Protein AF-A0A9X6ABA7-F1 (afdb_monomer)

Foldseek 3Di:
DDDDDDDDDDDDPDDPDDDPDDCPDDDDDDDDDDDPPPPPPPPPPPPPFDFDPLAPCPQVDWAAWFQQLQQFDFLVQVVCCVVPVRHPPLRGLRVQLVVCLQPPLVVDDSVCVCVNTPRQTADDHPVQWPDWDQQVVDPQKIWTAGNRRRFTRIAGAALLSLLLSLLLVLLRRQVVVLVCQLCLLQLANCQQQHDPLLSLLSSLLNCQAFVDDLVLLVLLLVCLLVVPDPLSVVLVSSLVSSLNSNQSNQVVCLVVVRGGNSCQQQPQAPNPPRDHGDDGDDSSSLLSNLSSVLVLFQDAADPQLVLLLQLVVLCVVPNNPVSNVVSCVQQCQFAPLFDAQDDPADAQAALDAAPFAPQFQRFDHPFKDWDDFWADKDDLCPDPVSVVSSNVSNVVVVVVSVVFWWKKKKFALVQAQVSFIAIDTGGGRDDDPPDQWHWHAGHYDQFGWTDIDGRSNVSFHPFGDGSFKGKDKTFQNAHQKAKAWFFADPDPQWTQAQNDTGGWDKRKDKYWRDAGSSHRRHTMIIMTMWTADLQGTFTIWGDGVNTTTTIHMRGLCRSNSPQLSQLRSQRRGPVQPDDQVSNLVSLQSHAGFIWMWMGGGHKIKIWTYHQRFQWARNHNSSHHGYNYPNTDTACQDSVNSHHDGDDRVSTQMDMRDRMGIDGSAHHDRNRGGRDTDSYNQDLSCLLCVQSVVSSVVGNHDNSSSSSSVSVSVVDDSCVPRPVVVVVCVPVVDDPPPPVVVD

Sequence (742 aa):
MPRRTPRTALDRQRTPRRFPKFLGAASICALIAALLSPLTQAAAADSTTALAANDYCGGQCSDILPPGQNGNATLAQILLNQAFGIQPDHAEDQLGPYNNLASGAATLTDAKINDFFNDASFGVASDQVASSTAPGGRTDVTIVRDKKTGVPHITGTTRYGTEYGAGYAAAQDRLWLMDVFRHVGRGQLTSFAGGASSNQGLEQEFWRNAPYTEADLQTQIDNAIANNGARGQQALADANAYIDGINAYIDASDSGRYFPGEYVLTGHKDSITNAGTIDHFKITDLVALASVIGSLFGSGGGGEVNNAISLLAAQSKYGVTEGTKVWESFRERNDPEAVLTVHNGESFPYASKPDTAQGEALPDAGSVTQEPLVYDRTGSAATATATGASATAAATTLTSAKRGMSNALVVSGKYTASGHPIAVFGPQTGYFAPQLLMLQEIQGPGLSARGASFAGLSMYVELGRGQDYSWSATTSGQDIIDTYAVELCQDDYHYLYHGACTAMDKVERTNSWKPTTADGTAAGSYRMQVYRTKYGPVEYRATVGGKKVAYTTLRSSYMHEADSIIGFQMLNDPDYVKSPGTFQSAVQHINYTFNWFYADSSHTAYYNSGDNPVRAAGVDAEFPVWAQAAYEWRNWDPTTNTASYTPPSAHPNSIDQDYYISWNNKQAKDYTTAPWGDGSVHRGNLLEDRVKKLVAAGGVTRSSLTKAMADAALADLRAEDVLPKLLKVINSSTVTDTTAAA

Nearest PDB structures (foldseek):
  5c9i-assembly1_D  TM=6.808E-01  e=9.650E-17  Acidovorax sp. MR-S7
  5c9i-assembly2_A  TM=6.785E-01  e=1.242E-16  Acidovorax sp. MR-S7
  5c9i-assembly2_B  TM=6.484E-01  e=1.444E-16  Acidovorax sp. MR-S7
  4hsr-assembly1_B  TM=7.934E-01  e=4.591E-13  Pseudomonas
  4hst-assembly1_B  TM=8.023E-01  e=8.840E-13  Pseudomonas

Mean predicted aligned error: 7.52 Å

Solvent-accessible surface area (backbone atoms only — not comparable to full-atom values): 39010 Å² total; per-residue (Å²): 139,88,79,92,80,83,96,81,76,85,78,74,79,79,71,80,79,78,84,90,84,89,83,85,80,92,79,86,82,87,78,89,75,88,77,80,69,78,77,76,74,66,77,80,70,90,69,80,46,63,64,47,96,66,54,63,44,85,88,72,41,66,42,76,60,42,42,17,46,32,44,51,42,30,48,68,45,53,51,41,24,76,74,71,66,46,74,56,77,38,39,59,66,35,55,59,31,56,52,42,42,77,77,40,40,91,75,52,34,74,95,45,45,68,81,42,27,44,80,58,60,52,68,51,55,70,92,40,53,62,46,77,42,41,68,94,73,41,90,41,23,39,38,34,24,35,66,83,49,54,43,43,36,24,42,17,79,34,46,54,33,22,20,18,40,33,19,25,50,40,33,63,26,31,42,65,60,35,51,49,39,36,25,24,28,60,42,38,24,26,49,63,69,21,60,45,41,59,39,46,7,51,14,50,51,43,26,62,79,45,70,60,48,73,67,52,39,45,48,21,52,55,47,37,28,69,78,42,50,73,60,19,52,48,50,52,51,43,54,51,25,14,38,54,15,26,37,49,36,51,54,51,20,59,75,67,70,61,41,50,18,61,42,40,31,46,64,39,31,38,91,84,84,61,47,70,67,81,83,73,72,54,75,52,43,44,35,23,35,34,47,47,52,39,63,62,52,25,53,24,40,54,62,17,65,58,45,38,53,52,41,52,52,32,20,70,74,58,38,61,73,53,7,48,52,53,43,54,68,64,41,23,57,71,41,88,64,31,54,45,34,50,73,88,77,62,71,28,78,33,77,57,81,43,98,58,72,42,54,74,42,59,63,39,90,90,43,72,40,73,53,76,44,76,42,79,51,33,64,52,44,54,40,69,68,45,46,52,45,21,53,50,30,24,56,46,50,60,57,52,47,70,67,45,50,19,32,39,40,39,37,26,12,91,30,23,62,82,53,32,36,45,76,46,79,43,74,38,87,71,93,55,74,54,35,66,40,32,54,39,31,43,34,28,65,74,33,32,30,38,25,37,19,45,55,70,60,41,75,34,50,71,31,36,29,40,47,65,38,32,40,40,57,22,46,45,26,38,52,31,27,48,38,29,34,30,44,48,34,103,49,97,58,23,27,41,53,93,87,40,79,38,75,46,49,79,45,77,44,79,40,49,30,53,57,34,81,73,28,76,41,61,44,26,30,34,30,37,43,47,44,27,53,77,56,30,40,52,54,30,36,30,24,43,90,84,41,51,26,35,34,22,43,34,43,46,50,53,80,40,52,46,43,34,53,56,13,33,51,38,64,21,17,62,89,58,46,82,46,63,67,42,43,50,60,21,45,65,40,22,48,40,18,29,35,37,40,39,40,31,70,71,46,33,29,42,35,48,27,42,46,38,63,35,65,27,87,31,46,38,73,61,40,20,25,39,56,42,87,80,53,39,49,39,78,54,38,68,87,76,48,43,56,43,52,63,55,76,88,57,35,55,63,53,68,61,52,75,52,38,46,40,46,49,39,42,50,31,41,56,36,30,44,50,64,71,54,40,27,75,74,43,77,30,48,49,44,45,66,42,51,52,54,42,52,75,68,38,56,41,43,70,31,57,55,49,33,34,54,50,52,38,73,73,54,58,63,56,64,71,69,43,46,60,56,49,53,52,58,61,70,69,51,82,79,80,48,72,77,84,68,104

Structure (mmCIF, N/CA/C/O backbone):
data_AF-A0A9X6ABA7-F1
#
_entry.id   AF-A0A9X6ABA7-F1
#
loop_
_atom_site.group_PDB
_atom_site.id
_atom_site.type_symbol
_atom_site.label_atom_id
_atom_site.label_alt_id
_atom_site.label_comp_id
_atom_site.label_asym_id
_atom_site.label_entity_id
_atom_site.label_seq_id
_atom_site.pdbx_PDB_ins_code
_atom_site.Cartn_x
_atom_site.Cartn_y
_atom_site.Cartn_z
_atom_site.occupancy
_atom_site.B_iso_or_equiv
_atom_site.auth_seq_id
_atom_site.auth_comp_id
_atom_site.auth_asym_id
_atom_site.auth_atom_id
_atom_site.pdbx_PDB_model_num
ATOM 1 N N . MET A 1 1 ? -44.634 11.536 -40.391 1.00 35.34 1 MET A N 1
ATOM 2 C CA . MET A 1 1 ? -43.429 11.938 -41.163 1.00 35.34 1 MET A CA 1
ATOM 3 C C . MET A 1 1 ? -43.101 13.383 -40.821 1.00 35.34 1 MET A C 1
ATOM 5 O O . MET A 1 1 ? -44.066 14.104 -40.600 1.00 35.34 1 MET A O 1
ATOM 9 N N . PRO A 1 2 ? -41.843 13.858 -40.874 1.00 44.25 2 PRO A N 1
ATOM 10 C CA . PRO A 1 2 ? -40.547 13.178 -41.059 1.00 44.25 2 PRO A CA 1
ATOM 11 C C . PRO A 1 2 ? -39.573 13.564 -39.893 1.00 44.25 2 PRO A C 1
ATOM 13 O O . PRO A 1 2 ? -39.995 14.244 -38.974 1.00 44.25 2 PRO A O 1
ATOM 16 N N . ARG A 1 3 ? -38.292 13.199 -39.755 1.00 25.16 3 ARG A N 1
ATOM 17 C CA . ARG A 1 3 ? -37.237 12.715 -40.655 1.00 25.16 3 ARG A CA 1
ATOM 18 C C . ARG A 1 3 ? -36.102 12.164 -39.766 1.00 25.16 3 ARG A C 1
ATOM 20 O O . ARG A 1 3 ? -35.757 12.782 -38.764 1.00 25.16 3 ARG A O 1
ATOM 27 N N . ARG A 1 4 ? -35.518 11.026 -40.152 1.00 41.44 4 ARG A N 1
ATOM 28 C CA . ARG A 1 4 ? -34.194 10.578 -39.688 1.00 41.44 4 ARG A CA 1
ATOM 29 C C . ARG A 1 4 ? -33.123 11.573 -40.153 1.00 41.44 4 ARG A C 1
ATOM 31 O O . ARG A 1 4 ? -33.151 11.962 -41.319 1.00 41.44 4 ARG A O 1
ATOM 38 N N . THR A 1 5 ? -32.136 11.833 -39.297 1.00 28.95 5 THR A N 1
ATOM 39 C CA . THR A 1 5 ? -30.781 12.266 -39.686 1.00 28.95 5 THR A CA 1
ATOM 40 C C . THR A 1 5 ? -29.774 11.571 -38.749 1.00 28.95 5 THR A C 1
ATOM 42 O O . THR A 1 5 ? -30.098 11.379 -37.574 1.00 28.95 5 THR A O 1
ATOM 45 N N . PRO A 1 6 ? -28.609 11.109 -39.240 1.00 27.86 6 PRO A N 1
ATOM 46 C CA . PRO A 1 6 ? -27.753 10.149 -38.547 1.00 27.86 6 PRO A CA 1
ATOM 47 C C . PRO A 1 6 ? -26.769 10.815 -37.575 1.00 27.86 6 PRO A C 1
ATOM 49 O O . PRO A 1 6 ? -26.292 11.924 -37.812 1.00 27.86 6 PRO A O 1
ATOM 52 N N . ARG A 1 7 ? -26.436 10.107 -36.488 1.00 29.38 7 ARG A N 1
ATOM 53 C CA . ARG A 1 7 ? -25.336 10.456 -35.578 1.00 29.38 7 ARG A CA 1
ATOM 54 C C . ARG A 1 7 ? -24.003 10.052 -36.211 1.00 29.38 7 ARG A C 1
ATOM 56 O O . ARG A 1 7 ? -23.601 8.901 -36.112 1.00 29.38 7 ARG A O 1
ATOM 63 N N . THR A 1 8 ? -23.316 11.013 -36.812 1.00 41.81 8 THR A N 1
ATOM 64 C CA . THR A 1 8 ? -21.866 10.962 -37.043 1.00 41.81 8 THR A CA 1
ATOM 65 C C . THR A 1 8 ? -21.290 12.341 -36.749 1.00 41.81 8 THR A C 1
ATOM 67 O O . THR A 1 8 ? -21.332 13.224 -37.599 1.00 41.81 8 THR A O 1
ATOM 70 N N . ALA A 1 9 ? -20.793 12.527 -35.530 1.00 27.97 9 ALA A N 1
ATOM 71 C CA . ALA A 1 9 ? -19.765 13.505 -35.189 1.00 27.97 9 ALA A CA 1
ATOM 72 C C . ALA A 1 9 ? -19.221 13.124 -33.808 1.00 27.97 9 ALA A C 1
ATOM 74 O O . ALA A 1 9 ? -19.972 13.072 -32.838 1.00 27.97 9 ALA A O 1
ATOM 75 N N . LEU A 1 10 ? -17.930 12.797 -33.767 1.00 31.52 10 LEU A N 1
ATOM 76 C CA . LEU A 1 10 ? -17.136 12.593 -32.562 1.00 31.52 10 LEU A CA 1
ATOM 77 C C . LEU A 1 10 ? -17.295 13.803 -31.633 1.00 31.52 10 LEU A C 1
ATOM 79 O O . LEU A 1 10 ? -16.932 14.921 -32.005 1.00 31.52 10 LEU A O 1
ATOM 83 N N . ASP A 1 11 ? -17.825 13.578 -30.433 1.00 27.89 11 ASP A N 1
ATOM 84 C CA . ASP A 1 11 ? -17.782 14.576 -29.373 1.00 27.89 11 ASP A CA 1
ATOM 85 C C . ASP A 1 11 ? -16.323 14.715 -28.920 1.00 27.89 11 ASP A C 1
ATOM 87 O O . ASP A 1 11 ? -15.748 13.823 -28.295 1.00 27.89 11 ASP A O 1
ATOM 91 N N . ARG A 1 12 ? -15.721 15.866 -29.247 1.00 29.66 12 ARG A N 1
ATOM 92 C CA . ARG A 1 12 ? -14.581 16.406 -28.504 1.00 29.66 12 ARG A CA 1
ATOM 93 C C . ARG A 1 12 ? -14.959 16.381 -27.028 1.00 29.66 12 ARG A C 1
ATOM 95 O O . ARG A 1 12 ? -15.924 17.041 -26.635 1.00 29.66 12 ARG A O 1
ATOM 102 N N . GLN A 1 13 ? -14.189 15.649 -26.226 1.00 28.44 13 GLN A N 1
ATOM 103 C CA . GLN A 1 13 ? -14.257 15.738 -24.775 1.00 28.44 13 GLN A CA 1
ATOM 104 C C . GLN A 1 13 ? -14.250 17.214 -24.368 1.00 28.44 13 GLN A C 1
ATOM 106 O O . GLN A 1 13 ? -13.380 17.998 -24.753 1.00 28.44 13 GLN A O 1
ATOM 111 N N . ARG A 1 14 ? -15.300 17.599 -23.645 1.00 26.72 14 ARG A N 1
ATOM 112 C CA . ARG A 1 14 ? -15.479 18.937 -23.097 1.00 26.72 14 ARG A CA 1
ATOM 113 C C . ARG A 1 14 ? -14.356 19.198 -22.099 1.00 26.72 14 ARG A C 1
ATOM 115 O O . ARG A 1 14 ? -14.422 18.742 -20.964 1.00 26.72 14 ARG A O 1
ATOM 122 N N . THR A 1 15 ? -13.372 19.988 -22.506 1.00 30.84 15 THR A N 1
ATOM 123 C CA . THR A 1 15 ? -12.580 20.786 -21.572 1.00 30.84 15 THR A CA 1
ATOM 124 C C . THR A 1 15 ? -13.538 21.648 -20.739 1.00 30.84 15 THR A C 1
ATOM 126 O O . THR A 1 15 ? -14.471 22.243 -21.299 1.00 30.84 15 THR A O 1
ATOM 129 N N . PRO A 1 16 ? -13.381 21.720 -19.405 1.00 29.28 16 PRO A N 1
ATOM 130 C CA . PRO A 1 16 ? -14.204 22.606 -18.604 1.00 29.28 16 PRO A CA 1
ATOM 131 C C . PRO A 1 16 ? -13.947 24.049 -19.047 1.00 29.28 16 PRO A C 1
ATOM 133 O O . PRO A 1 16 ? -12.815 24.493 -19.240 1.00 29.28 16 PRO A O 1
ATOM 136 N N . ARG A 1 17 ? -15.046 24.772 -19.274 1.00 26.45 17 ARG A N 1
ATOM 137 C CA . ARG A 1 17 ? -15.041 26.182 -19.656 1.00 26.45 17 ARG A CA 1
ATOM 138 C C . ARG A 1 17 ? -14.228 26.993 -18.646 1.00 26.45 17 ARG A C 1
ATOM 140 O O . ARG A 1 17 ? -14.531 26.981 -17.459 1.00 26.45 17 ARG A O 1
ATOM 147 N N . ARG A 1 18 ? -13.255 27.730 -19.190 1.00 32.31 18 ARG A N 1
ATOM 148 C CA . ARG A 1 18 ? -12.573 28.916 -18.649 1.00 32.31 18 ARG A CA 1
ATOM 149 C C . ARG A 1 18 ? -13.273 29.532 -17.430 1.00 32.31 18 ARG A C 1
ATOM 151 O O . ARG A 1 18 ? -14.369 30.074 -17.566 1.00 32.31 18 ARG A O 1
ATOM 158 N N . PHE A 1 19 ? -12.579 29.564 -16.296 1.00 29.28 19 PHE A N 1
ATOM 159 C CA . PHE A 1 19 ? -12.824 30.561 -15.256 1.00 29.28 19 PHE A CA 1
ATOM 160 C C . PHE A 1 19 ? -12.358 31.934 -15.768 1.00 29.28 19 PHE A C 1
ATOM 162 O O . PHE A 1 19 ? -11.181 32.087 -16.096 1.00 29.28 19 PHE A O 1
ATOM 169 N N . PRO A 1 20 ? -13.222 32.961 -15.848 1.00 30.84 20 PRO A N 1
ATOM 170 C CA . PRO A 1 20 ? -12.772 34.322 -16.055 1.00 30.84 20 PRO A CA 1
ATOM 171 C C . PRO A 1 20 ? -12.567 34.951 -14.676 1.00 30.84 20 PRO A C 1
ATOM 173 O O . PRO A 1 20 ? -13.549 35.251 -14.003 1.00 30.84 20 PRO A O 1
ATOM 176 N N . LYS A 1 21 ? -11.306 35.098 -14.252 1.00 29.50 21 LYS A N 1
ATOM 177 C CA . LYS A 1 21 ? -10.780 36.139 -13.337 1.00 29.50 21 LYS A CA 1
ATOM 178 C C . LYS A 1 21 ? -9.357 35.770 -12.895 1.00 29.50 21 LYS A C 1
ATOM 180 O O . LYS A 1 21 ? -9.109 35.463 -11.742 1.00 29.50 21 LYS A O 1
ATOM 185 N N . PHE A 1 22 ? -8.422 35.820 -13.837 1.00 36.25 22 PHE A N 1
ATOM 186 C CA . PHE A 1 22 ? -6.991 35.954 -13.554 1.00 36.25 22 PHE A CA 1
ATOM 187 C C . PHE A 1 22 ? -6.395 36.872 -14.623 1.00 36.25 22 PHE A C 1
ATOM 189 O O . PHE A 1 22 ? -5.698 36.450 -15.533 1.00 36.25 22 PHE A O 1
ATOM 196 N N . LEU A 1 23 ? -6.780 38.147 -14.570 1.00 32.00 23 LEU A N 1
ATOM 197 C CA . LEU A 1 23 ? -6.114 39.227 -15.293 1.00 32.00 23 LEU A CA 1
ATOM 198 C C . LEU A 1 23 ? -6.115 40.457 -14.383 1.00 32.00 23 LEU A C 1
ATOM 200 O O . LEU A 1 23 ? -7.142 41.102 -14.186 1.00 32.00 23 LEU A O 1
ATOM 204 N N . GLY A 1 24 ? -4.947 40.723 -13.808 1.00 24.12 24 GLY A N 1
ATOM 205 C CA . GLY A 1 24 ? -4.635 41.846 -12.929 1.00 24.12 24 GLY A CA 1
ATOM 206 C C . GLY A 1 24 ? -3.464 41.427 -12.039 1.00 24.12 24 GLY A C 1
ATOM 207 O O . GLY A 1 24 ? -3.672 40.661 -11.116 1.00 24.12 24 GLY A O 1
ATOM 208 N N . ALA A 1 25 ? -2.206 41.781 -12.279 1.00 25.45 25 ALA A N 1
ATOM 209 C CA . ALA A 1 25 ? -1.633 42.767 -13.173 1.00 25.45 25 ALA A CA 1
ATOM 210 C C . ALA A 1 25 ? -0.419 42.161 -13.891 1.00 25.45 25 ALA A C 1
ATOM 212 O O . ALA A 1 25 ? 0.495 41.636 -13.261 1.00 25.45 25 ALA A O 1
ATOM 213 N N . ALA A 1 26 ? -0.415 42.260 -15.217 1.00 24.84 26 ALA A N 1
ATOM 214 C CA . ALA A 1 26 ? 0.800 42.148 -15.998 1.00 24.84 26 ALA A CA 1
ATOM 215 C C . ALA A 1 26 ? 1.561 43.471 -15.854 1.00 24.84 26 ALA A C 1
ATOM 217 O O . ALA A 1 26 ? 1.090 44.501 -16.334 1.00 24.84 26 ALA A O 1
ATOM 218 N N . SER A 1 27 ? 2.727 43.430 -15.215 1.00 24.06 27 SER A N 1
ATOM 219 C CA . SER A 1 27 ? 3.759 44.444 -15.409 1.00 24.06 27 SER A CA 1
ATOM 220 C C . SER A 1 27 ? 4.969 43.768 -16.028 1.00 24.06 27 SER A C 1
ATOM 222 O O . SER A 1 27 ? 5.573 42.852 -15.479 1.00 24.06 27 SER A O 1
ATOM 224 N N . ILE A 1 28 ? 5.219 44.219 -17.246 1.00 24.47 28 ILE A N 1
ATOM 225 C CA . ILE A 1 28 ? 6.219 43.800 -18.210 1.00 24.47 28 ILE A CA 1
ATOM 226 C C . ILE A 1 28 ? 7.625 44.061 -17.664 1.00 24.47 28 ILE A C 1
ATOM 228 O O . ILE A 1 28 ? 7.965 45.202 -17.376 1.00 24.47 28 ILE A O 1
ATOM 232 N N . CYS A 1 29 ? 8.461 43.025 -17.661 1.00 21.69 29 CYS A N 1
ATOM 233 C CA . CYS A 1 29 ? 9.878 43.142 -17.998 1.00 21.69 29 CYS A CA 1
ATOM 234 C C . CYS A 1 29 ? 10.195 42.048 -19.019 1.00 21.69 29 CYS A C 1
ATOM 236 O O . CYS A 1 29 ? 10.628 40.949 -18.686 1.00 21.69 29 CYS A O 1
ATOM 238 N N . ALA A 1 30 ? 9.913 42.356 -20.284 1.00 22.77 30 ALA A N 1
ATOM 239 C CA . ALA A 1 30 ? 10.452 41.620 -21.410 1.00 22.77 30 ALA A CA 1
ATOM 240 C C . ALA A 1 30 ? 11.916 42.039 -21.599 1.00 22.77 30 ALA A C 1
ATOM 242 O O . ALA A 1 30 ? 12.193 43.171 -21.986 1.00 22.77 30 ALA A O 1
ATOM 243 N N . LEU A 1 31 ? 12.838 41.112 -21.357 1.00 22.45 31 LEU A N 1
ATOM 244 C CA . LEU A 1 31 ? 14.163 41.112 -21.967 1.00 22.45 31 LEU A CA 1
ATOM 245 C C . LEU A 1 31 ? 14.392 39.710 -22.530 1.00 22.45 31 LEU A C 1
ATOM 247 O O . LEU A 1 31 ? 14.811 38.788 -21.839 1.00 22.45 31 LEU A O 1
ATOM 251 N N . ILE A 1 32 ? 14.045 39.559 -23.806 1.00 29.59 32 ILE A N 1
ATOM 252 C CA . ILE A 1 32 ? 14.519 38.465 -24.646 1.00 29.59 32 ILE A CA 1
ATOM 253 C C . ILE A 1 32 ? 15.937 38.840 -25.071 1.00 29.59 32 ILE A C 1
ATOM 255 O O . ILE A 1 32 ? 16.100 39.819 -25.794 1.00 29.59 32 ILE A O 1
ATOM 259 N N . ALA A 1 33 ? 16.935 38.057 -24.665 1.00 21.27 33 ALA A N 1
ATOM 260 C CA . ALA A 1 33 ? 18.147 37.830 -25.449 1.00 21.27 33 ALA A CA 1
ATOM 261 C C . ALA A 1 33 ? 18.957 36.664 -24.862 1.00 21.27 33 ALA A C 1
ATOM 263 O O . ALA A 1 33 ? 19.575 36.789 -23.812 1.00 21.27 33 ALA A O 1
ATOM 264 N N . ALA A 1 34 ? 18.938 35.548 -25.590 1.00 25.53 34 ALA A N 1
ATOM 265 C CA . ALA A 1 34 ? 20.067 34.649 -25.808 1.00 25.53 34 ALA A CA 1
ATOM 266 C C . ALA A 1 34 ? 20.998 34.364 -24.612 1.00 25.53 34 ALA A C 1
ATOM 268 O O . ALA A 1 34 ? 22.078 34.936 -24.496 1.00 25.53 34 ALA A O 1
ATOM 269 N N . LEU A 1 35 ? 20.654 33.340 -23.836 1.00 24.28 35 LEU A N 1
ATOM 270 C CA . LEU A 1 35 ? 21.658 32.428 -23.303 1.00 24.28 35 LEU A CA 1
ATOM 271 C C . LEU A 1 35 ? 21.348 31.056 -23.888 1.00 24.28 35 LEU A C 1
ATOM 273 O O . LEU A 1 35 ? 20.512 30.307 -23.393 1.00 24.28 35 LEU A O 1
ATOM 277 N N . LEU A 1 36 ? 22.014 30.770 -25.006 1.00 26.33 36 LEU A N 1
ATOM 278 C CA . LEU A 1 36 ? 22.394 29.408 -25.337 1.00 26.33 36 LEU A CA 1
ATOM 279 C C . LEU A 1 36 ? 23.164 28.895 -24.118 1.00 26.33 36 LEU A C 1
ATOM 281 O O . LEU A 1 36 ? 24.346 29.201 -23.961 1.00 26.33 36 LEU A O 1
ATOM 285 N N . SER A 1 37 ? 22.492 28.170 -23.227 1.00 25.11 37 SER A N 1
ATOM 286 C CA . SER A 1 37 ? 23.198 27.262 -22.334 1.00 25.11 37 SER A CA 1
ATOM 287 C C . SER A 1 37 ? 24.060 26.391 -23.242 1.00 25.11 37 SER A C 1
ATOM 289 O O . SER A 1 37 ? 23.523 25.842 -24.214 1.00 25.11 37 SER A O 1
ATOM 291 N N . PRO A 1 38 ? 25.382 26.291 -23.023 1.00 24.16 38 PRO A N 1
ATOM 292 C CA . PRO A 1 38 ? 26.145 25.300 -23.742 1.00 24.16 38 PRO A CA 1
ATOM 293 C C . PRO A 1 38 ? 25.492 23.968 -23.392 1.00 24.16 38 PRO A C 1
ATOM 295 O O . PRO A 1 38 ? 25.464 23.568 -22.230 1.00 24.16 38 PRO A O 1
ATOM 298 N N . LEU A 1 39 ? 24.914 23.317 -24.402 1.00 29.19 39 LEU A N 1
ATOM 299 C CA . LEU A 1 39 ? 24.805 21.872 -24.422 1.00 29.19 39 LEU A CA 1
ATOM 300 C C . LEU A 1 39 ? 26.212 21.390 -24.088 1.00 29.19 39 LEU A C 1
ATOM 302 O O . LEU A 1 39 ? 27.095 21.398 -24.946 1.00 29.19 39 LEU A O 1
ATOM 306 N N . THR A 1 40 ? 26.462 21.055 -22.826 1.00 26.84 40 THR A N 1
ATOM 307 C CA . THR A 1 40 ? 27.586 20.209 -22.483 1.00 26.84 40 THR A CA 1
ATOM 308 C C . THR A 1 40 ? 27.271 18.888 -23.159 1.00 26.84 40 THR A C 1
ATOM 310 O O . THR A 1 40 ? 26.579 18.038 -22.608 1.00 26.84 40 THR A O 1
ATOM 313 N N . GLN A 1 41 ? 27.738 18.756 -24.404 1.00 27.38 41 GLN A N 1
ATOM 314 C CA . GLN A 1 41 ? 28.085 17.473 -24.983 1.00 27.38 41 GLN A CA 1
ATOM 315 C C . GLN A 1 41 ? 29.115 16.876 -24.030 1.00 27.38 41 GLN A C 1
ATOM 317 O O . GLN A 1 41 ? 30.320 17.075 -24.172 1.00 27.38 41 GLN A O 1
ATOM 322 N N . ALA A 1 42 ? 28.622 16.192 -22.999 1.00 29.22 42 ALA A N 1
ATOM 323 C CA . ALA A 1 42 ? 29.372 15.106 -22.419 1.00 29.22 42 ALA A CA 1
ATOM 324 C C . ALA A 1 42 ? 29.714 14.197 -23.599 1.00 29.22 42 ALA A C 1
ATOM 326 O O . ALA A 1 42 ? 28.828 13.827 -24.376 1.00 29.22 42 ALA A O 1
ATOM 327 N N . ALA A 1 43 ? 31.009 13.959 -23.799 1.00 26.70 43 ALA A N 1
ATOM 328 C CA . ALA A 1 43 ? 31.480 13.025 -24.800 1.00 26.70 43 ALA A CA 1
ATOM 329 C C . ALA A 1 43 ? 30.657 11.743 -24.656 1.00 26.70 43 ALA A C 1
ATOM 331 O O . ALA A 1 43 ? 30.562 11.201 -23.553 1.00 26.70 43 ALA A O 1
ATOM 332 N N . ALA A 1 44 ? 30.025 11.316 -25.748 1.00 30.30 44 ALA A N 1
ATOM 333 C CA . ALA A 1 44 ? 29.416 10.006 -25.825 1.00 30.30 44 ALA A CA 1
ATOM 334 C C . ALA A 1 44 ? 30.528 8.998 -25.521 1.00 30.30 44 ALA A C 1
ATOM 336 O O . ALA A 1 44 ? 31.397 8.745 -26.354 1.00 30.30 44 ALA A O 1
ATOM 337 N N . ALA A 1 45 ? 30.562 8.497 -24.288 1.00 31.91 45 ALA A N 1
ATOM 338 C CA . ALA A 1 45 ? 31.171 7.212 -24.048 1.00 31.91 45 ALA A CA 1
ATOM 339 C C . ALA A 1 45 ? 30.364 6.237 -24.905 1.00 31.91 45 ALA A C 1
ATOM 341 O O . ALA A 1 45 ? 29.135 6.249 -24.834 1.00 31.91 45 ALA A O 1
ATOM 342 N N . ASP A 1 46 ? 31.042 5.462 -25.749 1.00 32.34 46 ASP A N 1
ATOM 343 C CA . ASP A 1 46 ? 30.446 4.338 -26.464 1.00 32.34 46 ASP A CA 1
ATOM 344 C C . ASP A 1 46 ? 29.909 3.337 -25.426 1.00 32.34 46 ASP A C 1
ATOM 346 O O . ASP A 1 46 ? 30.576 2.374 -25.051 1.00 32.34 46 ASP A O 1
ATOM 350 N N . SER A 1 47 ? 28.707 3.580 -24.904 1.00 38.66 47 SER A N 1
ATOM 351 C CA . SER A 1 47 ? 27.936 2.598 -24.163 1.00 38.66 47 SER A CA 1
ATOM 352 C C . SER A 1 47 ? 27.132 1.813 -25.187 1.00 38.66 47 SER A C 1
ATOM 354 O O . SER A 1 47 ? 26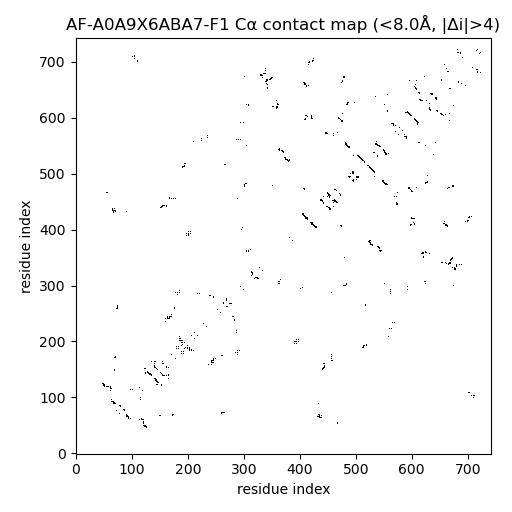.005 2.139 -25.551 1.00 38.66 47 SER A O 1
ATOM 356 N N . THR A 1 48 ? 27.733 0.742 -25.691 1.00 35.78 48 THR A N 1
ATOM 357 C CA . THR A 1 48 ? 26.967 -0.339 -26.303 1.00 35.78 48 THR A CA 1
ATOM 358 C C . THR A 1 48 ? 26.086 -0.963 -25.215 1.00 35.78 48 THR A C 1
ATOM 360 O O . THR A 1 48 ? 26.493 -1.935 -24.582 1.00 35.78 48 THR A O 1
ATOM 363 N N . THR A 1 49 ? 24.900 -0.409 -24.945 1.00 43.22 49 THR A N 1
ATOM 364 C CA . THR A 1 49 ? 23.882 -1.089 -24.134 1.00 43.22 49 THR A CA 1
ATOM 365 C C . THR A 1 49 ? 23.253 -2.186 -24.982 1.00 43.22 49 THR A C 1
ATOM 367 O O . THR A 1 49 ? 22.225 -2.017 -25.634 1.00 43.22 49 THR A O 1
ATOM 370 N N . ALA A 1 50 ? 23.949 -3.321 -25.030 1.00 45.34 50 ALA A N 1
ATOM 371 C CA . ALA A 1 50 ? 23.350 -4.594 -25.388 1.00 45.34 50 ALA A CA 1
ATOM 372 C C . ALA A 1 50 ? 22.287 -4.948 -24.334 1.00 45.34 50 ALA A C 1
ATOM 374 O O . ALA A 1 50 ? 22.468 -4.631 -23.157 1.00 45.34 50 ALA A O 1
ATOM 375 N N . LEU A 1 51 ? 21.196 -5.597 -24.760 1.00 55.66 51 LEU A N 1
ATOM 376 C CA . LEU A 1 51 ? 20.208 -6.215 -23.866 1.00 55.66 51 LEU A CA 1
ATOM 377 C C . LEU A 1 51 ? 20.927 -6.982 -22.747 1.00 55.66 51 LEU A C 1
ATOM 379 O O . LEU A 1 51 ? 21.954 -7.622 -23.004 1.00 55.66 51 LEU A O 1
ATOM 383 N N . ALA A 1 52 ? 20.415 -6.898 -21.518 1.00 64.62 52 ALA A N 1
ATOM 384 C CA . ALA A 1 52 ? 21.071 -7.523 -20.376 1.00 64.62 52 ALA A CA 1
ATOM 385 C C . ALA A 1 52 ? 21.224 -9.037 -20.628 1.00 64.62 52 ALA A C 1
ATOM 387 O O . ALA A 1 52 ? 20.272 -9.715 -21.011 1.00 64.62 52 ALA A O 1
ATOM 388 N N . ALA A 1 53 ? 22.434 -9.582 -20.450 1.00 68.12 53 ALA A N 1
ATOM 389 C CA . ALA A 1 53 ? 22.751 -10.977 -20.798 1.00 68.12 53 ALA A CA 1
ATOM 390 C C . ALA A 1 53 ? 21.934 -12.023 -20.005 1.00 68.12 53 ALA A C 1
ATOM 392 O O . ALA A 1 53 ? 21.933 -13.203 -20.342 1.00 68.12 53 ALA A O 1
ATOM 393 N N . ASN A 1 54 ? 21.264 -11.577 -18.946 1.00 85.12 54 ASN A N 1
ATOM 394 C CA . ASN A 1 54 ? 20.411 -12.313 -18.022 1.00 85.12 54 ASN A CA 1
ATOM 395 C C . ASN A 1 54 ? 18.912 -12.010 -18.223 1.00 85.12 54 ASN A C 1
ATOM 397 O O . ASN A 1 54 ? 18.115 -12.253 -17.319 1.00 85.12 54 ASN A O 1
ATOM 401 N N . ASP A 1 55 ? 18.522 -11.452 -19.370 1.00 90.50 55 ASP A N 1
ATOM 402 C CA . ASP A 1 55 ? 17.122 -11.209 -19.686 1.00 90.50 55 ASP A CA 1
ATOM 403 C C . ASP A 1 55 ? 16.462 -12.417 -20.371 1.00 90.50 55 ASP A C 1
ATOM 405 O O . ASP A 1 55 ? 16.691 -12.696 -21.550 1.00 90.50 55 ASP A O 1
ATOM 409 N N . TYR A 1 56 ? 15.582 -13.106 -19.641 1.00 92.44 56 TYR A N 1
ATOM 410 C CA . TYR A 1 56 ? 14.820 -14.252 -20.146 1.00 92.44 56 TYR A CA 1
ATOM 411 C C . TYR A 1 56 ? 13.443 -13.871 -20.700 1.00 92.44 56 TYR A C 1
ATOM 413 O O . TYR A 1 56 ? 12.630 -14.746 -20.998 1.00 92.44 56 TYR A O 1
ATOM 421 N N . CYS A 1 57 ? 13.166 -12.577 -20.871 1.00 90.06 57 CYS A N 1
ATOM 422 C CA . CYS A 1 57 ? 11.863 -12.105 -21.303 1.00 90.06 57 CYS A CA 1
ATOM 423 C C . CYS A 1 57 ? 11.469 -12.593 -22.704 1.00 90.06 57 CYS A C 1
ATOM 425 O O . CYS A 1 57 ? 10.299 -12.878 -22.961 1.00 90.06 57 CYS A O 1
ATOM 427 N N . GLY A 1 58 ? 12.430 -12.680 -23.633 1.00 86.31 58 GLY A N 1
ATOM 428 C CA . GLY A 1 58 ? 12.209 -13.224 -24.980 1.00 86.31 58 GLY A CA 1
ATOM 429 C C . GLY A 1 58 ? 11.077 -12.543 -25.771 1.00 86.31 58 GLY A C 1
ATOM 430 O O . GLY A 1 58 ? 10.407 -13.201 -26.572 1.00 86.31 58 GLY A O 1
ATOM 431 N N . GLY A 1 59 ? 10.807 -11.255 -25.514 1.00 86.50 59 GLY A N 1
ATOM 432 C CA . GLY A 1 59 ? 9.680 -10.508 -26.097 1.00 86.50 59 GLY A CA 1
ATOM 433 C C . GLY A 1 59 ? 8.295 -10.952 -25.598 1.00 86.50 59 GLY A C 1
ATOM 434 O O . GLY A 1 59 ? 7.279 -10.715 -26.262 1.00 86.50 59 GLY A O 1
ATOM 435 N N . GLN A 1 60 ? 8.237 -11.659 -24.464 1.00 90.81 60 GLN A N 1
ATOM 436 C CA . GLN A 1 60 ? 7.001 -12.189 -23.885 1.00 90.81 60 GLN A CA 1
ATOM 437 C C . GLN A 1 60 ? 6.493 -11.414 -22.658 1.00 90.81 60 GLN A C 1
ATOM 439 O O . GLN A 1 60 ? 5.371 -11.672 -22.217 1.00 90.81 60 GLN A O 1
ATOM 444 N N . CYS A 1 61 ? 7.247 -10.439 -22.155 1.00 93.94 61 CYS A N 1
ATOM 445 C CA . CYS A 1 61 ? 6.847 -9.579 -21.041 1.00 93.94 61 CYS A CA 1
ATOM 446 C C . CYS A 1 61 ? 6.503 -8.189 -21.553 1.00 93.94 61 CYS A C 1
ATOM 448 O O . CYS A 1 61 ? 7.248 -7.589 -22.329 1.00 93.94 61 CYS A O 1
ATOM 450 N N . SER A 1 62 ? 5.378 -7.680 -21.074 1.00 93.94 62 SER A N 1
ATOM 451 C CA . SER A 1 62 ? 4.872 -6.381 -21.474 1.00 93.94 62 SER A CA 1
ATOM 452 C C . SER A 1 62 ? 4.250 -5.674 -20.273 1.00 93.94 62 SER A C 1
ATOM 454 O O . SER A 1 62 ? 3.658 -6.328 -19.415 1.00 93.94 62 SER A O 1
ATOM 456 N N . ASP A 1 63 ? 4.363 -4.350 -20.221 1.00 92.94 63 ASP A N 1
ATOM 457 C CA . ASP A 1 63 ? 3.810 -3.514 -19.150 1.00 92.94 63 ASP A CA 1
ATOM 458 C C . ASP A 1 63 ? 3.038 -2.300 -19.708 1.00 92.94 63 ASP A C 1
ATOM 460 O O . ASP A 1 63 ? 3.081 -1.998 -20.900 1.00 92.94 63 ASP A O 1
ATOM 464 N N . ILE A 1 64 ? 2.264 -1.622 -18.861 1.00 87.44 64 ILE A N 1
ATOM 465 C CA . ILE A 1 64 ? 1.758 -0.269 -19.129 1.00 87.44 64 ILE A CA 1
ATOM 466 C C . ILE A 1 64 ? 2.212 0.612 -17.967 1.00 87.44 64 ILE A C 1
ATOM 468 O O . ILE A 1 64 ? 2.127 0.210 -16.806 1.00 87.44 64 ILE A O 1
ATOM 472 N N . LEU A 1 65 ? 2.670 1.822 -18.292 1.00 83.38 65 LEU A N 1
ATOM 473 C CA . LEU A 1 65 ? 3.122 2.812 -17.318 1.00 83.38 65 LEU A CA 1
ATOM 474 C C . LEU A 1 65 ? 1.987 3.220 -16.364 1.00 83.38 65 LEU A C 1
ATOM 476 O O . LEU A 1 65 ? 0.871 3.496 -16.825 1.00 83.38 65 LEU A O 1
ATOM 480 N N . PRO A 1 66 ? 2.277 3.397 -15.065 1.00 81.62 66 PRO A N 1
ATOM 481 C CA . PRO A 1 66 ? 1.446 4.208 -14.194 1.00 81.62 66 PRO A CA 1
ATOM 482 C C . PRO A 1 66 ? 1.249 5.617 -14.781 1.00 81.62 66 PRO A C 1
ATOM 484 O O . PRO A 1 66 ? 2.154 6.144 -15.436 1.00 81.62 66 PRO A O 1
ATOM 487 N N . PRO A 1 67 ? 0.095 6.267 -14.549 1.00 82.56 67 PRO A N 1
ATOM 488 C CA . PRO A 1 67 ? -0.128 7.625 -15.017 1.00 82.56 67 PRO A CA 1
ATOM 489 C C . PRO A 1 67 ? 0.958 8.629 -14.617 1.00 82.56 67 PRO A C 1
ATOM 491 O O . PRO A 1 67 ? 1.211 8.828 -13.432 1.00 82.56 67 PRO A O 1
ATOM 494 N N . GLY A 1 68 ? 1.553 9.298 -15.609 1.00 82.88 68 GLY A N 1
ATOM 495 C CA . GLY A 1 68 ? 2.601 10.297 -15.399 1.00 82.88 68 GLY A CA 1
ATOM 496 C C . GLY A 1 68 ? 3.936 9.679 -14.997 1.00 82.88 68 GLY A C 1
ATOM 497 O O . GLY A 1 68 ? 4.442 9.993 -13.922 1.00 82.88 68 GLY A O 1
ATOM 498 N N . GLN A 1 69 ? 4.502 8.799 -15.838 1.00 88.00 69 GLN A N 1
ATOM 499 C CA . GLN A 1 69 ? 5.796 8.149 -15.580 1.00 88.00 69 GLN A CA 1
ATOM 500 C C . GLN A 1 69 ? 6.875 9.169 -15.205 1.00 88.00 69 GLN A C 1
ATOM 502 O O . GLN A 1 69 ? 7.574 8.948 -14.220 1.00 88.00 69 GLN A O 1
ATOM 507 N N . ASN A 1 70 ? 6.943 10.305 -15.903 1.00 85.94 70 ASN A N 1
ATOM 508 C CA . ASN A 1 70 ? 7.609 11.498 -15.392 1.00 85.94 70 ASN A CA 1
ATOM 509 C C . ASN A 1 70 ? 6.574 12.401 -14.707 1.00 85.94 70 ASN A C 1
ATOM 511 O O . ASN A 1 70 ? 5.720 13.004 -15.359 1.00 85.94 70 ASN A O 1
ATOM 515 N N . GLY A 1 71 ? 6.647 12.467 -13.382 1.00 81.94 71 GLY A N 1
ATOM 516 C CA . GLY A 1 71 ? 5.717 13.218 -12.547 1.00 81.94 71 GLY A CA 1
ATOM 517 C C . GLY A 1 71 ? 6.241 14.579 -12.107 1.00 81.94 71 GLY A C 1
ATOM 518 O O . GLY A 1 71 ? 5.576 15.246 -11.319 1.00 81.94 71 GLY A O 1
ATOM 519 N N . ASN A 1 72 ? 7.421 14.984 -12.577 1.00 89.56 72 ASN A N 1
ATOM 520 C CA . ASN A 1 72 ? 8.041 16.243 -12.201 1.00 89.56 72 ASN A CA 1
ATOM 521 C C . ASN A 1 72 ? 7.727 17.341 -13.229 1.00 89.56 72 ASN A C 1
ATOM 523 O O . ASN A 1 72 ? 7.842 17.146 -14.441 1.00 89.56 72 ASN A O 1
ATOM 527 N N . ALA A 1 73 ? 7.376 18.527 -12.736 1.00 93.94 73 ALA A N 1
ATOM 528 C CA . ALA A 1 73 ? 7.184 19.715 -13.548 1.00 93.94 73 ALA A CA 1
ATOM 529 C C . ALA A 1 73 ? 7.835 20.920 -12.867 1.00 93.94 73 ALA A C 1
ATOM 531 O O . ALA A 1 73 ? 7.446 21.325 -11.777 1.00 93.94 73 ALA A O 1
ATOM 532 N N . THR A 1 74 ? 8.796 21.556 -13.533 1.00 96.00 74 THR A N 1
ATOM 533 C CA . THR A 1 74 ? 9.339 22.846 -13.082 1.00 96.00 74 THR A CA 1
ATOM 534 C C . THR A 1 74 ? 8.262 23.933 -13.117 1.00 96.00 74 THR A C 1
ATOM 536 O O . THR A 1 74 ? 7.286 23.842 -13.866 1.00 96.00 74 THR A O 1
ATOM 539 N N . LEU A 1 75 ? 8.466 25.037 -12.389 1.00 95.94 75 LEU A N 1
ATOM 540 C CA . LEU A 1 75 ? 7.535 26.174 -12.424 1.00 95.94 75 LEU A CA 1
ATOM 541 C C . LEU A 1 75 ? 7.285 26.672 -13.857 1.00 95.94 75 LEU A C 1
ATOM 543 O O . LEU A 1 75 ? 6.151 26.975 -14.222 1.00 95.94 75 LEU A O 1
ATOM 547 N N . ALA A 1 76 ? 8.333 26.731 -14.681 1.00 95.06 76 ALA A N 1
ATOM 548 C CA . ALA A 1 76 ? 8.215 27.141 -16.076 1.00 95.06 76 ALA A CA 1
ATOM 549 C C . ALA A 1 76 ? 7.294 26.201 -16.870 1.00 95.06 76 ALA A C 1
ATOM 551 O O . ALA A 1 76 ? 6.433 26.677 -17.608 1.00 95.06 76 ALA A O 1
ATOM 552 N N . GLN A 1 77 ? 7.428 24.885 -16.686 1.00 95.19 77 GLN A N 1
ATOM 553 C CA . GLN A 1 77 ? 6.566 23.896 -17.337 1.00 95.19 77 GLN A CA 1
ATOM 554 C C . GLN A 1 77 ? 5.116 23.994 -16.853 1.00 95.19 77 GLN A C 1
ATOM 556 O O . GLN A 1 77 ? 4.209 23.977 -17.682 1.00 95.19 77 GLN A O 1
ATOM 561 N N . ILE A 1 78 ? 4.882 24.192 -15.550 1.00 94.69 78 ILE A N 1
ATOM 562 C CA . ILE A 1 78 ? 3.528 24.405 -15.013 1.00 94.69 78 ILE A CA 1
ATOM 563 C C . ILE A 1 78 ? 2.877 25.638 -15.660 1.00 94.69 78 ILE A C 1
ATOM 565 O O . ILE A 1 78 ? 1.734 25.581 -16.114 1.00 94.69 78 ILE A O 1
ATOM 569 N N . LEU A 1 79 ? 3.606 26.754 -15.761 1.00 94.69 79 LEU A N 1
ATOM 570 C CA . LEU A 1 79 ? 3.095 27.981 -16.381 1.00 94.69 79 LEU A CA 1
ATOM 571 C C . LEU A 1 79 ? 2.849 27.816 -17.889 1.00 94.69 79 LEU A C 1
ATOM 573 O O . LEU A 1 79 ? 1.843 28.308 -18.403 1.00 94.69 79 LEU A O 1
ATOM 577 N N . LEU A 1 80 ? 3.729 27.104 -18.600 1.00 95.31 80 LEU A N 1
ATOM 578 C CA . LEU A 1 80 ? 3.538 26.769 -20.015 1.00 95.31 80 LEU A CA 1
ATOM 579 C C . LEU A 1 80 ? 2.301 25.890 -20.222 1.00 95.31 80 LEU A C 1
ATOM 581 O O . LEU A 1 80 ? 1.539 26.126 -21.163 1.00 95.31 80 LEU A O 1
ATOM 585 N N . ASN A 1 81 ? 2.055 24.935 -19.326 1.00 94.12 81 ASN A N 1
ATOM 586 C CA . ASN A 1 81 ? 0.842 24.133 -19.347 1.00 94.12 81 ASN A CA 1
ATOM 587 C C . ASN A 1 81 ? -0.410 24.993 -19.147 1.00 94.12 81 ASN A C 1
ATOM 589 O O . ASN A 1 81 ? -1.339 24.933 -19.948 1.00 94.12 81 ASN A O 1
ATOM 593 N N . GLN A 1 82 ? -0.423 25.859 -18.134 1.00 93.00 82 GLN A N 1
ATOM 594 C CA . GLN A 1 82 ? -1.571 26.727 -17.864 1.00 93.00 82 GLN A CA 1
ATOM 595 C C . GLN A 1 82 ? -1.858 27.712 -19.006 1.00 93.00 82 GLN A C 1
ATOM 597 O O . GLN A 1 82 ? -3.020 27.994 -19.306 1.00 93.00 82 GLN A O 1
ATOM 602 N N . ALA A 1 83 ? -0.813 28.242 -19.645 1.00 95.06 83 ALA A N 1
ATOM 603 C CA . ALA A 1 83 ? -0.950 29.223 -20.716 1.00 95.06 83 ALA A CA 1
ATOM 604 C C . ALA A 1 83 ? -1.279 28.590 -22.079 1.00 95.06 83 ALA A C 1
ATOM 606 O O . ALA A 1 83 ? -2.068 29.154 -22.842 1.00 95.06 83 ALA A O 1
ATOM 607 N N . PHE A 1 84 ? -0.678 27.438 -22.393 1.00 95.94 84 PHE A N 1
ATOM 608 C CA . PHE A 1 84 ? -0.667 26.869 -23.747 1.00 95.94 84 PHE A CA 1
ATOM 609 C C . PHE A 1 84 ? -1.097 25.399 -23.826 1.00 95.94 84 PHE A C 1
ATOM 611 O O . PHE A 1 84 ? -1.263 24.884 -24.929 1.00 95.94 84 PHE A O 1
ATOM 618 N N . GLY A 1 85 ? -1.295 24.724 -22.694 1.00 92.31 85 GLY A N 1
ATOM 619 C CA . GLY A 1 85 ? -1.620 23.296 -22.631 1.00 92.31 85 GLY A CA 1
ATOM 620 C C . GLY A 1 85 ? -0.435 22.369 -22.910 1.00 92.31 85 GLY A C 1
ATOM 621 O O . GLY A 1 85 ? -0.650 21.193 -23.178 1.00 92.31 85 GLY A O 1
ATOM 622 N N . ILE A 1 86 ? 0.801 22.880 -22.878 1.00 91.12 86 ILE A N 1
ATOM 623 C CA . ILE A 1 86 ? 2.017 22.082 -23.089 1.00 91.12 86 ILE A CA 1
ATOM 624 C C . ILE A 1 86 ? 2.298 21.281 -21.815 1.00 91.12 86 ILE A C 1
ATOM 626 O O . ILE A 1 86 ? 2.498 21.873 -20.759 1.00 91.12 86 ILE A O 1
ATOM 630 N N . GLN A 1 87 ? 2.270 19.953 -21.891 1.00 88.19 87 GLN A N 1
ATOM 631 C CA . GLN A 1 87 ? 2.626 19.074 -20.772 1.00 88.19 87 GLN A CA 1
ATOM 632 C C . GLN A 1 87 ? 4.143 18.820 -20.728 1.00 88.19 87 GLN A C 1
ATOM 634 O O . GLN A 1 87 ? 4.798 18.944 -21.766 1.00 88.19 87 GLN A O 1
ATOM 639 N N . PRO A 1 88 ? 4.714 18.468 -19.560 1.00 89.62 88 PRO A N 1
ATOM 640 C CA . PRO A 1 88 ? 6.053 17.890 -19.494 1.00 89.62 88 PRO A CA 1
ATOM 641 C C . PRO A 1 88 ? 6.152 16.604 -20.325 1.00 89.62 88 PRO A C 1
ATOM 643 O O . PRO A 1 88 ? 5.168 15.874 -20.476 1.00 89.62 88 PRO A O 1
ATOM 646 N N . ASP A 1 89 ? 7.352 16.310 -20.820 1.00 90.00 89 ASP A N 1
ATOM 647 C CA . ASP A 1 89 ? 7.627 15.053 -21.516 1.00 90.00 89 ASP A CA 1
ATOM 648 C C . ASP A 1 89 ? 7.291 13.857 -20.614 1.00 90.00 89 ASP A C 1
ATOM 650 O O . ASP A 1 89 ? 7.563 13.879 -19.410 1.00 90.00 89 ASP A O 1
ATOM 654 N N . HIS A 1 90 ? 6.714 12.812 -21.211 1.00 91.12 90 HIS A N 1
ATOM 655 C CA . HIS A 1 90 ? 6.308 11.567 -20.549 1.00 91.12 90 HIS A CA 1
ATOM 656 C C . HIS A 1 90 ? 5.215 11.692 -19.468 1.00 91.12 90 HIS A C 1
ATOM 658 O O . HIS A 1 90 ? 5.001 10.769 -18.677 1.00 91.12 90 HIS A O 1
ATOM 664 N N . ALA A 1 91 ? 4.475 12.806 -19.436 1.00 88.69 91 ALA A N 1
ATOM 665 C CA . ALA A 1 91 ? 3.356 12.992 -18.506 1.00 88.69 91 ALA A CA 1
ATOM 666 C C . ALA A 1 91 ? 2.090 12.188 -18.890 1.00 88.69 91 ALA A C 1
ATOM 668 O O . ALA A 1 91 ? 1.243 11.900 -18.038 1.00 88.69 91 ALA A O 1
ATOM 669 N N . GLU A 1 92 ? 1.931 11.836 -20.172 1.00 89.75 92 GLU A N 1
ATOM 670 C CA . GLU A 1 92 ? 0.682 11.272 -20.709 1.00 89.75 92 GLU A CA 1
ATOM 671 C C . GLU A 1 92 ? 0.838 10.029 -21.603 1.00 89.75 92 GLU A C 1
ATOM 673 O O . GLU A 1 92 ? -0.151 9.553 -22.169 1.00 89.75 92 GLU A O 1
ATOM 678 N N . ASP A 1 93 ? 2.038 9.449 -21.685 1.00 90.12 93 ASP A N 1
ATOM 679 C CA . ASP A 1 93 ? 2.361 8.339 -22.600 1.00 90.12 93 ASP A CA 1
ATOM 680 C C . ASP A 1 93 ? 1.493 7.087 -22.385 1.00 90.12 93 ASP A C 1
ATOM 682 O O . ASP A 1 93 ? 1.268 6.303 -23.306 1.00 90.12 93 ASP A O 1
ATOM 686 N N . GLN A 1 94 ? 0.946 6.911 -21.183 1.00 88.00 94 GLN A N 1
ATOM 687 C CA . GLN A 1 94 ? 0.048 5.814 -20.828 1.00 88.00 94 GLN A CA 1
ATOM 688 C C . GLN A 1 94 ? -1.379 5.952 -21.380 1.00 88.00 94 GLN A C 1
ATOM 690 O O . GLN A 1 94 ? -2.096 4.954 -21.483 1.00 88.00 94 GLN A O 1
ATOM 695 N N . LEU A 1 95 ? -1.842 7.171 -21.698 1.00 87.38 95 LEU A N 1
ATOM 696 C CA . LEU A 1 95 ? -3.262 7.419 -21.991 1.00 87.38 95 LEU A CA 1
ATOM 697 C C . LEU A 1 95 ? -3.722 6.681 -23.253 1.00 87.38 95 LEU A C 1
ATOM 699 O O . LEU A 1 95 ? -4.801 6.084 -23.267 1.00 87.38 95 LEU A O 1
ATOM 703 N N . GLY A 1 96 ? -2.888 6.698 -24.297 1.00 87.44 96 GLY A N 1
ATOM 704 C CA . GLY A 1 96 ? -3.116 5.959 -25.538 1.00 87.44 96 GLY A CA 1
ATOM 705 C C . GLY A 1 96 ? -3.234 4.448 -25.299 1.00 87.44 96 GLY A C 1
ATOM 706 O O . GLY A 1 96 ? -4.289 3.892 -25.605 1.00 87.44 96 GLY A O 1
ATOM 707 N N . PRO A 1 97 ? -2.213 3.792 -24.716 1.00 89.00 97 PRO A N 1
ATOM 708 C CA . PRO A 1 97 ? -2.253 2.386 -24.306 1.00 89.00 97 PRO A CA 1
ATOM 709 C C . PRO A 1 97 ? -3.516 1.984 -23.530 1.00 89.00 97 PRO A C 1
ATOM 711 O O . PRO A 1 97 ? -4.219 1.058 -23.943 1.00 89.00 97 PRO A O 1
ATOM 714 N N . TYR A 1 98 ? -3.880 2.716 -22.470 1.00 86.94 98 TYR A N 1
ATOM 715 C CA . TYR A 1 98 ? -5.088 2.416 -21.691 1.00 86.94 98 TYR A CA 1
ATOM 716 C C . TYR A 1 98 ? -6.375 2.541 -22.521 1.00 86.94 98 TYR A C 1
ATOM 718 O O . TYR A 1 98 ? -7.239 1.661 -22.469 1.00 86.94 98 TYR A O 1
ATOM 726 N N . ASN A 1 99 ? -6.509 3.604 -23.321 1.00 87.94 99 ASN A N 1
ATOM 727 C CA . ASN A 1 99 ? -7.674 3.792 -24.186 1.00 87.94 99 ASN A CA 1
ATOM 728 C C . ASN A 1 99 ? -7.761 2.718 -25.285 1.00 87.94 99 ASN A C 1
ATOM 730 O O . ASN A 1 99 ? -8.850 2.233 -25.610 1.00 87.94 99 ASN A O 1
ATOM 734 N N . ASN A 1 100 ? -6.618 2.324 -25.846 1.00 87.69 100 ASN A N 1
ATOM 735 C CA . ASN A 1 100 ? -6.536 1.266 -26.843 1.00 87.69 100 ASN A CA 1
ATOM 736 C C . ASN A 1 100 ? -6.973 -0.067 -26.241 1.00 87.69 100 ASN A C 1
ATOM 738 O O . ASN A 1 100 ? -7.759 -0.771 -26.866 1.00 87.69 100 ASN A O 1
ATOM 742 N N . LEU A 1 101 ? -6.546 -0.400 -25.020 1.00 86.88 101 LEU A N 1
ATOM 743 C CA . LEU A 1 101 ? -6.961 -1.641 -24.369 1.00 86.88 101 LEU A CA 1
ATOM 744 C C . LEU A 1 101 ? -8.481 -1.677 -24.147 1.00 86.88 101 LEU A C 1
ATOM 746 O O . LEU A 1 101 ? -9.122 -2.664 -24.495 1.00 86.88 101 LEU A O 1
ATOM 750 N N . ALA A 1 102 ? -9.076 -0.578 -23.674 1.00 85.19 102 ALA A N 1
ATOM 751 C CA . ALA A 1 102 ? -10.519 -0.495 -23.442 1.00 85.19 102 ALA A CA 1
ATOM 752 C C . ALA A 1 102 ? -11.360 -0.579 -24.734 1.00 85.19 102 ALA A C 1
ATOM 754 O O . ALA A 1 102 ? -12.423 -1.191 -24.749 1.00 85.19 102 ALA A O 1
ATOM 755 N N . SER A 1 103 ? -10.906 0.031 -25.832 1.00 87.25 103 SER A N 1
ATOM 756 C CA . SER A 1 103 ? -11.680 0.098 -27.087 1.00 87.25 103 SER A CA 1
ATOM 757 C C . SER A 1 103 ? -11.317 -0.981 -28.114 1.00 87.25 103 SER A C 1
ATOM 759 O O . SER A 1 103 ? -12.106 -1.282 -29.010 1.00 87.25 103 SER A O 1
ATOM 761 N N . GLY A 1 104 ? -10.126 -1.566 -27.996 1.00 86.69 104 GLY A N 1
ATOM 762 C CA . GLY A 1 104 ? -9.496 -2.407 -29.010 1.00 86.69 104 GLY A CA 1
ATOM 763 C C . GLY A 1 104 ? -9.187 -3.834 -28.565 1.00 86.69 104 GLY A C 1
ATOM 764 O O . GLY A 1 104 ? -8.709 -4.608 -29.400 1.00 86.69 104 GLY A O 1
ATOM 765 N N . ALA A 1 105 ? -9.493 -4.223 -27.317 1.00 85.44 105 ALA A N 1
ATOM 766 C CA . ALA A 1 105 ? -9.214 -5.565 -26.788 1.00 85.44 105 ALA A CA 1
ATOM 767 C C . ALA A 1 105 ? -9.712 -6.700 -27.698 1.00 85.44 105 ALA A C 1
ATOM 769 O O . ALA A 1 105 ? -9.025 -7.706 -27.855 1.00 85.44 105 ALA A O 1
ATOM 770 N N . ALA A 1 106 ? -10.846 -6.529 -28.388 1.00 86.75 106 ALA A N 1
ATOM 771 C CA . ALA A 1 106 ? -11.363 -7.524 -29.334 1.00 86.75 106 ALA A CA 1
ATOM 772 C C . ALA A 1 106 ? -10.348 -7.898 -30.441 1.00 86.75 106 ALA A C 1
ATOM 774 O O . ALA A 1 106 ? -10.287 -9.054 -30.871 1.00 86.75 106 ALA A O 1
ATOM 775 N N . THR A 1 107 ? -9.509 -6.944 -30.857 1.00 90.00 107 THR A N 1
ATOM 776 C CA . THR A 1 107 ? -8.498 -7.100 -31.919 1.00 90.00 107 THR A CA 1
ATOM 777 C C . THR A 1 107 ? -7.126 -7.563 -31.421 1.00 90.00 107 THR A C 1
ATOM 779 O O . THR A 1 107 ? -6.238 -7.809 -32.239 1.00 90.00 107 THR A O 1
ATOM 782 N N . LEU A 1 108 ? -6.950 -7.708 -30.101 1.00 92.81 108 LEU A N 1
ATOM 783 C CA . LEU A 1 108 ? -5.691 -8.128 -29.490 1.00 92.81 108 LEU A CA 1
ATOM 784 C C . LEU A 1 108 ? -5.274 -9.518 -30.004 1.00 92.81 108 LEU A C 1
ATOM 786 O O . LEU A 1 108 ? -6.089 -10.433 -30.122 1.00 92.81 108 LEU A O 1
ATOM 790 N N . THR A 1 109 ? -3.997 -9.685 -30.317 1.00 94.25 109 THR A N 1
ATOM 791 C CA . THR A 1 109 ? -3.377 -10.974 -30.667 1.00 94.25 109 THR A CA 1
ATOM 792 C C . THR A 1 109 ? -1.974 -10.985 -30.078 1.00 94.25 109 THR A C 1
ATOM 794 O O . THR A 1 109 ? -1.445 -9.913 -29.796 1.00 94.25 109 THR A O 1
ATOM 797 N N . ASP A 1 110 ? -1.348 -12.150 -29.922 1.00 92.44 110 ASP A N 1
ATOM 798 C CA . ASP A 1 110 ? 0.014 -12.226 -29.370 1.00 92.44 110 ASP A CA 1
ATOM 799 C C . ASP A 1 110 ? 1.016 -11.418 -30.213 1.00 92.44 110 ASP A C 1
ATOM 801 O O . ASP A 1 110 ? 1.873 -10.734 -29.667 1.00 92.44 110 ASP A O 1
ATOM 805 N N . ALA A 1 111 ? 0.841 -11.397 -31.539 1.00 91.69 111 ALA A N 1
ATOM 806 C CA . ALA A 1 111 ? 1.664 -10.600 -32.452 1.00 91.69 111 ALA A CA 1
ATOM 807 C C . ALA A 1 111 ? 1.452 -9.079 -32.322 1.00 91.69 111 ALA A C 1
ATOM 809 O O . ALA A 1 111 ? 2.283 -8.310 -32.790 1.00 91.69 111 ALA A O 1
ATOM 810 N N . LYS A 1 112 ? 0.336 -8.646 -31.723 1.00 90.75 112 LYS A N 1
ATOM 811 C CA . LYS A 1 112 ? -0.047 -7.233 -31.568 1.00 90.75 112 LYS A CA 1
ATOM 812 C C . LYS A 1 112 ? -0.059 -6.768 -30.119 1.00 90.75 112 LYS A C 1
ATOM 814 O O . LYS A 1 112 ? -0.492 -5.657 -29.853 1.00 90.75 112 LYS A O 1
ATOM 819 N N . ILE A 1 113 ? 0.352 -7.596 -29.159 1.00 90.81 113 ILE A N 1
ATOM 820 C CA . ILE A 1 113 ? 0.238 -7.238 -27.740 1.00 90.81 113 ILE A CA 1
ATOM 821 C C . ILE A 1 113 ? 1.017 -5.955 -27.419 1.00 90.81 113 ILE A C 1
ATOM 823 O O . ILE A 1 113 ? 0.499 -5.079 -26.736 1.00 90.81 113 ILE A O 1
ATOM 827 N N . ASN A 1 114 ? 2.179 -5.762 -28.044 1.00 89.81 114 ASN A N 1
ATOM 828 C CA . ASN A 1 114 ? 3.001 -4.563 -27.872 1.00 89.81 114 ASN A CA 1
ATOM 829 C C . ASN A 1 114 ? 2.486 -3.322 -28.644 1.00 89.81 114 ASN A C 1
ATOM 831 O O . ASN A 1 114 ? 3.080 -2.251 -28.553 1.00 89.81 114 ASN A O 1
ATOM 835 N N . ASP A 1 115 ? 1.357 -3.427 -29.361 1.00 88.69 115 ASP A N 1
ATOM 836 C CA . ASP A 1 115 ? 0.599 -2.251 -29.825 1.00 88.69 115 ASP A CA 1
ATOM 837 C C . ASP A 1 115 ? -0.233 -1.637 -28.675 1.00 88.69 115 ASP A C 1
ATOM 839 O O . ASP A 1 115 ? -0.672 -0.487 -28.752 1.00 88.69 115 ASP A O 1
ATOM 843 N N . PHE A 1 116 ? -0.470 -2.415 -27.610 1.00 90.19 116 PHE A N 1
ATOM 844 C CA . PHE A 1 116 ? -1.259 -2.037 -26.432 1.00 90.19 116 PHE A CA 1
ATOM 845 C C . PHE A 1 116 ? -0.403 -1.875 -25.175 1.00 90.19 116 PHE A C 1
ATOM 847 O O . PHE A 1 116 ? -0.793 -1.137 -24.279 1.00 90.19 116 PHE A O 1
ATOM 854 N N . PHE A 1 117 ? 0.742 -2.550 -25.115 1.00 92.38 117 PHE A N 1
ATOM 855 C CA . PHE A 1 117 ? 1.667 -2.554 -23.985 1.00 92.38 117 PHE A CA 1
ATOM 856 C C . PHE A 1 117 ? 3.074 -2.143 -24.442 1.00 92.38 117 PHE A C 1
ATOM 858 O O . PHE A 1 117 ? 3.406 -2.205 -25.626 1.00 92.38 117 PHE A O 1
ATOM 865 N N . ASN A 1 118 ? 3.917 -1.716 -23.511 1.00 91.69 118 ASN A N 1
ATOM 866 C CA . ASN A 1 118 ? 5.341 -1.509 -23.743 1.00 91.69 118 ASN A CA 1
ATOM 867 C C . ASN A 1 118 ? 6.105 -2.819 -23.563 1.00 91.69 118 ASN A C 1
ATOM 869 O O . ASN A 1 118 ? 5.666 -3.701 -22.829 1.00 91.69 118 ASN A O 1
ATOM 873 N N . ASP A 1 119 ? 7.248 -2.933 -24.237 1.00 90.69 119 ASP A N 1
ATOM 874 C CA . ASP A 1 119 ? 8.173 -4.041 -24.018 1.00 90.69 119 ASP A CA 1
ATOM 875 C C . ASP A 1 119 ? 8.848 -3.886 -22.649 1.00 90.69 119 ASP A C 1
ATOM 877 O O . ASP A 1 119 ? 9.353 -2.809 -22.328 1.00 90.69 119 ASP A O 1
ATOM 881 N N . ALA A 1 120 ? 8.836 -4.953 -21.850 1.00 92.69 120 ALA A N 1
ATOM 882 C CA . ALA A 1 120 ? 9.380 -4.961 -20.491 1.00 92.69 120 ALA A CA 1
ATOM 883 C C . ALA A 1 120 ? 10.697 -5.760 -20.385 1.00 92.69 120 ALA A C 1
ATOM 885 O O . ALA A 1 120 ? 11.031 -6.309 -19.324 1.00 92.69 120 ALA A O 1
ATOM 886 N N . SER A 1 121 ? 11.432 -5.853 -21.497 1.00 92.50 121 SER A N 1
ATOM 887 C CA . SER A 1 121 ? 12.798 -6.382 -21.529 1.00 92.50 121 SER A CA 1
ATOM 888 C C . SER A 1 121 ? 13.742 -5.489 -20.714 1.00 92.50 121 SER A C 1
ATOM 890 O O . SER A 1 121 ? 13.460 -4.313 -20.471 1.00 92.50 121 SER A O 1
ATOM 892 N N . PHE A 1 122 ? 14.852 -6.061 -20.257 1.00 94.69 122 PHE A N 1
ATOM 893 C CA . PHE A 1 122 ? 15.891 -5.323 -19.551 1.00 94.69 122 PHE A CA 1
ATOM 894 C C . PHE A 1 122 ? 16.765 -4.509 -20.508 1.00 94.69 122 PHE A C 1
ATOM 896 O O . PHE A 1 122 ? 17.137 -4.955 -21.599 1.00 94.69 122 PHE A O 1
ATOM 903 N N . GLY A 1 123 ? 17.167 -3.333 -20.038 1.00 92.94 123 GLY A N 1
ATOM 904 C CA . GLY A 1 123 ? 17.982 -2.374 -20.769 1.00 92.94 123 GLY A CA 1
ATOM 905 C C . GLY A 1 123 ? 17.216 -1.579 -21.829 1.00 92.94 123 GLY A C 1
ATOM 906 O O . GLY A 1 123 ? 16.011 -1.718 -22.028 1.00 92.94 123 GLY A O 1
ATOM 907 N N . VAL A 1 124 ? 17.954 -0.711 -22.524 1.00 92.94 124 VAL A N 1
ATOM 908 C CA . VAL A 1 124 ? 17.427 0.169 -23.574 1.00 92.94 124 VAL A CA 1
ATOM 909 C C . VAL A 1 124 ? 18.237 -0.041 -24.844 1.00 92.94 124 VAL A C 1
ATOM 911 O O . VAL A 1 124 ? 19.467 0.075 -24.830 1.00 92.94 124 VAL A O 1
ATOM 914 N N . ALA A 1 125 ? 17.549 -0.320 -25.953 1.00 90.38 125 ALA A N 1
ATOM 915 C CA . ALA A 1 125 ? 18.177 -0.385 -27.268 1.00 90.38 125 ALA A CA 1
ATOM 916 C C . ALA A 1 125 ? 18.867 0.949 -27.600 1.00 90.38 125 ALA A C 1
ATOM 918 O O . ALA A 1 125 ? 18.328 2.019 -27.319 1.00 90.38 125 ALA A O 1
ATOM 919 N N . SER A 1 126 ? 20.056 0.906 -28.205 1.00 90.88 126 SER A N 1
ATOM 920 C CA . SER A 1 126 ? 20.899 2.096 -28.410 1.00 90.88 126 SER A CA 1
ATOM 921 C C . SER A 1 126 ? 20.220 3.213 -29.214 1.00 90.88 126 SER A C 1
ATOM 923 O O . SER A 1 126 ? 20.450 4.394 -28.958 1.00 90.88 126 SER A O 1
ATOM 925 N N . ASP A 1 127 ? 19.337 2.869 -30.151 1.00 93.12 127 ASP A N 1
ATOM 926 C CA . ASP A 1 127 ? 18.542 3.819 -30.932 1.00 93.12 127 ASP A CA 1
ATOM 927 C C . ASP A 1 127 ? 17.348 4.402 -30.152 1.00 93.12 127 ASP A C 1
ATOM 929 O O . ASP A 1 127 ? 16.798 5.432 -30.555 1.00 93.12 127 ASP A O 1
ATOM 933 N N . GLN A 1 128 ? 16.979 3.796 -29.022 1.00 94.50 128 GLN A N 1
ATOM 934 C CA . GLN A 1 128 ? 15.910 4.226 -28.118 1.00 94.50 128 GLN A CA 1
ATOM 935 C C . GLN A 1 128 ? 16.416 4.968 -26.875 1.00 94.50 128 GLN A C 1
ATOM 937 O O . GLN A 1 128 ? 15.601 5.459 -26.099 1.00 94.50 128 GLN A O 1
ATOM 942 N N . VAL A 1 129 ? 17.731 5.124 -26.699 1.00 96.44 129 VAL A N 1
ATOM 943 C CA . VAL A 1 129 ? 18.305 5.910 -25.596 1.00 96.44 129 VAL A CA 1
ATOM 944 C C . VAL A 1 129 ? 17.995 7.398 -25.785 1.00 96.44 129 VAL A C 1
ATOM 946 O O . VAL A 1 129 ? 18.411 8.010 -26.772 1.00 96.44 129 VAL A O 1
ATOM 949 N N . ALA A 1 130 ? 17.266 7.990 -24.838 1.00 96.50 130 ALA A N 1
ATOM 950 C CA . ALA A 1 130 ? 17.023 9.431 -24.771 1.00 96.50 130 ALA A CA 1
ATOM 951 C C . ALA A 1 130 ? 18.147 10.152 -24.023 1.00 96.50 130 ALA A C 1
ATOM 953 O O . ALA A 1 130 ? 18.612 11.206 -24.454 1.00 96.50 130 ALA A O 1
ATOM 954 N N . SER A 1 131 ? 18.598 9.575 -22.910 1.00 96.75 131 SER A N 1
ATOM 955 C CA . SER A 1 131 ? 19.698 10.103 -22.108 1.00 96.75 131 SER A CA 1
ATOM 956 C C . SER A 1 131 ? 20.429 8.986 -21.368 1.00 96.75 131 SER A C 1
ATOM 958 O O . SER A 1 131 ? 19.872 7.920 -21.115 1.00 96.75 131 SER A O 1
ATOM 960 N N . SER A 1 132 ? 21.693 9.247 -21.039 1.00 97.31 132 SER A N 1
ATOM 961 C CA . SER A 1 132 ? 22.545 8.390 -20.215 1.00 97.31 132 SER A CA 1
ATOM 962 C C . SER A 1 132 ? 23.337 9.292 -19.279 1.00 97.31 132 SER A C 1
ATOM 964 O O . SER A 1 132 ? 24.101 10.139 -19.746 1.00 97.31 132 SER A O 1
ATOM 966 N N . THR A 1 133 ? 23.137 9.156 -17.971 1.00 97.19 133 THR A N 1
ATOM 967 C CA . THR A 1 133 ? 23.725 10.054 -16.970 1.00 97.19 133 THR A CA 1
ATOM 968 C C . THR A 1 133 ? 24.410 9.288 -15.845 1.00 97.19 133 THR A C 1
ATOM 970 O O . THR A 1 133 ? 23.982 8.213 -15.434 1.00 97.19 133 THR A O 1
ATOM 973 N N . ALA A 1 134 ? 25.492 9.877 -15.338 1.00 97.38 134 ALA A N 1
ATOM 974 C CA . ALA A 1 134 ? 26.167 9.475 -14.112 1.00 97.38 134 ALA A CA 1
ATOM 975 C C . ALA A 1 134 ? 25.609 10.330 -12.957 1.00 97.38 134 ALA A C 1
ATOM 977 O O . ALA A 1 134 ? 26.033 11.485 -12.812 1.00 97.38 134 ALA A O 1
ATOM 978 N N . PRO A 1 135 ? 24.625 9.843 -12.174 1.00 96.50 135 PRO A N 1
ATOM 979 C CA . PRO A 1 135 ? 23.990 10.650 -11.134 1.00 96.50 135 PRO A CA 1
ATOM 980 C C . PRO A 1 135 ? 25.034 11.088 -10.100 1.00 96.50 135 PRO A C 1
ATOM 982 O O . PRO A 1 135 ? 25.888 10.302 -9.690 1.00 96.50 135 PRO A O 1
ATOM 985 N N . GLY A 1 136 ? 25.027 12.374 -9.740 1.00 92.56 136 GLY A N 1
ATOM 986 C CA . GLY A 1 136 ? 26.022 12.952 -8.828 1.00 92.56 136 GLY A CA 1
ATOM 987 C C . GLY A 1 136 ? 27.479 12.868 -9.312 1.00 92.56 136 GLY A C 1
ATOM 988 O O . GLY A 1 136 ? 28.393 13.014 -8.506 1.00 92.56 136 GLY A O 1
ATOM 989 N N . GLY A 1 137 ? 27.724 12.601 -10.603 1.00 94.94 137 GLY A N 1
ATOM 990 C CA . GLY A 1 137 ? 29.073 12.407 -11.151 1.00 94.94 137 GLY A CA 1
ATOM 991 C C . GLY A 1 137 ? 29.731 11.078 -10.761 1.00 94.94 137 GLY A C 1
ATOM 992 O O . GLY A 1 137 ? 30.946 10.934 -10.899 1.00 94.94 137 GLY A O 1
ATOM 993 N N . ARG A 1 138 ? 28.954 10.110 -10.262 1.00 96.88 138 ARG A N 1
ATOM 994 C CA . ARG A 1 138 ? 29.452 8.791 -9.854 1.00 96.88 138 ARG A CA 1
ATOM 995 C C . ARG A 1 138 ? 29.881 7.938 -11.048 1.00 96.88 138 ARG A C 1
ATOM 997 O O . ARG A 1 138 ? 29.270 7.980 -12.106 1.00 96.88 138 ARG A O 1
ATOM 1004 N N . THR A 1 139 ? 30.910 7.117 -10.864 1.00 97.50 139 THR A N 1
ATOM 1005 C CA . THR A 1 139 ? 31.416 6.201 -11.905 1.00 97.50 139 THR A CA 1
ATOM 1006 C C . THR A 1 139 ? 30.928 4.763 -11.744 1.00 97.50 139 THR A C 1
ATOM 1008 O O . THR A 1 139 ? 31.161 3.937 -12.623 1.00 97.50 139 THR A O 1
ATOM 1011 N N . ASP A 1 140 ? 30.270 4.446 -10.631 1.00 98.06 140 ASP A N 1
ATOM 1012 C CA . ASP A 1 140 ? 29.790 3.107 -10.292 1.00 98.06 140 ASP A CA 1
ATOM 1013 C C . ASP A 1 140 ? 28.285 2.915 -10.523 1.00 98.06 140 ASP A C 1
ATOM 1015 O O . ASP A 1 140 ? 27.747 1.872 -10.159 1.00 98.06 140 ASP A O 1
ATOM 1019 N N . VAL A 1 141 ? 27.610 3.897 -11.129 1.00 98.62 141 VAL A N 1
ATOM 1020 C CA . VAL A 1 141 ? 26.207 3.814 -11.548 1.00 98.62 141 VAL A CA 1
ATOM 1021 C C . VAL A 1 141 ? 25.938 4.672 -12.781 1.00 98.62 141 VAL A C 1
ATOM 1023 O O . VAL A 1 141 ? 26.519 5.741 -12.958 1.00 98.62 141 VAL A O 1
ATOM 1026 N N . THR A 1 142 ? 25.049 4.198 -13.647 1.00 98.56 142 THR A N 1
ATOM 1027 C CA . THR A 1 142 ? 24.510 4.931 -14.795 1.00 98.56 142 THR A CA 1
ATOM 1028 C C . THR A 1 142 ? 22.990 4.808 -14.807 1.00 98.56 142 THR A C 1
ATOM 1030 O O . THR A 1 142 ? 22.457 3.727 -14.562 1.00 98.56 142 THR A O 1
ATOM 1033 N N . ILE A 1 143 ? 22.299 5.910 -15.104 1.00 98.50 143 ILE A N 1
ATOM 1034 C CA . ILE A 1 143 ? 20.857 5.938 -15.362 1.00 98.50 143 ILE A CA 1
ATOM 1035 C C . ILE A 1 143 ? 20.661 6.196 -16.853 1.00 98.50 143 ILE A C 1
ATOM 1037 O O . ILE A 1 143 ? 21.070 7.239 -17.368 1.00 98.50 143 ILE A O 1
ATOM 1041 N N . VAL A 1 144 ? 20.027 5.254 -17.543 1.00 98.44 144 VAL A N 1
ATOM 1042 C CA . VAL A 1 144 ? 19.604 5.402 -18.938 1.00 98.44 144 VAL A CA 1
ATOM 1043 C C . VAL A 1 144 ? 18.093 5.603 -18.968 1.00 98.44 144 VAL A C 1
ATOM 1045 O O . VAL A 1 144 ? 17.370 4.866 -18.308 1.00 98.44 144 VAL A O 1
ATOM 1048 N N . ARG A 1 145 ? 17.599 6.586 -19.726 1.00 96.88 145 ARG A N 1
ATOM 1049 C CA . ARG A 1 145 ? 16.156 6.762 -19.970 1.00 96.88 145 ARG A CA 1
ATOM 1050 C C . ARG A 1 145 ? 15.822 6.499 -21.427 1.00 96.88 145 ARG A C 1
ATOM 1052 O O . ARG A 1 145 ? 16.566 6.918 -22.319 1.00 96.88 145 ARG A O 1
ATOM 1059 N N . ASP A 1 146 ? 14.707 5.823 -21.669 1.00 94.19 146 ASP A N 1
ATOM 1060 C CA . ASP A 1 146 ? 14.222 5.541 -23.016 1.00 94.19 146 ASP A CA 1
ATOM 1061 C C . ASP A 1 146 ? 13.402 6.709 -23.599 1.00 94.19 146 ASP A C 1
ATOM 1063 O O . ASP A 1 146 ? 12.793 7.496 -22.876 1.00 94.19 146 ASP A O 1
ATOM 1067 N N . LYS A 1 147 ? 13.371 6.818 -24.932 1.00 93.69 147 LYS A N 1
ATOM 1068 C CA . LYS A 1 147 ? 12.644 7.872 -25.665 1.00 93.69 147 LYS A CA 1
ATOM 1069 C C . LYS A 1 147 ? 11.128 7.743 -25.619 1.00 93.69 147 LYS A C 1
ATOM 1071 O O . LYS A 1 147 ? 10.449 8.716 -25.930 1.00 93.69 147 LYS A O 1
ATOM 1076 N N . LYS A 1 148 ? 10.595 6.547 -25.369 1.00 89.94 148 LYS A N 1
ATOM 1077 C CA . LYS A 1 148 ? 9.168 6.262 -25.550 1.00 89.94 148 LYS A CA 1
ATOM 1078 C C . LYS A 1 148 ? 8.367 6.596 -24.299 1.00 89.94 148 LYS A C 1
ATOM 1080 O O . LYS A 1 148 ? 7.227 7.017 -24.419 1.00 89.94 148 LYS A O 1
ATOM 1085 N N . THR A 1 149 ? 8.950 6.338 -23.139 1.00 91.12 149 THR A N 1
ATOM 1086 C CA . THR A 1 149 ? 8.256 6.294 -21.853 1.00 91.12 149 THR A CA 1
ATOM 1087 C C . THR A 1 149 ? 9.015 7.001 -20.738 1.00 91.12 149 THR A C 1
ATOM 1089 O O . THR A 1 149 ? 8.431 7.300 -19.699 1.00 91.12 149 THR A O 1
ATOM 1092 N N . GLY A 1 150 ? 10.307 7.278 -20.937 1.00 93.81 150 GLY A N 1
ATOM 1093 C CA . GLY A 1 150 ? 11.144 7.940 -19.946 1.00 93.81 150 GLY A CA 1
ATOM 1094 C C . GLY A 1 150 ? 11.421 7.088 -18.708 1.00 93.81 150 GLY A C 1
ATOM 1095 O O . GLY A 1 150 ? 11.792 7.653 -17.682 1.00 93.81 150 GLY A O 1
ATOM 1096 N N . VAL A 1 151 ? 11.247 5.764 -18.763 1.00 95.81 151 VAL A N 1
ATOM 1097 C CA . VAL A 1 151 ? 11.519 4.863 -17.636 1.00 95.81 151 VAL A CA 1
ATOM 1098 C C . VAL A 1 151 ? 13.016 4.909 -17.299 1.00 95.81 151 VAL A C 1
ATOM 1100 O O . VAL A 1 151 ? 13.845 4.867 -18.209 1.00 95.81 151 VAL A O 1
ATOM 1103 N N . PRO A 1 152 ? 13.402 5.024 -16.013 1.00 97.06 152 PRO A N 1
ATOM 1104 C CA . PRO A 1 152 ? 14.796 4.931 -15.610 1.00 97.06 152 PRO A CA 1
ATOM 1105 C C . PRO A 1 152 ? 15.265 3.470 -15.587 1.00 97.06 152 PRO A C 1
ATOM 1107 O O . PRO A 1 152 ? 14.712 2.628 -14.879 1.00 97.06 152 PRO A O 1
ATOM 1110 N N . HIS A 1 153 ? 16.328 3.196 -16.337 1.00 97.88 153 HIS A N 1
ATOM 1111 C CA . HIS A 1 153 ? 17.093 1.956 -16.302 1.00 97.88 153 HIS A CA 1
ATOM 1112 C C . HIS A 1 153 ? 18.404 2.215 -15.557 1.00 97.88 153 HIS A C 1
ATOM 1114 O O . HIS A 1 153 ? 19.319 2.856 -16.081 1.00 97.88 153 HIS A O 1
ATOM 1120 N N . ILE A 1 154 ? 18.470 1.761 -14.308 1.00 98.44 154 ILE A N 1
ATOM 1121 C CA . ILE A 1 154 ? 19.585 1.988 -13.392 1.00 98.44 154 ILE A CA 1
ATOM 1122 C C . ILE A 1 154 ? 20.511 0.776 -13.428 1.00 98.44 154 ILE A C 1
ATOM 1124 O O . ILE A 1 154 ? 20.105 -0.344 -13.127 1.00 98.44 154 ILE A O 1
ATOM 1128 N N . THR A 1 155 ? 21.776 0.992 -13.783 1.00 98.25 155 THR A N 1
ATOM 1129 C CA . THR A 1 155 ? 22.807 -0.053 -13.775 1.00 98.25 155 THR A CA 1
ATOM 1130 C C . THR A 1 155 ? 23.991 0.386 -12.930 1.00 98.25 155 THR A C 1
ATOM 1132 O O . THR A 1 155 ? 24.640 1.384 -13.250 1.00 98.25 155 THR A O 1
ATOM 1135 N N . GLY A 1 156 ? 24.289 -0.359 -11.865 1.00 97.75 156 GLY A N 1
ATOM 1136 C CA . GLY A 1 156 ? 25.426 -0.112 -10.986 1.00 97.75 156 GLY A CA 1
ATOM 1137 C C . GLY A 1 156 ? 26.441 -1.252 -10.960 1.00 97.75 156 GLY A C 1
ATOM 1138 O O . GLY A 1 156 ? 26.110 -2.426 -11.108 1.00 97.75 156 GLY A O 1
ATOM 1139 N N . THR A 1 157 ? 27.712 -0.907 -10.748 1.00 98.00 157 THR A N 1
ATOM 1140 C CA . THR A 1 157 ? 28.800 -1.877 -10.522 1.00 98.00 157 THR A CA 1
ATOM 1141 C C . THR A 1 157 ? 28.986 -2.201 -9.040 1.00 98.00 157 THR A C 1
ATOM 1143 O O . THR A 1 157 ? 29.618 -3.200 -8.696 1.00 98.00 157 THR A O 1
ATOM 1146 N N . THR A 1 158 ? 28.402 -1.388 -8.156 1.00 98.44 158 THR A N 1
ATOM 1147 C CA . THR A 1 158 ? 28.278 -1.644 -6.718 1.00 98.44 158 THR A CA 1
ATOM 1148 C C . THR A 1 158 ? 26.805 -1.593 -6.309 1.00 98.44 158 THR A C 1
ATOM 1150 O O . THR A 1 158 ? 26.002 -0.897 -6.936 1.00 98.44 158 THR A O 1
ATOM 1153 N N . ARG A 1 159 ? 26.429 -2.313 -5.243 1.00 98.19 159 ARG A N 1
ATOM 1154 C CA . ARG A 1 159 ? 25.056 -2.267 -4.708 1.00 98.19 159 ARG A CA 1
ATOM 1155 C C . ARG A 1 159 ? 24.688 -0.862 -4.218 1.00 98.19 159 ARG A C 1
ATOM 1157 O O . ARG A 1 159 ? 23.633 -0.360 -4.573 1.00 98.19 159 ARG A O 1
ATOM 1164 N N . TYR A 1 160 ? 25.618 -0.186 -3.534 1.00 98.81 160 TYR A N 1
ATOM 1165 C CA . TYR A 1 160 ? 25.452 1.215 -3.129 1.00 98.81 160 TYR A CA 1
ATOM 1166 C C . TYR A 1 160 ? 25.174 2.127 -4.332 1.00 98.81 160 TYR A C 1
ATOM 1168 O O . TYR A 1 160 ? 24.227 2.902 -4.302 1.00 98.81 160 TYR A O 1
ATOM 1176 N N . GLY A 1 161 ? 25.980 2.042 -5.398 1.00 98.75 161 GLY A N 1
ATOM 1177 C CA . GLY A 1 161 ? 25.785 2.858 -6.597 1.00 98.75 161 GLY A CA 1
ATOM 1178 C C . GLY A 1 161 ? 24.421 2.605 -7.235 1.00 98.75 161 GLY A C 1
ATOM 1179 O O . GLY A 1 161 ? 23.743 3.551 -7.623 1.00 98.75 161 GLY A O 1
ATOM 1180 N N . THR A 1 162 ? 24.001 1.340 -7.279 1.00 98.75 162 THR A N 1
ATOM 1181 C CA . THR A 1 162 ? 22.697 0.921 -7.810 1.00 98.75 162 THR A CA 1
ATOM 1182 C C . THR A 1 162 ? 21.543 1.575 -7.042 1.00 98.75 162 THR A C 1
ATOM 1184 O O . THR A 1 162 ? 20.717 2.254 -7.647 1.00 98.75 162 THR A O 1
ATOM 1187 N N . GLU A 1 163 ? 21.531 1.457 -5.714 1.00 98.81 163 GLU A N 1
ATOM 1188 C CA . GLU A 1 163 ? 20.483 2.035 -4.860 1.00 98.81 163 GLU A CA 1
ATOM 1189 C C . GLU A 1 163 ? 20.506 3.567 -4.841 1.00 98.81 163 GLU A C 1
ATOM 1191 O O . GLU A 1 163 ? 19.467 4.220 -4.930 1.00 98.81 163 GLU A O 1
ATOM 1196 N N . TYR A 1 164 ? 21.699 4.167 -4.844 1.00 98.88 164 TYR A N 1
ATOM 1197 C CA . TYR A 1 164 ? 21.867 5.607 -5.041 1.00 98.88 164 TYR A CA 1
ATOM 1198 C C . TYR A 1 164 ? 21.241 6.078 -6.360 1.00 98.88 164 TYR A C 1
ATOM 1200 O O . TYR A 1 164 ? 20.562 7.104 -6.407 1.00 98.88 164 TYR A O 1
ATOM 1208 N N . GLY A 1 165 ? 21.439 5.327 -7.447 1.00 98.69 165 GLY A N 1
ATOM 1209 C CA . GLY A 1 165 ? 20.808 5.611 -8.733 1.00 98.69 165 GLY A CA 1
ATOM 1210 C C . GLY A 1 165 ? 19.284 5.513 -8.678 1.00 98.69 165 GLY A C 1
ATOM 1211 O O . GLY A 1 165 ? 18.611 6.392 -9.218 1.00 98.69 165 GLY A O 1
ATOM 1212 N N . ALA A 1 166 ? 18.748 4.497 -7.996 1.00 98.62 166 ALA A N 1
ATOM 1213 C CA . ALA A 1 166 ? 17.309 4.340 -7.789 1.00 98.62 166 ALA A CA 1
ATOM 1214 C C . ALA A 1 166 ? 16.715 5.538 -7.029 1.00 98.62 166 ALA A C 1
ATOM 1216 O O . ALA A 1 166 ? 15.732 6.125 -7.480 1.00 98.62 166 ALA A O 1
ATOM 1217 N N . GLY A 1 167 ? 17.369 5.986 -5.954 1.00 98.69 167 GLY A N 1
ATOM 1218 C CA . GLY A 1 167 ? 16.950 7.165 -5.191 1.00 98.69 167 GLY A CA 1
ATOM 1219 C C . GLY A 1 167 ? 16.998 8.462 -5.991 1.00 98.69 167 GLY A C 1
ATOM 1220 O O . GLY A 1 167 ? 16.056 9.258 -5.958 1.00 98.69 167 GLY A O 1
ATOM 1221 N N . TYR A 1 168 ? 18.064 8.657 -6.770 1.00 98.69 168 TYR A N 1
ATOM 1222 C CA . TYR A 1 168 ? 18.200 9.820 -7.647 1.00 98.69 168 TYR A CA 1
ATOM 1223 C C . TYR A 1 168 ? 17.099 9.849 -8.719 1.00 98.69 168 TYR A C 1
ATOM 1225 O O . TYR A 1 168 ? 16.499 10.896 -8.962 1.00 98.69 168 TYR A O 1
ATOM 1233 N N . ALA A 1 169 ? 16.801 8.704 -9.345 1.00 97.88 169 ALA A N 1
ATOM 1234 C CA . ALA A 1 169 ? 15.742 8.583 -10.348 1.00 97.88 169 ALA A CA 1
ATOM 1235 C C . ALA A 1 169 ? 14.342 8.798 -9.749 1.00 97.88 169 ALA A C 1
ATOM 1237 O O . ALA A 1 169 ? 13.528 9.514 -10.334 1.00 97.88 169 ALA A O 1
ATOM 1238 N N . ALA A 1 170 ? 14.078 8.238 -8.566 1.00 97.62 170 ALA A N 1
ATOM 1239 C CA . ALA A 1 170 ? 12.814 8.417 -7.861 1.00 97.62 170 ALA A CA 1
ATOM 1240 C C . ALA A 1 170 ? 12.550 9.890 -7.535 1.00 97.62 170 ALA A C 1
ATOM 1242 O O . ALA A 1 170 ? 11.482 10.418 -7.845 1.00 97.62 170 ALA A O 1
ATOM 1243 N N . ALA A 1 171 ? 13.547 10.593 -6.989 1.00 97.88 171 ALA A N 1
ATOM 1244 C CA . ALA A 1 171 ? 13.444 12.026 -6.742 1.00 97.88 171 ALA A CA 1
ATOM 1245 C C . ALA A 1 171 ? 13.289 12.816 -8.054 1.00 97.88 171 ALA A C 1
ATOM 1247 O O . ALA A 1 171 ? 12.464 13.729 -8.131 1.00 97.88 171 ALA A O 1
ATOM 1248 N N . GLN A 1 172 ? 14.000 12.425 -9.115 1.00 96.44 172 GLN A N 1
ATOM 1249 C CA . GLN A 1 172 ? 13.855 13.055 -10.426 1.00 96.44 172 GLN A CA 1
ATOM 1250 C C . GLN A 1 172 ? 12.416 13.045 -10.942 1.00 96.44 172 GLN A C 1
ATOM 1252 O O . GLN A 1 172 ? 11.968 14.054 -11.492 1.00 96.44 172 GLN A O 1
ATOM 1257 N N . ASP A 1 173 ? 11.697 11.948 -10.714 1.00 95.00 173 ASP A N 1
ATOM 1258 C CA . ASP A 1 173 ? 10.365 11.738 -11.271 1.00 95.00 173 ASP A CA 1
ATOM 1259 C C . ASP A 1 173 ? 9.227 12.062 -10.291 1.00 95.00 173 ASP A C 1
ATOM 1261 O O . ASP A 1 173 ? 8.089 12.245 -10.733 1.00 95.00 173 ASP A O 1
ATOM 1265 N N . ARG A 1 174 ? 9.477 12.070 -8.971 1.00 95.38 174 ARG A N 1
ATOM 1266 C CA . ARG A 1 174 ? 8.424 12.089 -7.933 1.00 95.38 174 ARG A CA 1
ATOM 1267 C C . ARG A 1 174 ? 8.742 12.899 -6.672 1.00 95.38 174 ARG A C 1
ATOM 1269 O O . ARG A 1 174 ? 7.965 12.813 -5.722 1.00 95.38 174 ARG A O 1
ATOM 1276 N N . LEU A 1 175 ? 9.803 13.712 -6.638 1.00 97.38 175 LEU A N 1
ATOM 1277 C CA . LEU A 1 175 ? 10.239 14.416 -5.416 1.00 97.38 175 LEU A CA 1
ATOM 1278 C C . LEU A 1 175 ? 9.100 15.131 -4.658 1.00 97.38 175 LEU A C 1
ATOM 1280 O O . LEU A 1 175 ? 8.929 14.895 -3.465 1.00 97.38 175 LEU A O 1
ATOM 1284 N N . TRP A 1 176 ? 8.271 15.936 -5.335 1.00 96.25 176 TRP A N 1
ATOM 1285 C CA . TRP A 1 176 ? 7.153 16.631 -4.675 1.00 96.25 176 TRP A CA 1
ATOM 1286 C C . TRP A 1 176 ? 6.128 15.665 -4.057 1.00 96.25 176 TRP A C 1
ATOM 1288 O O . TRP A 1 176 ? 5.654 15.877 -2.942 1.00 96.25 176 TRP A O 1
ATOM 1298 N N . LEU A 1 177 ? 5.792 14.583 -4.763 1.00 94.50 177 LEU A N 1
ATOM 1299 C CA . LEU A 1 177 ? 4.835 13.584 -4.288 1.00 94.50 177 LEU A CA 1
ATOM 1300 C C . LEU A 1 177 ? 5.374 12.825 -3.067 1.00 94.50 177 LEU A C 1
ATOM 1302 O O . LEU A 1 177 ? 4.643 12.625 -2.097 1.00 94.50 177 LEU A O 1
ATOM 1306 N N . MET A 1 178 ? 6.658 12.457 -3.098 1.00 96.75 178 MET A N 1
ATOM 1307 C CA . MET A 1 178 ? 7.358 11.848 -1.963 1.00 96.75 178 MET A CA 1
ATOM 1308 C C . MET A 1 178 ? 7.325 12.772 -0.740 1.00 96.75 178 MET A C 1
ATOM 1310 O O . MET A 1 178 ? 7.049 12.325 0.375 1.00 96.75 178 MET A O 1
ATOM 1314 N N . ASP A 1 179 ? 7.526 14.073 -0.956 1.00 96.81 179 ASP A N 1
ATOM 1315 C CA . ASP A 1 179 ? 7.441 15.084 0.092 1.00 96.81 179 ASP A CA 1
ATOM 1316 C C . ASP A 1 179 ? 6.045 15.203 0.695 1.00 96.81 179 ASP A C 1
ATOM 1318 O O . ASP A 1 179 ? 5.895 15.182 1.918 1.00 96.81 179 ASP A O 1
ATOM 1322 N N . VAL A 1 180 ? 5.011 15.266 -0.145 1.00 95.31 180 VAL A N 1
ATOM 1323 C CA . VAL A 1 180 ? 3.616 15.256 0.310 1.00 95.31 180 VAL A CA 1
ATOM 1324 C C . VAL A 1 180 ? 3.367 14.043 1.207 1.00 95.31 180 VAL A C 1
ATOM 1326 O O . VAL A 1 180 ? 2.809 14.188 2.294 1.00 95.31 180 VAL A O 1
ATOM 1329 N N . PHE A 1 181 ? 3.817 12.856 0.802 1.00 93.81 181 PHE A N 1
ATOM 1330 C CA . PHE A 1 181 ? 3.512 11.621 1.517 1.00 93.81 181 PHE A CA 1
ATOM 1331 C C . PHE A 1 181 ? 4.278 11.486 2.840 1.00 93.81 181 PHE A C 1
ATOM 1333 O O . PHE A 1 181 ? 3.666 11.105 3.842 1.00 93.81 181 PHE A O 1
ATOM 1340 N N . ARG A 1 182 ? 5.558 11.890 2.915 1.00 96.12 182 ARG A N 1
ATOM 1341 C CA . ARG A 1 182 ? 6.288 11.895 4.201 1.00 96.12 182 ARG A CA 1
ATOM 1342 C C . ARG A 1 182 ? 5.695 12.879 5.217 1.00 96.12 182 ARG A C 1
ATOM 1344 O O . ARG A 1 182 ? 5.834 12.661 6.422 1.00 96.12 182 ARG A O 1
ATOM 1351 N N . HIS A 1 183 ? 5.022 13.939 4.752 1.00 97.56 183 HIS A N 1
ATOM 1352 C CA . HIS A 1 183 ? 4.280 14.868 5.609 1.00 97.56 183 HIS A CA 1
ATOM 1353 C C . HIS A 1 183 ? 2.896 14.326 5.985 1.00 97.56 183 HIS A C 1
ATOM 1355 O O . HIS A 1 183 ? 2.484 14.484 7.133 1.00 97.56 183 HIS A O 1
ATOM 1361 N N . VAL A 1 184 ? 2.192 13.640 5.077 1.00 95.12 184 VAL A N 1
ATOM 1362 C CA . VAL A 1 184 ? 0.935 12.936 5.396 1.00 95.12 184 VAL A CA 1
ATOM 1363 C C . VAL A 1 184 ? 1.156 11.914 6.510 1.00 95.12 184 VAL A C 1
ATOM 1365 O O . VAL A 1 184 ? 0.445 11.966 7.512 1.00 95.12 184 VAL A O 1
ATOM 1368 N N . GLY A 1 185 ? 2.184 11.066 6.395 1.00 94.00 185 GLY A N 1
ATOM 1369 C CA . GLY A 1 185 ? 2.517 10.051 7.405 1.00 94.00 185 GLY A CA 1
ATOM 1370 C C . GLY A 1 185 ? 2.876 10.622 8.784 1.00 94.00 185 GLY A C 1
ATOM 1371 O O . GLY A 1 185 ? 2.833 9.907 9.779 1.00 94.00 185 GLY A O 1
ATOM 1372 N N . ARG A 1 186 ? 3.185 11.924 8.871 1.00 96.50 186 ARG A N 1
ATOM 1373 C CA . ARG A 1 186 ? 3.480 12.648 10.124 1.00 96.50 186 ARG A CA 1
ATOM 1374 C C . ARG A 1 186 ? 2.345 13.537 10.618 1.00 96.50 186 ARG A C 1
ATOM 1376 O O . ARG A 1 186 ? 2.510 14.237 11.624 1.00 96.50 186 ARG A O 1
ATOM 1383 N N . GLY A 1 187 ? 1.232 13.568 9.888 1.00 96.25 187 GLY A N 1
ATOM 1384 C CA . GLY A 1 187 ? 0.142 14.496 10.146 1.00 96.25 187 GLY A CA 1
ATOM 1385 C C . GLY A 1 187 ? 0.557 15.961 9.968 1.00 96.25 187 GLY A C 1
ATOM 1386 O O . GLY A 1 187 ? 0.160 16.790 10.775 1.00 96.25 187 GLY A O 1
ATOM 1387 N N . GLN A 1 188 ? 1.415 16.281 8.997 1.00 97.06 188 GLN A N 1
ATOM 1388 C CA . GLN A 1 188 ? 2.021 17.608 8.781 1.00 97.06 188 GLN A CA 1
ATOM 1389 C C . GLN A 1 188 ? 1.681 18.226 7.413 1.00 97.06 188 GLN A C 1
ATOM 1391 O O . GLN A 1 188 ? 2.236 19.267 7.048 1.00 97.06 188 GLN A O 1
ATOM 1396 N N . LEU A 1 189 ? 0.789 17.606 6.638 1.00 97.00 189 LEU A N 1
ATOM 1397 C CA . LEU A 1 189 ? 0.483 18.022 5.271 1.00 97.00 189 LEU A CA 1
ATOM 1398 C C . LEU A 1 189 ? -0.024 19.464 5.196 1.00 97.00 189 LEU A C 1
ATOM 1400 O O . LEU A 1 189 ? 0.361 20.195 4.292 1.00 97.00 189 LEU A O 1
ATOM 1404 N N . THR A 1 190 ? -0.875 19.898 6.119 1.00 97.12 190 THR A N 1
ATOM 1405 C CA . THR A 1 190 ? -1.482 21.235 6.050 1.00 97.12 190 THR A CA 1
ATOM 1406 C C . THR A 1 190 ? -0.475 22.354 6.259 1.00 97.12 190 THR A C 1
ATOM 1408 O O . THR A 1 190 ? -0.580 23.402 5.622 1.00 97.12 190 THR A O 1
ATOM 1411 N N . SER A 1 191 ? 0.544 22.110 7.083 1.00 96.62 191 SER A N 1
ATOM 1412 C CA . SER A 1 191 ? 1.669 23.031 7.260 1.00 96.62 191 SER A CA 1
ATOM 1413 C C . SER A 1 191 ? 2.577 23.077 6.023 1.00 96.62 191 SER A C 1
ATOM 1415 O O . SER A 1 191 ? 3.192 24.107 5.761 1.00 96.62 191 SER A O 1
ATOM 1417 N N . PHE A 1 192 ? 2.641 21.984 5.255 1.00 97.38 192 PHE A N 1
ATOM 1418 C CA . PHE A 1 192 ? 3.518 21.838 4.091 1.00 97.38 192 PHE A CA 1
ATOM 1419 C C . PHE A 1 192 ? 2.872 22.280 2.765 1.00 97.38 192 PHE A C 1
ATOM 1421 O O . PHE A 1 192 ? 3.461 23.055 2.017 1.00 97.38 192 PHE A O 1
ATOM 1428 N N . ALA A 1 193 ? 1.661 21.808 2.467 1.00 95.94 193 ALA A N 1
ATOM 1429 C CA . ALA A 1 193 ? 0.980 21.987 1.181 1.00 95.94 193 ALA A CA 1
ATOM 1430 C C . ALA A 1 193 ? -0.226 22.945 1.239 1.00 95.94 193 ALA A C 1
ATOM 1432 O O . ALA A 1 193 ? -0.830 23.227 0.204 1.00 95.94 193 ALA A O 1
ATOM 1433 N N . GLY A 1 194 ? -0.583 23.452 2.425 1.00 96.31 194 GLY A N 1
ATOM 1434 C CA . GLY A 1 194 ? -1.688 24.393 2.622 1.00 96.31 194 GLY A CA 1
ATOM 1435 C C . GLY A 1 194 ? -2.916 23.793 3.315 1.00 96.31 194 GLY A C 1
ATOM 1436 O O . GLY A 1 194 ? -3.078 22.577 3.432 1.00 96.31 194 GLY A O 1
ATOM 1437 N N . GLY A 1 195 ? -3.792 24.675 3.794 1.00 95.62 195 GLY A N 1
ATOM 1438 C CA . GLY A 1 195 ? -4.934 24.369 4.652 1.00 95.62 195 GLY A CA 1
ATOM 1439 C C . GLY A 1 195 ? -6.225 23.946 3.959 1.00 95.62 195 GLY A C 1
ATOM 1440 O O . GLY A 1 195 ? -7.265 23.945 4.622 1.00 95.62 195 GLY A O 1
ATOM 1441 N N . ALA A 1 196 ? -6.210 23.620 2.666 1.00 94.44 196 ALA A N 1
ATOM 1442 C CA . ALA A 1 196 ? -7.381 23.100 1.960 1.00 94.44 196 ALA A CA 1
ATOM 1443 C C . ALA A 1 196 ? -8.056 21.942 2.725 1.00 94.44 196 ALA A C 1
ATOM 1445 O O . ALA A 1 196 ? -7.389 21.099 3.327 1.00 94.44 196 ALA A O 1
ATOM 1446 N N . SER A 1 197 ? -9.392 21.855 2.683 1.00 92.00 197 SER A N 1
ATOM 1447 C CA . SER A 1 197 ? -10.136 20.831 3.439 1.00 92.00 197 SER A CA 1
ATOM 1448 C C . SER A 1 197 ? -9.763 19.400 3.046 1.00 92.00 197 SER A C 1
ATOM 1450 O O . SER A 1 197 ? -9.816 18.517 3.897 1.00 92.00 197 SER A O 1
ATOM 1452 N N . SER A 1 198 ? -9.342 19.169 1.797 1.00 89.56 198 SER A N 1
ATOM 1453 C CA . SER A 1 198 ? -8.801 17.879 1.357 1.00 89.56 198 SER A CA 1
ATOM 1454 C C . SER A 1 198 ? -7.489 17.530 2.062 1.00 89.56 198 SER A C 1
ATOM 1456 O O . SER A 1 198 ? -7.350 16.406 2.530 1.00 89.56 198 SER A O 1
ATOM 1458 N N . ASN A 1 199 ? -6.568 18.490 2.203 1.00 94.00 199 ASN A N 1
ATOM 1459 C CA . ASN A 1 199 ? -5.294 18.294 2.901 1.00 94.00 199 ASN A CA 1
ATOM 1460 C C . ASN A 1 199 ? -5.520 18.010 4.387 1.00 94.00 199 ASN A C 1
ATOM 1462 O O . ASN A 1 199 ? -4.920 17.088 4.932 1.00 94.00 199 ASN A O 1
ATOM 1466 N N . GLN A 1 200 ? -6.434 18.759 5.014 1.00 93.88 200 GLN A N 1
ATOM 1467 C CA . GLN A 1 200 ? -6.841 18.522 6.399 1.00 93.88 200 GLN A CA 1
ATOM 1468 C C . GLN A 1 200 ? -7.420 17.113 6.580 1.00 93.88 200 GLN A C 1
ATOM 1470 O O . GLN A 1 200 ? -7.007 16.391 7.480 1.00 93.88 200 GLN A O 1
ATOM 1475 N N . GLY A 1 201 ? -8.366 16.712 5.726 1.00 90.81 201 GLY A N 1
ATOM 1476 C CA . GLY A 1 201 ? -8.998 15.397 5.816 1.00 90.81 201 GLY A CA 1
ATOM 1477 C C . GLY A 1 201 ? -8.019 14.248 5.574 1.00 90.81 201 GLY A C 1
ATOM 1478 O O . GLY A 1 201 ? -8.080 13.244 6.276 1.00 90.81 201 GLY A O 1
ATOM 1479 N N . LEU A 1 202 ? -7.100 14.409 4.616 1.00 89.44 202 LEU A N 1
ATOM 1480 C CA . LEU A 1 202 ? -6.077 13.413 4.307 1.00 89.44 202 LEU A CA 1
ATOM 1481 C C . LEU A 1 202 ? -5.142 13.192 5.501 1.00 89.44 202 LEU A C 1
ATOM 1483 O O . LEU A 1 202 ? -5.019 12.068 5.970 1.00 89.44 202 LEU A O 1
ATOM 1487 N N . GLU A 1 203 ? -4.529 14.246 6.045 1.00 93.38 203 GLU A N 1
ATOM 1488 C CA . GLU A 1 203 ? -3.596 14.083 7.169 1.00 93.38 203 GLU A CA 1
ATOM 1489 C C . GLU A 1 203 ? -4.272 13.578 8.446 1.00 93.38 203 GLU A C 1
ATOM 1491 O O . GLU A 1 203 ? -3.669 12.815 9.193 1.00 93.38 203 GLU A O 1
ATOM 1496 N N . GLN A 1 204 ? -5.522 13.984 8.691 1.00 92.94 204 GLN A N 1
ATOM 1497 C CA . GLN A 1 204 ? -6.285 13.555 9.861 1.00 92.94 204 GLN A CA 1
ATOM 1498 C C . GLN A 1 204 ? -6.577 12.055 9.821 1.00 92.94 204 GLN A C 1
ATOM 1500 O O . GLN A 1 204 ? -6.504 11.394 10.855 1.00 92.94 204 GLN A O 1
ATOM 1505 N N . GLU A 1 205 ? -6.887 11.520 8.639 1.00 88.12 205 GLU A N 1
ATOM 1506 C CA . GLU A 1 205 ? -7.142 10.093 8.454 1.00 88.12 205 GLU A CA 1
ATOM 1507 C C . GLU A 1 205 ? -5.891 9.260 8.760 1.00 88.12 205 GLU A C 1
ATOM 1509 O O . GLU A 1 205 ? -5.936 8.348 9.582 1.00 88.12 205 GLU A O 1
ATOM 1514 N N . PHE A 1 206 ? -4.743 9.608 8.175 1.00 90.38 206 PHE A N 1
ATOM 1515 C CA . PHE A 1 206 ? -3.505 8.860 8.418 1.00 90.38 206 PHE A CA 1
ATOM 1516 C C . PHE A 1 206 ? -2.984 9.030 9.846 1.00 90.38 206 PHE A C 1
ATOM 1518 O O . PHE A 1 206 ? -2.589 8.048 10.475 1.00 90.38 206 PHE A O 1
ATOM 1525 N N . TRP A 1 207 ? -3.035 10.248 10.393 1.00 93.88 207 TRP A N 1
ATOM 1526 C CA . TRP A 1 207 ? -2.556 10.518 11.748 1.00 93.88 207 TRP A CA 1
ATOM 1527 C C . TRP A 1 207 ? -3.371 9.792 12.824 1.00 93.88 207 TRP A C 1
ATOM 1529 O O . TRP A 1 207 ? -2.810 9.386 13.837 1.00 93.88 207 TRP A O 1
ATOM 1539 N N . ARG A 1 208 ? -4.680 9.589 12.615 1.00 91.56 208 ARG A N 1
ATOM 1540 C CA . ARG A 1 208 ? -5.525 8.811 13.536 1.00 91.56 208 ARG A CA 1
ATOM 1541 C C . ARG A 1 208 ? -5.055 7.360 13.657 1.00 91.56 208 ARG A C 1
ATOM 1543 O O . ARG A 1 208 ? -4.993 6.841 14.766 1.00 91.56 208 ARG A O 1
ATOM 1550 N N . ASN A 1 209 ? -4.731 6.741 12.523 1.00 87.81 209 ASN A N 1
ATOM 1551 C CA . ASN A 1 209 ? -4.400 5.319 12.433 1.00 87.81 209 ASN A CA 1
ATOM 1552 C C . ASN A 1 209 ? -2.933 5.025 12.796 1.00 87.81 209 ASN A C 1
ATOM 1554 O O . ASN A 1 209 ? -2.623 3.958 13.319 1.00 87.81 209 ASN A O 1
ATOM 1558 N N . ALA A 1 210 ? -2.025 5.963 12.516 1.00 92.06 210 ALA A N 1
ATOM 1559 C CA . ALA A 1 210 ? -0.586 5.809 12.727 1.00 92.06 210 ALA A CA 1
ATOM 1560 C C . ALA A 1 210 ? 0.046 7.090 13.322 1.00 92.06 210 ALA A C 1
ATOM 1562 O O . ALA A 1 210 ? 0.821 7.769 12.643 1.00 92.06 210 ALA A O 1
ATOM 1563 N N . PRO A 1 211 ? -0.268 7.457 14.583 1.00 95.56 211 PRO A N 1
ATOM 1564 C CA . PRO A 1 211 ? 0.252 8.658 15.246 1.00 95.56 211 PRO A CA 1
ATOM 1565 C C . PRO A 1 211 ? 1.716 8.483 15.700 1.00 95.56 211 PRO A C 1
ATOM 1567 O O . PRO A 1 211 ? 2.026 8.567 16.893 1.00 95.56 211 PRO A O 1
ATOM 1570 N N . TYR A 1 212 ? 2.626 8.202 14.766 1.00 97.12 212 TYR A N 1
ATOM 1571 C CA . TYR A 1 212 ? 4.028 7.942 15.079 1.00 97.12 212 TYR A CA 1
ATOM 1572 C C . TYR A 1 212 ? 4.797 9.217 15.416 1.00 97.12 212 TYR A C 1
ATOM 1574 O O . TYR A 1 212 ? 4.768 10.230 14.708 1.00 97.12 212 TYR A O 1
ATOM 1582 N N . THR A 1 213 ? 5.537 9.148 16.517 1.00 97.19 213 THR A N 1
ATOM 1583 C CA . THR A 1 213 ? 6.603 10.095 16.835 1.00 97.19 213 THR A CA 1
ATOM 1584 C C . THR A 1 213 ? 7.879 9.733 16.072 1.00 97.19 213 THR A C 1
ATOM 1586 O O . THR A 1 213 ? 8.026 8.626 15.569 1.00 97.19 213 THR A O 1
ATOM 1589 N N . GLU A 1 214 ? 8.857 10.640 16.011 1.00 97.12 214 GLU A N 1
ATOM 1590 C CA . GLU A 1 214 ? 10.158 10.311 15.402 1.00 97.12 214 GLU A CA 1
ATOM 1591 C C . GLU A 1 214 ? 10.885 9.176 16.139 1.00 97.12 214 GLU A C 1
ATOM 1593 O O . GLU A 1 214 ? 11.588 8.394 15.507 1.00 97.12 214 GLU A O 1
ATOM 1598 N N . ALA A 1 215 ? 10.691 9.059 17.457 1.00 97.69 215 ALA A N 1
ATOM 1599 C CA . ALA A 1 215 ? 11.231 7.948 18.236 1.00 97.69 215 ALA A CA 1
ATOM 1600 C C . ALA A 1 215 ? 10.552 6.622 17.872 1.00 97.69 215 ALA A C 1
ATOM 1602 O O . ALA A 1 215 ? 11.230 5.600 17.778 1.00 97.69 215 ALA A O 1
ATOM 1603 N N . ASP A 1 216 ? 9.241 6.651 17.613 1.00 97.88 216 ASP A N 1
ATOM 1604 C CA . ASP A 1 216 ? 8.511 5.477 17.138 1.00 97.88 216 ASP A CA 1
ATOM 1605 C C . ASP A 1 216 ? 9.064 5.030 15.782 1.00 97.88 216 ASP A C 1
ATOM 1607 O O . ASP A 1 216 ? 9.478 3.883 15.656 1.00 97.88 216 ASP A O 1
ATOM 1611 N N . LEU A 1 217 ? 9.174 5.949 14.811 1.00 98.38 217 LEU A N 1
ATOM 1612 C CA . LEU A 1 217 ? 9.722 5.662 13.476 1.00 98.38 217 LEU A CA 1
ATOM 1613 C C . LEU A 1 217 ? 11.148 5.090 13.543 1.00 98.38 217 LEU A C 1
ATOM 1615 O O . LEU A 1 217 ? 11.460 4.142 12.827 1.00 98.38 217 LEU A O 1
ATOM 1619 N N . GLN A 1 218 ? 12.009 5.642 14.406 1.00 98.19 218 GLN A N 1
ATOM 1620 C CA . GLN A 1 218 ? 13.371 5.134 14.597 1.00 98.19 218 GLN A CA 1
ATOM 1621 C C . GLN A 1 218 ? 13.382 3.731 15.214 1.00 98.19 218 GLN A C 1
ATOM 1623 O O . GLN A 1 218 ? 14.140 2.874 14.770 1.00 98.19 218 GLN A O 1
ATOM 1628 N N . THR A 1 219 ? 12.508 3.474 16.190 1.00 97.69 219 THR A N 1
ATOM 1629 C CA . THR A 1 219 ? 12.408 2.163 16.850 1.00 97.69 219 THR A CA 1
ATOM 1630 C C . THR A 1 219 ? 12.073 1.059 15.849 1.00 97.69 219 THR A C 1
ATOM 1632 O O . THR A 1 219 ? 12.633 -0.031 15.936 1.00 97.69 219 THR A O 1
ATOM 1635 N N . GLN A 1 220 ? 11.213 1.333 14.862 1.00 97.81 220 GLN A N 1
ATOM 1636 C CA . GLN A 1 220 ? 10.891 0.342 13.827 1.00 97.81 220 GLN A CA 1
ATOM 1637 C C . GLN A 1 220 ? 12.115 -0.033 12.990 1.00 97.81 220 GLN A C 1
ATOM 1639 O O . GLN A 1 220 ? 12.327 -1.203 12.692 1.00 97.81 220 GLN A O 1
ATOM 1644 N N . ILE A 1 221 ? 12.949 0.951 12.641 1.00 97.12 221 ILE A N 1
ATOM 1645 C CA . ILE A 1 221 ? 14.189 0.722 11.889 1.00 97.12 221 ILE A CA 1
ATOM 1646 C C . ILE A 1 221 ? 15.128 -0.160 12.709 1.00 97.12 221 ILE A C 1
ATOM 1648 O O . ILE A 1 221 ? 15.624 -1.171 12.211 1.00 97.12 221 ILE A O 1
ATOM 1652 N N . ASP A 1 222 ? 15.337 0.199 13.975 1.00 96.19 222 ASP A N 1
ATOM 1653 C CA . ASP A 1 222 ? 16.225 -0.530 14.879 1.00 96.19 222 ASP A CA 1
ATOM 1654 C C . ASP A 1 222 ? 15.767 -1.992 15.045 1.00 96.19 222 ASP A C 1
ATOM 1656 O O . ASP A 1 222 ? 16.587 -2.913 14.972 1.00 96.19 222 ASP A O 1
ATOM 1660 N N . ASN A 1 223 ? 14.455 -2.219 15.179 1.00 94.62 223 ASN A N 1
ATOM 1661 C CA . ASN A 1 223 ? 13.852 -3.550 15.272 1.00 94.62 223 ASN A CA 1
ATOM 1662 C C . ASN A 1 223 ? 13.993 -4.347 13.971 1.00 94.62 223 ASN A C 1
ATOM 1664 O O . ASN A 1 223 ? 14.460 -5.489 14.004 1.00 94.62 223 ASN A O 1
ATOM 1668 N N . ALA A 1 224 ? 13.653 -3.752 12.823 1.00 93.19 224 ALA A N 1
ATOM 1669 C CA . ALA A 1 224 ? 13.766 -4.402 11.518 1.00 93.19 224 ALA A CA 1
ATOM 1670 C C . ALA A 1 224 ? 15.206 -4.872 11.251 1.00 93.19 224 ALA A C 1
ATOM 1672 O O . ALA A 1 224 ? 15.428 -5.957 10.708 1.00 93.19 224 ALA A O 1
ATOM 1673 N N . ILE A 1 225 ? 16.203 -4.106 11.700 1.00 93.81 225 ILE A N 1
ATOM 1674 C CA . ILE A 1 225 ? 17.615 -4.487 11.616 1.00 93.81 225 ILE A CA 1
ATOM 1675 C C . ILE A 1 225 ? 17.947 -5.618 12.594 1.00 93.81 225 ILE A C 1
ATOM 1677 O O . ILE A 1 225 ? 18.534 -6.629 12.193 1.00 93.81 225 ILE A O 1
ATOM 1681 N N . ALA A 1 226 ? 17.598 -5.453 13.873 1.00 93.81 226 ALA A N 1
ATOM 1682 C CA . ALA A 1 226 ? 17.945 -6.399 14.930 1.00 93.81 226 ALA A CA 1
ATOM 1683 C C . ALA A 1 226 ? 17.349 -7.794 14.681 1.00 93.81 226 ALA A C 1
ATOM 1685 O O . ALA A 1 226 ? 18.023 -8.802 14.906 1.00 93.81 226 ALA A O 1
ATOM 1686 N N . ASN A 1 227 ? 16.127 -7.850 14.150 1.00 94.12 227 ASN A N 1
ATOM 1687 C CA . ASN A 1 227 ? 15.380 -9.088 13.943 1.00 94.12 227 ASN A CA 1
ATOM 1688 C C . ASN A 1 227 ? 15.804 -9.861 12.682 1.00 94.12 227 ASN A C 1
ATOM 1690 O O . ASN A 1 227 ? 15.518 -11.051 12.576 1.00 94.12 227 ASN A O 1
ATOM 1694 N N . ASN A 1 228 ? 16.515 -9.223 11.742 1.00 95.75 228 ASN A N 1
ATOM 1695 C CA . ASN A 1 228 ? 16.812 -9.802 10.422 1.00 95.75 228 ASN A CA 1
ATOM 1696 C C . ASN A 1 228 ? 18.313 -9.976 10.122 1.00 95.75 228 ASN A C 1
ATOM 1698 O O . ASN A 1 228 ? 18.697 -10.314 8.996 1.00 95.75 228 ASN A O 1
ATOM 1702 N N . GLY A 1 229 ? 19.187 -9.767 11.113 1.00 94.94 229 GLY A N 1
ATOM 1703 C CA . GLY A 1 229 ? 20.619 -10.062 11.021 1.00 94.94 229 GLY A CA 1
ATOM 1704 C C . GLY A 1 229 ? 21.296 -9.423 9.802 1.00 94.94 229 GLY A C 1
ATOM 1705 O O . GLY A 1 229 ? 21.197 -8.219 9.578 1.00 94.94 229 GLY A O 1
ATOM 1706 N N . ALA A 1 230 ? 21.993 -10.231 8.994 1.00 96.31 230 ALA A N 1
ATOM 1707 C CA . ALA A 1 230 ? 22.718 -9.740 7.819 1.00 96.31 230 ALA A CA 1
ATOM 1708 C C . ALA A 1 230 ? 21.802 -9.107 6.755 1.00 96.31 230 ALA A C 1
ATOM 1710 O O . ALA A 1 230 ? 22.191 -8.114 6.145 1.00 96.31 230 ALA A O 1
ATOM 1711 N N . ARG A 1 231 ? 20.582 -9.634 6.559 1.00 96.19 231 ARG A N 1
ATOM 1712 C CA . ARG A 1 231 ? 19.610 -9.034 5.628 1.00 96.19 231 ARG A CA 1
ATOM 1713 C C . ARG A 1 231 ? 19.122 -7.683 6.136 1.00 96.19 231 ARG A C 1
ATOM 1715 O O . ARG A 1 231 ? 19.087 -6.736 5.362 1.00 96.19 231 ARG A O 1
ATOM 1722 N N . GLY A 1 232 ? 18.859 -7.569 7.440 1.00 97.56 232 GLY A N 1
ATOM 1723 C CA . GLY A 1 232 ? 18.517 -6.295 8.081 1.00 97.56 232 GLY A CA 1
ATOM 1724 C C . GLY A 1 232 ? 19.611 -5.234 7.914 1.00 97.56 232 GLY A C 1
ATOM 1725 O O . GLY A 1 232 ? 19.327 -4.104 7.528 1.00 97.56 232 GLY A O 1
ATOM 1726 N N . GLN A 1 233 ? 20.879 -5.610 8.113 1.00 98.19 233 GLN A N 1
ATOM 1727 C CA . GLN A 1 233 ? 22.019 -4.708 7.889 1.00 98.19 233 GLN A CA 1
ATOM 1728 C C . GLN A 1 233 ? 22.162 -4.295 6.418 1.00 98.19 233 GLN A C 1
ATOM 1730 O O . GLN A 1 233 ? 22.421 -3.127 6.130 1.00 98.19 233 GLN A O 1
ATOM 1735 N N . GLN A 1 234 ? 21.963 -5.229 5.483 1.00 98.38 234 GLN A N 1
ATOM 1736 C CA . GLN A 1 234 ? 21.978 -4.914 4.055 1.00 98.38 234 GLN A CA 1
ATOM 1737 C C . GLN A 1 234 ? 20.818 -3.983 3.678 1.00 98.38 234 GLN A C 1
ATOM 1739 O O . GLN A 1 234 ? 21.041 -3.012 2.967 1.00 98.38 234 GLN A O 1
ATOM 1744 N N . ALA A 1 235 ? 19.612 -4.218 4.202 1.00 98.19 235 ALA A N 1
ATOM 1745 C CA . ALA A 1 235 ? 18.450 -3.370 3.946 1.00 98.19 235 ALA A CA 1
ATOM 1746 C C . ALA A 1 235 ? 18.655 -1.936 4.464 1.00 98.19 235 ALA A C 1
ATOM 1748 O O . ALA A 1 235 ? 18.309 -0.983 3.770 1.00 98.19 235 ALA A O 1
ATOM 1749 N N . LEU A 1 236 ? 19.286 -1.765 5.633 1.00 98.38 236 LEU A N 1
ATOM 1750 C CA . LEU A 1 236 ? 19.695 -0.446 6.127 1.00 98.38 236 LEU A CA 1
ATOM 1751 C C . LEU A 1 236 ? 20.714 0.222 5.188 1.00 98.38 236 LEU A C 1
ATOM 1753 O O . LEU A 1 236 ? 20.619 1.420 4.922 1.00 98.38 236 LEU A O 1
ATOM 1757 N N . ALA A 1 237 ? 21.709 -0.525 4.705 1.00 98.75 237 ALA A N 1
ATOM 1758 C CA . ALA A 1 237 ? 22.708 0.010 3.783 1.00 98.75 237 ALA A CA 1
ATOM 1759 C C . ALA A 1 237 ? 22.077 0.453 2.451 1.00 98.75 237 ALA A C 1
ATOM 1761 O O . ALA A 1 237 ? 22.393 1.540 1.967 1.00 98.75 237 ALA A O 1
ATOM 1762 N N . ASP A 1 238 ? 21.155 -0.348 1.914 1.00 98.75 238 ASP A N 1
ATOM 1763 C CA . ASP A 1 238 ? 20.412 -0.055 0.686 1.00 98.75 238 ASP A CA 1
ATOM 1764 C C . ASP A 1 238 ? 19.538 1.198 0.864 1.00 98.75 238 ASP A C 1
ATOM 1766 O O . ASP A 1 238 ? 19.627 2.137 0.073 1.00 98.75 238 ASP A O 1
ATOM 1770 N N . ALA A 1 239 ? 18.791 1.287 1.971 1.00 98.62 239 ALA A N 1
ATOM 1771 C CA . ALA A 1 239 ? 17.964 2.448 2.302 1.00 98.62 239 ALA A CA 1
ATOM 1772 C C . ALA A 1 239 ? 18.778 3.749 2.442 1.00 98.62 239 ALA A C 1
ATOM 1774 O O . ALA A 1 239 ? 18.358 4.800 1.956 1.00 98.62 239 ALA A O 1
ATOM 1775 N N . ASN A 1 240 ? 19.954 3.696 3.076 1.00 98.75 240 ASN A N 1
ATOM 1776 C CA . ASN A 1 240 ? 20.833 4.864 3.185 1.00 98.75 240 ASN A CA 1
ATOM 1777 C C . ASN A 1 240 ? 21.385 5.292 1.818 1.00 98.75 240 ASN A C 1
ATOM 1779 O O . ASN A 1 240 ? 21.373 6.479 1.507 1.00 98.75 240 ASN A O 1
ATOM 1783 N N . ALA A 1 241 ? 21.815 4.341 0.982 1.00 98.88 241 ALA A N 1
ATOM 1784 C CA . ALA A 1 241 ? 22.293 4.640 -0.367 1.00 98.88 241 ALA A CA 1
ATOM 1785 C C . ALA A 1 241 ? 21.194 5.289 -1.226 1.00 98.88 241 ALA A C 1
ATOM 1787 O O . ALA A 1 241 ? 21.439 6.290 -1.898 1.00 98.88 241 ALA A O 1
ATOM 1788 N N . TYR A 1 242 ? 19.970 4.766 -1.142 1.00 98.88 242 TYR A N 1
ATOM 1789 C CA . TYR A 1 242 ? 18.790 5.331 -1.790 1.00 98.88 242 TYR A CA 1
ATOM 1790 C C . TYR A 1 242 ? 18.515 6.777 -1.334 1.00 98.88 242 TYR A C 1
ATOM 1792 O O . TYR A 1 242 ? 18.328 7.671 -2.162 1.00 98.88 242 TYR A O 1
ATOM 1800 N N . ILE A 1 243 ? 18.581 7.058 -0.029 1.00 98.88 243 ILE A N 1
ATOM 1801 C CA . ILE A 1 243 ? 18.421 8.421 0.512 1.00 98.88 243 ILE A CA 1
ATOM 1802 C C . ILE A 1 243 ? 19.533 9.363 0.041 1.00 98.88 243 ILE A C 1
ATOM 1804 O O . ILE A 1 243 ? 19.242 10.501 -0.332 1.00 98.88 243 ILE A O 1
ATOM 1808 N N . ASP A 1 244 ? 20.786 8.905 0.008 1.00 98.94 244 ASP A N 1
ATOM 1809 C CA . ASP A 1 244 ? 21.902 9.693 -0.525 1.00 98.94 244 ASP A CA 1
ATOM 1810 C C . ASP A 1 244 ? 21.643 10.096 -1.990 1.00 98.94 244 ASP A C 1
ATOM 1812 O O . ASP A 1 244 ? 21.932 11.226 -2.392 1.00 98.94 244 ASP A O 1
ATOM 1816 N N . GLY A 1 245 ? 21.042 9.195 -2.775 1.00 98.81 245 GLY A N 1
ATOM 1817 C CA . GLY A 1 245 ? 20.594 9.449 -4.144 1.00 98.81 245 GLY A CA 1
ATOM 1818 C C . GLY A 1 245 ? 19.509 10.522 -4.237 1.00 98.81 245 GLY A C 1
ATOM 1819 O O . GLY A 1 245 ? 19.635 11.463 -5.026 1.00 98.81 245 GLY A O 1
ATOM 1820 N N . ILE A 1 246 ? 18.469 10.415 -3.400 1.00 98.88 246 ILE A N 1
ATOM 1821 C CA . ILE A 1 246 ? 17.388 11.412 -3.308 1.00 98.88 246 ILE A CA 1
ATOM 1822 C C . ILE A 1 246 ? 17.964 12.792 -2.984 1.00 98.88 246 ILE A C 1
ATOM 1824 O O . ILE A 1 246 ? 17.689 13.769 -3.683 1.00 98.88 246 ILE A O 1
ATOM 1828 N N . ASN A 1 247 ? 18.791 12.873 -1.941 1.00 98.81 247 ASN A N 1
ATOM 1829 C CA . ASN A 1 247 ? 19.341 14.135 -1.453 1.00 98.81 247 ASN A CA 1
ATOM 1830 C C . ASN A 1 247 ? 20.289 14.776 -2.466 1.00 98.81 247 ASN A C 1
ATOM 1832 O O . ASN A 1 247 ? 20.252 15.989 -2.667 1.00 98.81 247 ASN A O 1
ATOM 1836 N N . ALA A 1 248 ? 21.059 13.971 -3.197 1.00 98.81 248 ALA A N 1
ATOM 1837 C CA . ALA A 1 248 ? 21.879 14.483 -4.284 1.00 98.81 248 ALA A CA 1
ATOM 1838 C C . ALA A 1 248 ? 21.050 15.064 -5.441 1.00 98.81 248 ALA A C 1
ATOM 1840 O O . ALA A 1 248 ? 21.473 16.044 -6.059 1.00 98.81 248 ALA A O 1
ATOM 1841 N N . TYR A 1 249 ? 19.873 14.502 -5.747 1.00 98.56 249 TYR A N 1
ATOM 1842 C CA . TYR A 1 249 ? 18.962 15.117 -6.716 1.00 98.56 249 TYR A CA 1
ATOM 1843 C C . TYR A 1 249 ? 18.366 16.426 -6.186 1.00 98.56 249 TYR A C 1
ATOM 1845 O O . TYR A 1 249 ? 18.273 17.398 -6.938 1.00 98.56 249 TYR A O 1
ATOM 1853 N N . ILE A 1 250 ? 18.002 16.490 -4.900 1.00 98.62 250 ILE A N 1
ATOM 1854 C CA . ILE A 1 250 ? 17.538 17.733 -4.264 1.00 98.62 250 ILE A CA 1
ATOM 1855 C C . ILE A 1 250 ? 18.596 18.830 -4.429 1.00 98.62 250 ILE A C 1
ATOM 1857 O O . ILE A 1 250 ? 18.292 19.885 -4.983 1.00 98.62 250 ILE A O 1
ATOM 1861 N N . ASP A 1 251 ? 19.851 18.558 -4.067 1.00 98.44 251 ASP A N 1
ATOM 1862 C CA . ASP A 1 251 ? 20.944 19.532 -4.173 1.00 98.44 251 ASP A CA 1
ATOM 1863 C C . ASP A 1 251 ? 21.198 19.976 -5.619 1.00 98.44 251 ASP A C 1
ATOM 1865 O O . ASP A 1 251 ? 21.377 21.169 -5.906 1.00 98.44 251 ASP A O 1
ATOM 1869 N N . ALA A 1 252 ? 21.200 19.018 -6.549 1.00 98.00 252 ALA A N 1
ATOM 1870 C CA . ALA A 1 252 ? 21.434 19.285 -7.960 1.00 98.00 252 ALA A CA 1
ATOM 1871 C C . ALA A 1 252 ? 20.294 20.114 -8.577 1.00 98.00 252 ALA A C 1
ATOM 1873 O O . ALA A 1 252 ? 20.556 21.070 -9.316 1.00 98.00 252 ALA A O 1
ATOM 1874 N N . SER A 1 253 ? 19.044 19.773 -8.258 1.00 97.62 253 SER A N 1
ATOM 1875 C CA . SER A 1 253 ? 17.853 20.456 -8.765 1.00 97.62 253 SER A CA 1
ATOM 1876 C C . SER A 1 253 ? 17.658 21.835 -8.150 1.00 97.62 253 SER A C 1
ATOM 1878 O O . SER A 1 253 ? 17.286 22.755 -8.881 1.00 97.62 253 SER A O 1
ATOM 1880 N N . ASP A 1 254 ? 17.996 22.026 -6.872 1.00 97.00 254 ASP A N 1
ATOM 1881 C CA . ASP A 1 254 ? 17.982 23.332 -6.209 1.00 97.00 254 ASP A CA 1
ATOM 1882 C C . ASP A 1 254 ? 19.037 24.277 -6.792 1.00 97.00 254 ASP A C 1
ATOM 1884 O O . ASP A 1 254 ? 18.731 25.407 -7.188 1.00 97.00 254 ASP A O 1
ATOM 1888 N N . SER A 1 255 ? 20.271 23.783 -6.936 1.00 95.94 255 SER A N 1
ATOM 1889 C CA . SER A 1 255 ? 21.386 24.543 -7.513 1.00 95.94 255 SER A CA 1
ATOM 1890 C C . SER A 1 255 ? 21.132 24.907 -8.977 1.00 95.94 255 SER A C 1
ATOM 1892 O O . SER A 1 255 ? 21.406 26.029 -9.407 1.00 95.94 255 SER A O 1
ATOM 1894 N N . GLY A 1 256 ? 20.592 23.960 -9.749 1.00 95.81 256 GLY A N 1
ATOM 1895 C CA . GLY A 1 256 ? 20.269 24.145 -11.162 1.00 95.81 256 GLY A CA 1
ATOM 1896 C C . GLY A 1 256 ? 18.910 24.791 -11.432 1.00 95.81 256 GLY A C 1
ATOM 1897 O O . GLY A 1 256 ? 18.607 25.075 -12.590 1.00 95.81 256 GLY A O 1
ATOM 1898 N N . ARG A 1 257 ? 18.104 25.045 -10.392 1.00 95.38 257 ARG A N 1
ATOM 1899 C CA . ARG A 1 257 ? 16.751 25.623 -10.468 1.00 95.38 257 ARG A CA 1
ATOM 1900 C C . ARG A 1 257 ? 15.779 24.838 -11.361 1.00 95.38 257 ARG A C 1
ATOM 1902 O O . ARG A 1 257 ? 14.956 25.430 -12.059 1.00 95.38 257 ARG A O 1
ATOM 1909 N N . TYR A 1 258 ? 15.871 23.511 -11.334 1.00 95.12 258 TYR A N 1
ATOM 1910 C CA . TYR A 1 258 ? 14.958 22.593 -12.033 1.00 95.12 258 TYR A CA 1
ATOM 1911 C C . TYR A 1 258 ? 14.193 21.666 -11.075 1.00 95.12 258 TYR A C 1
ATOM 1913 O O . TYR A 1 258 ? 13.678 20.623 -11.478 1.00 95.12 258 TYR A O 1
ATOM 1921 N N . PHE A 1 259 ? 14.103 22.050 -9.802 1.00 97.12 259 PHE A N 1
ATOM 1922 C CA . PHE A 1 259 ? 13.241 21.400 -8.817 1.00 97.12 259 PHE A CA 1
ATOM 1923 C C . PHE A 1 259 ? 11.742 21.560 -9.170 1.00 97.12 259 PHE A C 1
ATOM 1925 O O . PHE A 1 259 ? 11.384 22.466 -9.939 1.00 97.12 259 PHE A O 1
ATOM 1932 N N . PRO A 1 260 ? 10.856 20.712 -8.607 1.00 97.44 260 PRO A N 1
ATOM 1933 C CA . PRO A 1 260 ? 9.411 20.800 -8.820 1.00 97.44 260 PRO A CA 1
ATOM 1934 C C . PRO A 1 260 ? 8.849 22.202 -8.539 1.00 97.44 260 PRO A C 1
ATOM 1936 O O . PRO A 1 260 ? 9.115 22.817 -7.504 1.00 97.44 260 PRO A O 1
ATOM 1939 N N . GLY A 1 261 ? 8.059 22.738 -9.467 1.00 97.25 261 GLY A N 1
ATOM 1940 C CA . GLY A 1 261 ? 7.507 24.089 -9.379 1.00 97.25 261 GLY A CA 1
ATOM 1941 C C . GLY A 1 261 ? 6.546 24.274 -8.208 1.00 97.25 261 GLY A C 1
ATOM 1942 O O . GLY A 1 261 ? 6.366 25.393 -7.724 1.00 97.25 261 GLY A O 1
ATOM 1943 N N . GLU A 1 262 ? 5.977 23.183 -7.709 1.00 97.00 262 GLU A N 1
ATOM 1944 C CA . GLU A 1 262 ? 5.116 23.128 -6.539 1.00 97.00 262 GLU A CA 1
ATOM 1945 C C . GLU A 1 262 ? 5.791 23.703 -5.292 1.00 97.00 262 GLU A C 1
ATOM 1947 O O . GLU A 1 262 ? 5.113 24.386 -4.525 1.00 97.00 262 GLU A O 1
ATOM 1952 N N . TYR A 1 263 ? 7.113 23.560 -5.130 1.00 98.12 263 TYR A N 1
ATOM 1953 C CA . TYR A 1 263 ? 7.849 24.203 -4.033 1.00 98.12 263 TYR A CA 1
ATOM 1954 C C . TYR A 1 263 ? 7.781 25.731 -4.098 1.00 98.12 263 TYR A C 1
ATOM 1956 O O . TYR A 1 263 ? 7.708 26.392 -3.063 1.00 98.12 263 TYR A O 1
ATOM 1964 N N . VAL A 1 264 ? 7.750 26.319 -5.298 1.00 97.94 264 VAL A N 1
ATOM 1965 C CA . VAL A 1 264 ? 7.500 27.761 -5.438 1.00 97.94 264 VAL A CA 1
ATOM 1966 C C . VAL A 1 264 ? 6.043 28.077 -5.138 1.00 97.94 264 VAL A C 1
ATOM 1968 O O . VAL A 1 264 ? 5.740 29.001 -4.383 1.00 97.94 264 VAL A O 1
ATOM 1971 N N . LEU A 1 265 ? 5.120 27.316 -5.728 1.00 97.06 265 LEU A N 1
ATOM 1972 C CA . LEU A 1 265 ? 3.689 27.605 -5.636 1.00 97.06 265 LEU A CA 1
ATOM 1973 C C . LEU A 1 265 ? 3.161 27.497 -4.198 1.00 97.06 265 LEU A C 1
ATOM 1975 O O . LEU A 1 265 ? 2.239 28.227 -3.830 1.00 97.06 265 LEU A O 1
ATOM 1979 N N . THR A 1 266 ? 3.776 26.642 -3.383 1.00 96.69 266 THR A N 1
ATOM 1980 C CA . THR A 1 266 ? 3.485 26.468 -1.952 1.00 96.69 266 THR A CA 1
ATOM 1981 C C . THR A 1 266 ? 4.363 27.330 -1.037 1.00 96.69 266 THR A C 1
ATOM 1983 O O . THR A 1 266 ? 4.116 27.397 0.164 1.00 96.69 266 THR A O 1
ATOM 1986 N N . GLY A 1 267 ? 5.311 28.092 -1.592 1.00 96.00 267 GLY A N 1
ATOM 1987 C CA . GLY A 1 267 ? 6.073 29.109 -0.864 1.00 96.00 267 GLY A CA 1
ATOM 1988 C C . GLY A 1 267 ? 7.311 28.607 -0.115 1.00 96.00 267 GLY A C 1
ATOM 1989 O O . GLY A 1 267 ? 7.813 29.335 0.741 1.00 96.00 267 GLY A O 1
ATOM 1990 N N . HIS A 1 268 ? 7.812 27.413 -0.440 1.00 97.25 268 HIS A N 1
ATOM 1991 C CA . HIS A 1 268 ? 9.083 26.873 0.070 1.00 97.25 268 HIS A CA 1
ATOM 1992 C C . HIS A 1 268 ? 10.302 27.430 -0.669 1.00 97.25 268 HIS A C 1
ATOM 1994 O O . HIS A 1 268 ? 11.377 27.535 -0.085 1.00 97.25 268 HIS A O 1
ATOM 2000 N N . LYS A 1 269 ? 10.135 27.834 -1.936 1.00 97.75 269 LYS A N 1
ATOM 2001 C CA . LYS A 1 269 ? 11.179 28.453 -2.768 1.00 97.75 269 LYS A CA 1
ATOM 2002 C C . LYS A 1 269 ? 10.700 29.761 -3.397 1.00 97.75 269 LYS A C 1
ATOM 2004 O O . LYS A 1 269 ? 9.580 29.860 -3.885 1.00 97.75 269 LYS A O 1
ATOM 2009 N N . ASP A 1 270 ? 11.567 30.765 -3.450 1.00 96.44 270 ASP A N 1
ATOM 2010 C CA . ASP A 1 270 ? 11.309 32.009 -4.178 1.00 96.44 270 ASP A CA 1
ATOM 2011 C C . ASP A 1 270 ? 11.755 31.885 -5.642 1.00 96.44 270 ASP A C 1
ATOM 2013 O O . ASP A 1 270 ? 12.921 31.608 -5.927 1.00 96.44 270 ASP A O 1
ATOM 2017 N N . SER A 1 271 ? 10.848 32.136 -6.591 1.00 94.06 271 SER A N 1
ATOM 2018 C CA . SER A 1 271 ? 11.126 31.946 -8.024 1.00 94.06 271 SER A CA 1
ATOM 2019 C C . SER A 1 271 ? 12.223 32.848 -8.594 1.00 94.06 271 SER A C 1
ATOM 2021 O O . SER A 1 271 ? 12.773 32.536 -9.648 1.00 94.06 271 SER A O 1
ATOM 2023 N N . ILE A 1 272 ? 12.521 33.984 -7.955 1.00 93.62 272 ILE A N 1
ATOM 2024 C CA . ILE A 1 272 ? 13.465 34.979 -8.482 1.00 93.62 272 ILE A CA 1
ATOM 2025 C C . ILE A 1 272 ? 14.833 34.779 -7.828 1.00 93.62 272 ILE A C 1
ATOM 2027 O O . ILE A 1 272 ? 15.839 34.509 -8.487 1.00 93.62 272 ILE A O 1
ATOM 2031 N N . THR A 1 273 ? 14.867 34.880 -6.508 1.00 96.06 273 THR A N 1
ATOM 2032 C CA . THR A 1 273 ? 16.078 34.830 -5.691 1.00 96.06 273 THR A CA 1
ATOM 2033 C C . THR A 1 273 ? 16.578 33.408 -5.458 1.00 96.06 273 THR A C 1
ATOM 2035 O O . THR A 1 273 ? 17.764 33.241 -5.189 1.00 96.06 273 THR A O 1
ATOM 2038 N N . ASN A 1 274 ? 15.723 32.389 -5.620 1.00 95.50 274 ASN A N 1
ATOM 2039 C CA . ASN A 1 274 ? 15.957 31.009 -5.177 1.00 95.50 274 ASN A CA 1
ATOM 2040 C C . ASN A 1 274 ? 16.150 30.866 -3.663 1.00 95.50 274 ASN A C 1
ATOM 2042 O O . ASN A 1 274 ? 16.694 29.863 -3.208 1.00 95.50 274 ASN A O 1
ATOM 2046 N N . ALA A 1 275 ? 15.729 31.860 -2.877 1.00 97.19 275 ALA A N 1
ATOM 2047 C CA . ALA A 1 275 ? 15.710 31.751 -1.425 1.00 97.19 275 ALA A CA 1
ATOM 2048 C C . ALA A 1 275 ? 14.703 30.681 -0.965 1.00 97.19 275 ALA A C 1
ATOM 2050 O O . ALA A 1 275 ? 13.742 30.386 -1.676 1.00 97.19 275 ALA A O 1
ATOM 2051 N N . GLY A 1 276 ? 14.918 30.129 0.231 1.00 96.31 276 GLY A N 1
ATOM 2052 C CA . GLY A 1 276 ? 14.137 29.015 0.780 1.00 96.31 276 GLY A CA 1
ATOM 2053 C C . GLY A 1 276 ? 14.831 27.661 0.608 1.00 96.31 276 GLY A C 1
ATOM 2054 O O . GLY A 1 276 ? 15.922 27.597 0.033 1.00 96.31 276 GLY A O 1
ATOM 2055 N N . THR A 1 277 ? 14.218 26.591 1.109 1.00 94.88 277 THR A N 1
ATOM 2056 C CA . THR A 1 277 ? 14.835 25.259 1.213 1.00 94.88 277 THR A CA 1
ATOM 2057 C C . THR A 1 277 ? 13.899 24.159 0.727 1.00 94.88 277 THR A C 1
ATOM 2059 O O . THR A 1 277 ? 12.678 24.293 0.774 1.00 94.88 277 THR A O 1
ATOM 2062 N N . ILE A 1 278 ? 14.500 23.069 0.256 1.00 97.56 278 ILE A N 1
ATOM 2063 C CA . ILE A 1 278 ? 13.850 21.771 0.092 1.00 97.56 278 ILE A CA 1
ATOM 2064 C C . ILE A 1 278 ? 14.572 20.850 1.068 1.00 97.56 278 ILE A C 1
ATOM 2066 O O . ILE A 1 278 ? 15.787 20.676 0.963 1.00 97.56 278 ILE A O 1
ATOM 2070 N N . ASP A 1 279 ? 13.852 20.334 2.058 1.00 97.50 279 ASP A N 1
ATOM 2071 C CA . ASP A 1 279 ? 14.478 19.585 3.142 1.00 97.50 279 ASP A CA 1
ATOM 2072 C C . ASP A 1 279 ? 14.953 18.218 2.650 1.00 97.50 279 ASP A C 1
ATOM 2074 O O . ASP A 1 279 ? 14.216 17.487 1.982 1.00 97.50 279 ASP A O 1
ATOM 2078 N N . HIS A 1 280 ? 16.173 17.843 3.030 1.00 98.56 280 HIS A N 1
ATOM 2079 C CA . HIS A 1 280 ? 16.713 16.515 2.752 1.00 98.56 280 HIS A CA 1
ATOM 2080 C C . HIS A 1 280 ? 15.870 15.412 3.400 1.00 98.56 280 HIS A C 1
ATOM 2082 O O . HIS A 1 280 ? 15.228 15.603 4.437 1.00 98.56 280 HIS A O 1
ATOM 2088 N N . PHE A 1 281 ? 15.878 14.244 2.770 1.00 98.62 281 PHE A N 1
ATOM 2089 C CA . PHE A 1 281 ? 15.294 13.021 3.288 1.00 98.62 281 PHE A CA 1
ATOM 2090 C C . PHE A 1 281 ? 16.210 12.381 4.328 1.00 98.62 281 PHE A C 1
ATOM 2092 O O . PHE A 1 281 ? 17.438 12.418 4.226 1.00 98.62 281 PHE A O 1
ATOM 2099 N N . LYS A 1 282 ? 15.585 11.757 5.321 1.00 97.88 282 LYS A N 1
ATOM 2100 C CA . LYS A 1 282 ? 16.217 10.925 6.350 1.00 97.88 282 LYS A CA 1
ATOM 2101 C C . LYS A 1 282 ? 15.521 9.573 6.419 1.00 97.88 282 LYS A C 1
ATOM 2103 O O . LYS A 1 282 ? 14.396 9.424 5.956 1.00 97.88 282 LYS A O 1
ATOM 2108 N N . ILE A 1 283 ? 16.143 8.591 7.061 1.00 97.69 283 ILE A N 1
ATOM 2109 C CA . ILE A 1 283 ? 15.624 7.217 7.051 1.00 97.69 283 ILE A CA 1
ATOM 2110 C C . ILE A 1 283 ? 14.227 7.061 7.665 1.00 97.69 283 ILE A C 1
ATOM 2112 O O . ILE A 1 283 ? 13.423 6.278 7.164 1.00 97.69 283 ILE A O 1
ATOM 2116 N N . THR A 1 284 ? 13.871 7.879 8.661 1.00 98.50 284 THR A N 1
ATOM 2117 C CA . THR A 1 284 ? 12.510 7.871 9.219 1.00 98.50 284 THR A CA 1
ATOM 2118 C C . THR A 1 284 ? 11.451 8.354 8.221 1.00 98.50 284 THR A C 1
ATOM 2120 O O . THR A 1 284 ? 10.276 8.042 8.396 1.00 98.50 284 THR A O 1
ATOM 2123 N N . ASP A 1 285 ? 11.829 9.065 7.148 1.00 98.44 285 ASP A N 1
ATOM 2124 C CA . ASP A 1 285 ? 10.906 9.422 6.062 1.00 98.44 285 ASP A CA 1
ATOM 2125 C C . ASP A 1 285 ? 10.426 8.200 5.288 1.00 98.44 285 ASP A C 1
ATOM 2127 O O . ASP A 1 285 ? 9.258 8.162 4.911 1.00 98.44 285 ASP A O 1
ATOM 2131 N N . LEU A 1 286 ? 11.283 7.190 5.104 1.00 97.94 286 LEU A N 1
ATOM 2132 C CA . LEU A 1 286 ? 10.898 5.950 4.429 1.00 97.94 286 LEU A CA 1
ATOM 2133 C C . LEU A 1 286 ? 9.850 5.191 5.250 1.00 97.94 286 LEU A C 1
ATOM 2135 O O . LEU A 1 286 ? 8.868 4.708 4.701 1.00 97.94 286 LEU A O 1
ATOM 2139 N N . VAL A 1 287 ? 9.986 5.166 6.579 1.00 98.00 287 VAL A N 1
ATOM 2140 C CA . VAL A 1 287 ? 8.985 4.545 7.464 1.00 98.00 287 VAL A CA 1
ATOM 2141 C C . VAL A 1 287 ? 7.669 5.331 7.454 1.00 98.00 287 VAL A C 1
ATOM 2143 O O . VAL A 1 287 ? 6.592 4.742 7.394 1.00 98.00 287 VAL A O 1
ATOM 2146 N N . ALA A 1 288 ? 7.730 6.668 7.442 1.00 97.44 288 ALA A N 1
ATOM 2147 C CA . ALA A 1 288 ? 6.536 7.506 7.316 1.00 97.44 288 ALA A CA 1
ATOM 2148 C C . ALA A 1 288 ? 5.827 7.330 5.958 1.00 97.44 288 ALA A C 1
ATOM 2150 O O . ALA A 1 288 ? 4.603 7.376 5.893 1.00 97.44 288 ALA A O 1
ATOM 2151 N N . LEU A 1 289 ? 6.576 7.114 4.874 1.00 95.75 289 LEU A N 1
ATOM 2152 C CA . LEU A 1 289 ? 6.032 6.757 3.562 1.00 95.75 289 LEU A CA 1
ATOM 2153 C C . LEU A 1 289 ? 5.390 5.362 3.588 1.00 95.75 289 LEU A C 1
ATOM 2155 O O . LEU A 1 289 ? 4.251 5.199 3.146 1.00 95.75 289 LEU A O 1
ATOM 2159 N N . ALA A 1 290 ? 6.089 4.376 4.155 1.00 94.94 290 ALA A N 1
ATOM 2160 C CA . ALA A 1 290 ? 5.604 3.007 4.293 1.00 94.94 290 ALA A CA 1
ATOM 2161 C C . ALA A 1 290 ? 4.305 2.935 5.105 1.00 94.94 290 ALA A C 1
ATOM 2163 O O . ALA A 1 290 ? 3.405 2.192 4.725 1.00 94.94 290 ALA A O 1
ATOM 2164 N N . SER A 1 291 ? 4.143 3.757 6.149 1.00 93.44 291 SER A N 1
ATOM 2165 C CA . SER A 1 291 ? 2.904 3.798 6.937 1.00 93.44 291 SER A CA 1
ATOM 2166 C C . SER A 1 291 ? 1.694 4.273 6.126 1.00 93.44 291 SER A C 1
ATOM 2168 O O . SER A 1 291 ? 0.594 3.729 6.278 1.00 93.44 291 SER A O 1
ATOM 2170 N N . VAL A 1 292 ? 1.889 5.238 5.220 1.00 90.75 292 VAL A N 1
ATOM 2171 C CA . VAL A 1 292 ? 0.845 5.725 4.306 1.00 90.75 292 VAL A CA 1
ATOM 2172 C C . VAL A 1 292 ? 0.467 4.634 3.308 1.00 90.75 292 VAL A C 1
ATOM 2174 O O . VAL A 1 292 ? -0.711 4.307 3.164 1.00 90.75 292 VAL A O 1
ATOM 2177 N N . ILE A 1 293 ? 1.456 4.028 2.651 1.00 87.38 293 ILE A N 1
ATOM 2178 C CA . ILE A 1 293 ? 1.233 2.967 1.659 1.00 87.38 293 ILE A CA 1
ATOM 2179 C C . ILE A 1 293 ? 0.591 1.727 2.296 1.00 87.38 293 ILE A C 1
ATOM 2181 O O . ILE A 1 293 ? -0.415 1.223 1.791 1.00 87.38 293 ILE A O 1
ATOM 2185 N N . GLY A 1 294 ? 1.119 1.275 3.433 1.00 85.69 294 GLY A N 1
ATOM 2186 C CA . GLY A 1 294 ? 0.600 0.144 4.195 1.00 85.69 294 GLY A CA 1
ATOM 2187 C C . GLY A 1 294 ? -0.845 0.358 4.636 1.00 85.69 294 GLY A C 1
ATOM 2188 O O . GLY A 1 294 ? -1.678 -0.529 4.468 1.00 85.69 294 GLY A O 1
ATOM 2189 N N . SER A 1 295 ? -1.185 1.564 5.103 1.00 83.31 295 SER A N 1
ATOM 2190 C CA . SER A 1 295 ? -2.564 1.891 5.491 1.00 83.31 295 SER A CA 1
ATOM 2191 C C . SER A 1 295 ? -3.526 1.925 4.294 1.00 83.31 295 SER A C 1
ATOM 2193 O O . SER A 1 295 ? -4.682 1.532 4.444 1.00 83.31 295 SER A O 1
ATOM 2195 N N . LEU A 1 296 ? -3.064 2.351 3.109 1.00 80.44 296 LEU A N 1
ATOM 2196 C CA . LEU A 1 296 ? -3.882 2.416 1.889 1.00 80.44 296 LEU A CA 1
ATOM 2197 C C . LEU A 1 296 ? -4.177 1.049 1.269 1.00 80.44 296 LEU A C 1
ATOM 2199 O O . LEU A 1 296 ? -5.292 0.835 0.795 1.00 80.44 296 LEU A O 1
ATOM 2203 N N . PHE A 1 297 ? -3.182 0.161 1.212 1.00 81.81 297 PHE A N 1
ATOM 2204 C CA . PHE A 1 297 ? -3.258 -1.050 0.382 1.00 81.81 297 PHE A CA 1
ATOM 2205 C C . PHE A 1 297 ? -3.084 -2.357 1.155 1.00 81.81 297 PHE A C 1
ATOM 2207 O O . PHE A 1 297 ? -3.560 -3.394 0.693 1.00 81.81 297 PHE A O 1
ATOM 2214 N N . GLY A 1 298 ? -2.395 -2.304 2.296 1.00 79.06 298 GLY A N 1
ATOM 2215 C CA . GLY A 1 298 ? -1.957 -3.462 3.073 1.00 79.06 298 GLY A CA 1
ATOM 2216 C C . GLY A 1 298 ? -2.708 -3.669 4.388 1.00 79.06 298 GLY A C 1
ATOM 2217 O O . GLY A 1 298 ? -2.260 -4.468 5.212 1.00 79.06 298 GLY A O 1
ATOM 2218 N N . SER A 1 299 ? -3.804 -2.936 4.603 1.00 77.19 299 SER A N 1
ATOM 2219 C CA . SER A 1 299 ? -4.662 -3.057 5.780 1.00 77.19 299 SER A CA 1
ATOM 2220 C C . SER A 1 299 ? -5.811 -4.046 5.545 1.00 77.19 299 SER A C 1
ATOM 2222 O O . SER A 1 299 ? -6.422 -4.088 4.475 1.00 77.19 299 SER A O 1
ATOM 2224 N N . GLY A 1 300 ? -6.132 -4.822 6.578 1.00 79.56 300 GLY A N 1
ATOM 2225 C CA . GLY A 1 300 ? -7.297 -5.699 6.635 1.00 79.56 300 GLY A CA 1
ATOM 2226 C C . GLY A 1 300 ? -7.683 -5.933 8.093 1.00 79.56 300 GLY A C 1
ATOM 2227 O O . GLY A 1 300 ? -6.805 -6.090 8.936 1.00 79.56 300 GLY A O 1
ATOM 2228 N N . GLY A 1 301 ? -8.976 -5.887 8.409 1.00 83.81 301 GLY A N 1
ATOM 2229 C CA . GLY A 1 301 ? -9.462 -5.910 9.795 1.00 83.81 301 GLY A CA 1
ATOM 2230 C C . GLY A 1 301 ? -10.019 -4.582 10.290 1.00 83.81 301 GLY A C 1
ATOM 2231 O O . GLY A 1 301 ? -10.037 -3.582 9.562 1.00 83.81 301 GLY A O 1
ATOM 2232 N N . GLY A 1 302 ? -10.457 -4.587 11.546 1.00 85.44 302 GLY A N 1
ATOM 2233 C CA . GLY A 1 302 ? -11.011 -3.426 12.226 1.00 85.44 302 GLY A CA 1
ATOM 2234 C C . GLY A 1 302 ? -12.484 -3.163 11.893 1.00 85.44 302 GLY A C 1
ATOM 2235 O O . GLY A 1 302 ? -13.103 -3.800 11.038 1.00 85.44 302 GLY A O 1
ATOM 2236 N N . GLY A 1 303 ? -13.062 -2.149 12.541 1.00 88.75 303 GLY A N 1
ATOM 2237 C CA . GLY A 1 303 ? -14.456 -1.750 12.322 1.00 88.75 303 GLY A CA 1
ATOM 2238 C C . GLY A 1 303 ? -15.480 -2.543 13.136 1.00 88.75 303 GLY A C 1
ATOM 2239 O O . GLY A 1 303 ? -16.683 -2.374 12.938 1.00 88.75 303 GLY A O 1
ATOM 2240 N N . GLU A 1 304 ? -15.036 -3.329 14.107 1.00 95.31 304 GLU A N 1
ATOM 2241 C CA . GLU A 1 304 ? -15.860 -4.172 14.966 1.00 95.31 304 GLU A CA 1
ATOM 2242 C C . GLU A 1 304 ? -16.871 -3.364 15.776 1.00 95.31 304 GLU A C 1
ATOM 2244 O O . GLU A 1 304 ? -18.001 -3.801 15.982 1.00 95.31 304 GLU A O 1
ATOM 2249 N N . VAL A 1 305 ? -16.529 -2.133 16.176 1.00 96.62 305 VAL A N 1
ATOM 2250 C CA . VAL A 1 305 ? -17.494 -1.217 16.810 1.00 96.62 305 VAL A CA 1
ATOM 2251 C C . VAL A 1 305 ? -18.661 -0.926 15.864 1.00 96.62 305 VAL A C 1
ATOM 2253 O O . VAL A 1 305 ? -19.818 -0.938 16.285 1.00 96.62 305 VAL A O 1
ATOM 2256 N N . ASN A 1 306 ? -18.389 -0.710 14.573 1.00 94.25 306 ASN A N 1
ATOM 2257 C CA . ASN A 1 306 ? -19.432 -0.490 13.571 1.00 94.25 306 ASN A CA 1
ATOM 2258 C C . ASN A 1 306 ? -20.219 -1.777 13.287 1.00 94.25 306 ASN A C 1
ATOM 2260 O O . ASN A 1 306 ? -21.445 -1.716 13.155 1.00 94.25 306 ASN A O 1
ATOM 2264 N N . ASN A 1 307 ? -19.557 -2.939 13.270 1.00 94.81 307 ASN A N 1
ATOM 2265 C CA . ASN A 1 307 ? -20.232 -4.235 13.177 1.00 94.81 307 ASN A CA 1
ATOM 2266 C C . ASN A 1 307 ? -21.191 -4.429 14.359 1.00 94.81 307 ASN A C 1
ATOM 2268 O O . ASN A 1 307 ? -22.369 -4.712 14.146 1.00 94.81 307 ASN A O 1
ATOM 2272 N N . ALA A 1 308 ? -20.750 -4.148 15.586 1.00 96.94 308 ALA A N 1
ATOM 2273 C CA . ALA A 1 308 ? -21.578 -4.203 16.785 1.00 96.94 308 ALA A CA 1
ATOM 2274 C C . ALA A 1 308 ? -22.766 -3.228 16.719 1.00 96.94 308 ALA A C 1
ATOM 2276 O O . ALA A 1 308 ? -23.901 -3.625 16.979 1.00 96.94 308 ALA A O 1
ATOM 2277 N N . ILE A 1 309 ? -22.552 -1.972 16.304 1.00 96.75 309 ILE A N 1
ATOM 2278 C CA . ILE A 1 309 ? -23.639 -0.995 16.108 1.00 96.75 309 ILE A CA 1
ATOM 2279 C C . ILE A 1 309 ? -24.661 -1.514 15.087 1.00 96.75 309 ILE A C 1
ATOM 2281 O O . ILE A 1 309 ? -25.869 -1.429 15.320 1.00 96.75 309 ILE A O 1
ATOM 2285 N N . SER A 1 310 ? -24.195 -2.063 13.963 1.00 95.69 310 SER A N 1
ATOM 2286 C CA . SER A 1 310 ? -25.074 -2.586 12.913 1.00 95.69 310 SER A CA 1
ATOM 2287 C C . SER A 1 310 ? -25.856 -3.828 13.364 1.00 95.69 310 SER A C 1
ATOM 2289 O O . SER A 1 310 ? -27.053 -3.927 13.077 1.00 95.69 310 SER A O 1
ATOM 2291 N N . LEU A 1 311 ? -25.235 -4.722 14.143 1.00 96.25 311 LEU A N 1
ATOM 2292 C CA . LEU A 1 311 ? -25.900 -5.864 14.771 1.00 96.25 311 LEU A CA 1
ATOM 2293 C C . LEU A 1 311 ? -26.987 -5.389 15.739 1.00 96.25 311 LEU A C 1
ATOM 2295 O O . LEU A 1 311 ? -28.136 -5.817 15.633 1.00 96.25 311 LEU A O 1
ATOM 2299 N N . LEU A 1 312 ? -26.651 -4.473 16.651 1.00 96.75 312 LEU A N 1
ATOM 2300 C CA . LEU A 1 312 ? -27.591 -3.927 17.633 1.00 96.75 312 LEU A CA 1
ATOM 2301 C C . LEU A 1 312 ? -28.775 -3.229 16.950 1.00 96.75 312 LEU A C 1
ATOM 2303 O O . LEU A 1 312 ? -29.917 -3.366 17.393 1.00 96.75 312 LEU A O 1
ATOM 2307 N N . ALA A 1 313 ? -28.538 -2.530 15.837 1.00 96.31 313 ALA A N 1
ATOM 2308 C CA . ALA A 1 313 ? -29.602 -1.934 15.034 1.00 96.31 313 ALA A CA 1
ATOM 2309 C C . ALA A 1 313 ? -30.527 -2.999 14.413 1.00 96.31 313 ALA A C 1
ATOM 2311 O O . ALA A 1 313 ? -31.752 -2.851 14.458 1.00 96.31 313 ALA A O 1
ATOM 2312 N N . ALA A 1 314 ? -29.970 -4.090 13.876 1.00 97.38 314 ALA A N 1
ATOM 2313 C CA . ALA A 1 314 ? -30.753 -5.200 13.335 1.00 97.38 314 ALA A CA 1
ATOM 2314 C C . ALA A 1 314 ? -31.577 -5.906 14.426 1.00 97.38 314 ALA A C 1
ATOM 2316 O O . ALA A 1 314 ? -32.771 -6.148 14.240 1.00 97.38 314 ALA A O 1
ATOM 2317 N N . GLN A 1 315 ? -30.975 -6.176 15.587 1.00 97.25 315 GLN A N 1
ATOM 2318 C CA . GLN A 1 315 ? -31.644 -6.790 16.737 1.00 97.25 315 GLN A CA 1
ATOM 2319 C C . GLN A 1 315 ? -32.737 -5.896 17.327 1.00 97.25 315 GLN A C 1
ATOM 2321 O O . GLN A 1 315 ? -33.803 -6.388 17.688 1.00 97.25 315 GLN A O 1
ATOM 2326 N N . SER A 1 316 ? -32.515 -4.582 17.379 1.00 96.69 316 SER A N 1
ATOM 2327 C CA . SER A 1 316 ? -33.530 -3.613 17.804 1.00 96.69 316 SER A CA 1
ATOM 2328 C C . SER A 1 316 ? -34.741 -3.612 16.864 1.00 96.69 316 SER A C 1
ATOM 2330 O O . SER A 1 316 ? -35.886 -3.572 17.313 1.00 96.69 316 SER A O 1
ATOM 2332 N N . LYS A 1 317 ? -34.505 -3.720 15.549 1.00 97.31 317 LYS A N 1
ATOM 2333 C CA . LYS A 1 317 ? -35.569 -3.697 14.539 1.00 97.31 317 LYS A CA 1
ATOM 2334 C C . LYS A 1 317 ? -36.354 -5.008 14.439 1.00 97.31 317 LYS A C 1
ATOM 2336 O O . LYS A 1 317 ? -37.573 -4.964 14.288 1.00 97.31 317 LYS A O 1
ATOM 2341 N N . TYR A 1 318 ? -35.674 -6.154 14.468 1.00 97.62 318 TYR A N 1
ATOM 2342 C CA . TYR A 1 318 ? -36.274 -7.462 14.165 1.00 97.62 318 TYR A CA 1
ATOM 2343 C C . TYR A 1 318 ? -36.372 -8.398 15.386 1.00 97.62 318 TYR A C 1
ATOM 2345 O O . TYR A 1 318 ? -36.918 -9.493 15.280 1.00 97.62 318 TYR A O 1
ATOM 2353 N N . GLY A 1 319 ? -35.880 -7.979 16.555 1.00 97.69 319 GLY A N 1
ATOM 2354 C CA . GLY A 1 319 ? -35.668 -8.840 17.722 1.00 97.69 319 GLY A CA 1
ATOM 2355 C C . GLY A 1 319 ? -34.314 -9.554 17.661 1.00 97.69 319 GLY A C 1
ATOM 2356 O O . GLY A 1 319 ? -33.737 -9.703 16.591 1.00 97.69 319 GLY A O 1
ATOM 2357 N N . VAL A 1 320 ? -33.791 -10.015 18.804 1.00 95.62 320 VAL A N 1
ATOM 2358 C CA . VAL A 1 320 ? -32.420 -10.565 18.910 1.00 95.62 320 VAL A CA 1
ATOM 2359 C C . VAL A 1 320 ? -32.174 -11.714 17.930 1.00 95.62 320 VAL A C 1
ATOM 2361 O O . VAL A 1 320 ? -31.254 -11.652 17.122 1.00 95.62 320 VAL A O 1
ATOM 2364 N N . THR A 1 321 ? -33.016 -12.750 17.957 1.00 96.75 321 THR A N 1
ATOM 2365 C CA . THR A 1 321 ? -32.818 -13.947 17.127 1.00 96.75 321 THR A CA 1
ATOM 2366 C C . THR A 1 321 ? -32.914 -13.646 15.634 1.00 96.75 321 THR A C 1
ATOM 2368 O O . THR A 1 321 ? -32.061 -14.089 14.870 1.00 96.75 321 THR A O 1
ATOM 2371 N N . GLU A 1 322 ? -33.943 -12.913 15.208 1.00 97.88 322 GLU A N 1
ATOM 2372 C CA . GLU A 1 322 ? -34.149 -12.628 13.786 1.00 97.88 322 GLU A CA 1
ATOM 2373 C C . GLU A 1 322 ? -33.186 -11.550 13.286 1.00 97.88 322 GLU A C 1
ATOM 2375 O O . GLU A 1 322 ? -32.614 -11.684 12.212 1.00 97.88 322 GLU A O 1
ATOM 2380 N N . GLY A 1 323 ? -32.914 -10.528 14.096 1.00 97.56 323 GLY A N 1
ATOM 2381 C CA . GLY A 1 323 ? -31.938 -9.489 13.792 1.00 97.56 323 GLY A CA 1
ATOM 2382 C C . GLY A 1 323 ? -30.525 -10.037 13.628 1.00 97.56 323 GLY A C 1
ATOM 2383 O O . GLY A 1 323 ? -29.854 -9.656 12.675 1.00 97.56 323 GLY A O 1
ATOM 2384 N N . THR A 1 324 ? -30.095 -10.980 14.476 1.00 95.12 324 THR A N 1
ATOM 2385 C CA . THR A 1 324 ? -28.815 -11.680 14.280 1.00 95.12 324 THR A CA 1
ATOM 2386 C C . THR A 1 324 ? -28.812 -12.479 12.981 1.00 95.12 324 THR A C 1
ATOM 2388 O O . THR A 1 324 ? -27.849 -12.381 12.234 1.00 95.12 324 THR A O 1
ATOM 2391 N N . LYS A 1 325 ? -29.876 -13.228 12.655 1.00 94.94 325 LYS A N 1
ATOM 2392 C CA . LYS A 1 325 ? -29.943 -13.963 11.376 1.00 94.94 325 LYS A CA 1
ATOM 2393 C C . LYS A 1 325 ? -29.860 -13.034 10.168 1.00 94.94 325 LYS A C 1
ATOM 2395 O O . LYS A 1 325 ? -29.130 -13.330 9.229 1.00 94.94 325 LYS A O 1
ATOM 2400 N N . VAL A 1 326 ? -30.589 -11.918 10.202 1.00 95.31 326 VAL A N 1
ATOM 2401 C CA . VAL A 1 326 ? -30.547 -10.894 9.152 1.00 95.31 326 VAL A CA 1
ATOM 2402 C C . VAL A 1 326 ? -29.132 -10.345 9.024 1.00 95.31 326 VAL A C 1
ATOM 2404 O O . VAL A 1 326 ? -28.592 -10.317 7.925 1.00 95.31 326 VAL A O 1
ATOM 2407 N N . TRP A 1 327 ? -28.512 -9.956 10.135 1.00 94.75 327 TRP A N 1
ATOM 2408 C CA . TRP A 1 327 ? -27.155 -9.424 10.133 1.00 94.75 327 TRP A CA 1
ATOM 2409 C C . TRP A 1 327 ? -26.146 -10.433 9.554 1.00 94.75 327 TRP A C 1
ATOM 2411 O O . TRP A 1 327 ? -25.414 -10.098 8.626 1.00 94.75 327 TRP A O 1
ATOM 2421 N N . GLU A 1 328 ? -26.189 -11.692 10.002 1.00 91.62 328 GLU A N 1
ATOM 2422 C CA . GLU A 1 328 ? -25.310 -12.763 9.506 1.00 91.62 328 GLU A CA 1
ATOM 2423 C C . GLU A 1 328 ? -25.504 -13.031 8.009 1.00 91.62 328 GLU A C 1
ATOM 2425 O O . GLU A 1 328 ? -24.535 -13.286 7.297 1.00 91.62 328 GLU A O 1
ATOM 2430 N N . SER A 1 329 ? -26.742 -12.922 7.510 1.00 89.81 329 SER A N 1
ATOM 2431 C CA . SER A 1 329 ? -27.031 -13.117 6.085 1.00 89.81 329 SER A CA 1
ATOM 2432 C C . SER A 1 329 ? -26.400 -12.058 5.181 1.00 89.81 329 SER A C 1
ATOM 2434 O O . SER A 1 329 ? -26.076 -12.371 4.045 1.00 89.81 329 SER A O 1
ATOM 2436 N N . PHE A 1 330 ? -26.200 -10.830 5.675 1.00 90.38 330 PHE A N 1
ATOM 2437 C CA . PHE A 1 330 ? -25.503 -9.779 4.927 1.00 90.38 330 PHE A CA 1
ATOM 2438 C C . PHE A 1 330 ? -23.991 -9.815 5.123 1.00 90.38 330 PHE A C 1
ATOM 2440 O O . PHE A 1 330 ? -23.252 -9.298 4.288 1.00 90.38 330 PHE A O 1
ATOM 2447 N N . ARG A 1 331 ? -23.529 -10.368 6.245 1.00 89.94 331 ARG A N 1
ATOM 2448 C CA . ARG A 1 331 ? -22.110 -10.372 6.568 1.00 89.94 331 ARG A CA 1
ATOM 2449 C C . ARG A 1 331 ? -21.312 -11.320 5.670 1.00 89.94 331 ARG A C 1
ATOM 2451 O O . ARG A 1 331 ? -20.163 -11.011 5.357 1.00 89.94 331 ARG A O 1
ATOM 2458 N N . GLU A 1 332 ? -21.902 -12.461 5.304 1.00 88.00 332 GLU A N 1
ATOM 2459 C CA . GLU A 1 332 ? -21.341 -13.423 4.337 1.00 88.00 332 GLU A CA 1
ATOM 2460 C C . GLU A 1 332 ? -19.916 -13.909 4.690 1.00 88.00 332 GLU A C 1
ATOM 2462 O O . GLU A 1 332 ? -19.121 -14.216 3.809 1.00 88.00 332 GLU A O 1
ATOM 2467 N N . ARG A 1 333 ? -19.581 -14.025 5.992 1.00 82.38 333 ARG A N 1
ATOM 2468 C CA . ARG A 1 333 ? -18.206 -14.299 6.489 1.00 82.38 333 ARG A CA 1
ATOM 2469 C C . ARG A 1 333 ? -17.505 -15.465 5.786 1.00 82.38 333 ARG A C 1
ATOM 2471 O O . ARG A 1 333 ? -16.299 -15.439 5.568 1.00 82.38 333 ARG A O 1
ATOM 2478 N N . ASN A 1 334 ? -18.259 -16.519 5.478 1.00 86.19 334 ASN A N 1
ATOM 2479 C CA . ASN A 1 334 ? -17.738 -17.720 4.841 1.00 86.19 334 ASN A CA 1
ATOM 2480 C C . ASN A 1 334 ? -18.774 -18.340 3.887 1.00 86.19 334 ASN A C 1
ATOM 2482 O O . ASN A 1 334 ? -19.107 -19.517 4.018 1.00 86.19 334 ASN A O 1
ATOM 2486 N N . ASP A 1 335 ? -19.306 -17.553 2.944 1.00 90.50 335 ASP A N 1
ATOM 2487 C CA . ASP A 1 335 ? -20.250 -18.067 1.940 1.00 90.50 335 ASP A CA 1
ATOM 2488 C C . ASP A 1 335 ? -19.596 -19.204 1.109 1.00 90.50 335 ASP A C 1
ATOM 2490 O O . ASP A 1 335 ? -18.470 -19.032 0.616 1.00 90.50 335 ASP A O 1
ATOM 2494 N N . PRO A 1 336 ? -20.235 -20.386 0.982 1.00 90.81 336 PRO A N 1
ATOM 2495 C CA . PRO A 1 336 ? -19.735 -21.490 0.160 1.00 90.81 336 PRO A CA 1
ATOM 2496 C C . PRO A 1 336 ? -19.826 -21.243 -1.355 1.00 90.81 336 PRO A C 1
ATOM 2498 O O . PRO A 1 336 ? -19.170 -21.958 -2.111 1.00 90.81 336 PRO A O 1
ATOM 2501 N N . GLU A 1 337 ? -20.631 -20.280 -1.809 1.00 92.19 337 GLU A N 1
ATOM 2502 C CA . GLU A 1 337 ? -20.748 -19.874 -3.217 1.00 92.19 337 GLU A CA 1
ATOM 2503 C C . GLU A 1 337 ? -19.747 -18.771 -3.603 1.00 92.19 337 GLU A C 1
ATOM 2505 O O . GLU A 1 337 ? -19.681 -18.385 -4.773 1.00 92.19 337 GLU A O 1
ATOM 2510 N N . ALA A 1 338 ? -18.958 -18.271 -2.646 1.00 94.06 338 ALA A N 1
ATOM 2511 C CA . ALA A 1 338 ? -17.934 -17.266 -2.898 1.00 94.06 338 ALA A CA 1
ATOM 2512 C C . ALA A 1 338 ? -16.890 -17.770 -3.903 1.00 94.06 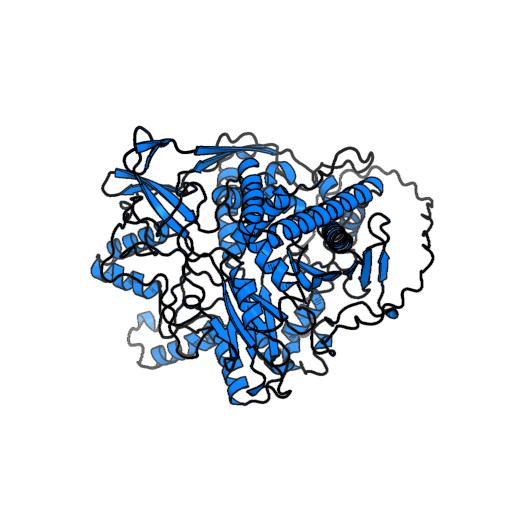338 ALA A C 1
ATOM 2514 O O . ALA A 1 338 ? -16.376 -18.887 -3.802 1.00 94.06 338 ALA A O 1
ATOM 2515 N N . VAL A 1 339 ? -16.523 -16.911 -4.851 1.00 95.25 339 VAL A N 1
ATOM 2516 C CA . VAL A 1 339 ? -15.424 -17.183 -5.780 1.00 95.25 339 VAL A CA 1
ATOM 2517 C C . VAL A 1 339 ? -14.082 -17.174 -5.034 1.00 95.25 339 VAL A C 1
ATOM 2519 O O . VAL A 1 339 ? -13.757 -16.212 -4.336 1.00 95.25 339 VAL A O 1
ATOM 2522 N N . LEU A 1 340 ? -13.294 -18.241 -5.183 1.00 97.00 340 LEU A N 1
ATOM 2523 C CA . LEU A 1 340 ? -12.045 -18.448 -4.443 1.00 97.00 340 LEU A CA 1
ATOM 2524 C C . LEU A 1 340 ? -10.812 -18.291 -5.337 1.00 97.00 340 LEU A C 1
ATOM 2526 O O . LEU A 1 340 ? -10.835 -18.682 -6.502 1.00 97.00 340 LEU A O 1
ATOM 2530 N N . THR A 1 341 ? -9.720 -17.769 -4.775 1.00 97.88 341 THR A N 1
ATOM 2531 C CA . THR A 1 341 ? -8.409 -17.740 -5.452 1.00 97.88 341 THR A CA 1
ATOM 2532 C C . THR A 1 341 ? -7.764 -19.135 -5.459 1.00 97.88 341 THR A C 1
ATOM 2534 O O . THR A 1 341 ? -7.360 -19.641 -6.505 1.00 97.88 341 THR A O 1
ATOM 2537 N N . VAL A 1 342 ? -7.714 -19.790 -4.297 1.00 98.25 342 VAL A N 1
ATOM 2538 C CA . VAL A 1 342 ? -7.358 -21.204 -4.133 1.00 98.25 342 VAL A CA 1
ATOM 2539 C C . VAL A 1 342 ? -8.647 -22.014 -4.154 1.00 98.25 342 VAL A C 1
ATOM 2541 O O . VAL A 1 342 ? -9.480 -21.916 -3.253 1.00 98.25 342 VAL A O 1
ATOM 2544 N N . HIS A 1 343 ? -8.819 -22.808 -5.205 1.00 96.50 343 HIS A N 1
ATOM 2545 C CA . HIS A 1 343 ? -10.052 -23.542 -5.495 1.00 96.50 343 HIS A CA 1
ATOM 2546 C C . HIS A 1 343 ? -9.787 -25.033 -5.768 1.00 96.50 343 HIS A C 1
ATOM 2548 O O . HIS A 1 343 ? -10.584 -25.716 -6.412 1.00 96.50 343 HIS A O 1
ATOM 2554 N N . ASN A 1 344 ? -8.668 -25.556 -5.260 1.00 94.88 344 ASN A N 1
ATOM 2555 C CA . ASN A 1 344 ? -8.297 -26.976 -5.285 1.00 94.88 344 ASN A CA 1
ATOM 2556 C C . ASN A 1 344 ? -9.056 -27.832 -4.241 1.00 94.88 344 ASN A C 1
ATOM 2558 O O . ASN A 1 344 ? -8.890 -29.050 -4.204 1.00 94.88 344 ASN A O 1
ATOM 2562 N N . GLY A 1 345 ? -9.896 -27.208 -3.406 1.00 93.12 345 GLY A N 1
ATOM 2563 C CA . GLY A 1 345 ? -10.689 -27.860 -2.360 1.00 93.12 345 GLY A CA 1
ATOM 2564 C C . GLY A 1 345 ? -10.049 -27.859 -0.968 1.00 93.12 345 GLY A C 1
ATOM 2565 O O . GLY A 1 345 ? -10.702 -28.293 -0.015 1.00 93.12 345 GLY A O 1
ATOM 2566 N N . GLU A 1 346 ? -8.819 -27.359 -0.828 1.00 95.94 346 GLU A N 1
ATOM 2567 C CA . GLU A 1 346 ? -8.170 -27.176 0.470 1.00 95.94 346 GLU A CA 1
ATOM 2568 C C . GLU A 1 346 ? -8.881 -26.106 1.308 1.00 95.94 346 GLU A C 1
ATOM 2570 O O . GLU A 1 346 ? -9.484 -25.161 0.793 1.00 95.94 346 GLU A O 1
ATOM 2575 N N . SER A 1 347 ? -8.838 -26.294 2.625 1.00 96.12 347 SER A N 1
ATOM 2576 C CA . SER A 1 347 ? -9.464 -25.421 3.617 1.00 96.12 347 SER A CA 1
ATOM 2577 C C . SER A 1 347 ? -8.383 -24.778 4.475 1.00 96.12 347 SER A C 1
ATOM 2579 O O . SER A 1 347 ? -7.448 -25.453 4.906 1.00 96.12 347 SER A O 1
ATOM 2581 N N . PHE A 1 348 ? -8.544 -23.482 4.731 1.00 97.06 348 PHE A N 1
ATOM 2582 C CA . PHE A 1 348 ? -7.646 -22.668 5.541 1.00 97.06 348 PHE A CA 1
ATOM 2583 C C . PHE A 1 348 ? -8.480 -21.934 6.599 1.00 97.06 348 PHE A C 1
ATOM 2585 O O . PHE A 1 348 ? -8.884 -20.798 6.374 1.00 97.06 348 PHE A O 1
ATOM 2592 N N . PRO A 1 349 ? -8.803 -22.565 7.741 1.00 95.50 349 PRO A N 1
ATOM 2593 C CA . PRO A 1 349 ? -9.603 -21.920 8.776 1.00 95.50 349 PRO A CA 1
ATOM 2594 C C . PRO A 1 349 ? -8.910 -20.681 9.353 1.00 95.50 349 PRO A C 1
ATOM 2596 O O . PRO A 1 349 ? -7.837 -20.784 9.951 1.00 95.50 349 PRO A O 1
ATOM 2599 N N . TYR A 1 350 ? -9.540 -19.515 9.213 1.00 95.25 350 TYR A N 1
ATOM 2600 C CA . TYR A 1 350 ? -9.059 -18.260 9.794 1.00 95.25 350 TYR A CA 1
ATOM 2601 C C . TYR A 1 350 ? -10.213 -17.343 10.192 1.00 95.25 350 TYR A C 1
ATOM 2603 O O . TYR A 1 350 ? -11.199 -17.238 9.458 1.00 95.25 350 TYR A O 1
ATOM 2611 N N . ALA A 1 351 ? -10.080 -16.706 11.365 1.00 91.94 351 ALA A N 1
ATOM 2612 C CA . ALA A 1 351 ? -11.078 -15.808 11.961 1.00 91.94 351 ALA A CA 1
ATOM 2613 C C . ALA A 1 351 ? -12.516 -16.374 11.921 1.00 91.94 351 ALA A C 1
ATOM 2615 O O . ALA A 1 351 ? -13.492 -15.655 11.716 1.00 91.94 351 ALA A O 1
ATOM 2616 N N . SER A 1 352 ? -12.650 -17.695 12.079 1.00 88.69 352 SER A N 1
ATOM 2617 C CA . SER A 1 352 ? -13.944 -18.370 12.028 1.00 88.69 352 SER A CA 1
ATOM 2618 C C . SER A 1 352 ? -14.805 -17.985 13.228 1.00 88.69 352 SER A C 1
ATOM 2620 O O . SER A 1 352 ? -14.309 -17.871 14.350 1.00 88.69 352 SER A O 1
ATOM 2622 N N . LYS A 1 353 ? -16.115 -17.858 13.000 1.00 91.25 353 LYS A N 1
ATOM 2623 C CA . LYS A 1 353 ? -17.082 -17.618 14.071 1.00 91.25 353 LYS A CA 1
ATOM 2624 C C . LYS A 1 353 ? -16.999 -18.733 15.130 1.00 91.25 353 LYS A C 1
ATOM 2626 O O . LYS A 1 353 ? -17.135 -19.903 14.766 1.00 91.25 353 LYS A O 1
ATOM 2631 N N . PRO A 1 354 ? -16.818 -18.406 16.420 1.00 93.00 354 PRO A N 1
ATOM 2632 C CA . PRO A 1 354 ? -16.783 -19.407 17.479 1.00 93.00 354 PRO A CA 1
ATOM 2633 C C . PRO A 1 354 ? -18.179 -19.983 17.769 1.00 93.00 354 PRO A C 1
ATOM 2635 O O . PRO A 1 354 ? -19.184 -19.274 17.704 1.00 93.00 354 PRO A O 1
ATOM 2638 N N . ASP A 1 355 ? -18.240 -21.253 18.186 1.00 91.56 355 ASP A N 1
ATOM 2639 C CA . ASP A 1 355 ? -19.490 -21.900 18.634 1.00 91.56 355 ASP A CA 1
ATOM 2640 C C . ASP A 1 355 ? -20.087 -21.218 19.875 1.00 91.56 355 ASP A C 1
ATOM 2642 O O . ASP A 1 355 ? -21.298 -21.201 20.093 1.00 91.56 355 ASP A O 1
ATOM 2646 N N . THR A 1 356 ? -19.225 -20.682 20.737 1.00 93.19 356 THR A N 1
ATOM 2647 C CA . THR A 1 356 ? -19.603 -19.920 21.927 1.00 93.19 356 THR A CA 1
ATOM 2648 C C . THR A 1 356 ? -18.648 -18.748 22.055 1.00 93.19 356 THR A C 1
ATOM 2650 O O . THR A 1 356 ? -17.503 -18.929 22.472 1.00 93.19 356 THR A O 1
ATOM 2653 N N . ALA A 1 357 ? -19.124 -17.565 21.666 1.00 94.94 357 ALA A N 1
ATOM 2654 C CA . ALA A 1 357 ? -18.357 -16.335 21.768 1.00 94.94 357 ALA A CA 1
ATOM 2655 C C . ALA A 1 357 ? -18.026 -16.015 23.236 1.00 94.94 357 ALA A C 1
ATOM 2657 O O . ALA A 1 357 ? -18.844 -16.212 24.139 1.00 94.94 357 ALA A O 1
ATOM 2658 N N . GLN A 1 358 ? -16.806 -15.542 23.473 1.00 96.88 358 GLN A N 1
ATOM 2659 C CA . GLN A 1 358 ? -16.282 -15.165 24.779 1.00 96.88 358 GLN A CA 1
ATOM 2660 C C . GLN A 1 358 ? -15.634 -13.789 24.703 1.00 96.88 358 GLN A C 1
ATOM 2662 O O . GLN A 1 358 ? -15.024 -13.427 23.701 1.00 96.88 358 GLN A O 1
ATOM 2667 N N . GLY A 1 359 ? -15.746 -13.035 25.793 1.00 96.06 359 GLY A N 1
ATOM 2668 C CA . GLY A 1 359 ? -15.078 -11.745 25.922 1.00 96.06 359 GLY A CA 1
ATOM 2669 C C . GLY A 1 359 ? -15.702 -10.600 25.128 1.00 96.06 359 GLY A C 1
ATOM 2670 O O . GLY A 1 359 ? -15.151 -9.509 25.188 1.00 96.06 359 GLY A O 1
ATOM 2671 N N . GLU A 1 360 ? -16.834 -10.790 24.444 1.00 96.94 360 GLU A N 1
ATOM 2672 C CA . GLU A 1 360 ? -17.508 -9.715 23.703 1.00 96.94 360 GLU A CA 1
ATOM 2673 C C . GLU A 1 360 ? -17.788 -8.491 24.593 1.00 96.94 360 GLU A C 1
ATOM 2675 O O . GLU A 1 360 ? -18.298 -8.590 25.715 1.00 96.94 360 GLU A O 1
ATOM 2680 N N . ALA A 1 361 ? -17.474 -7.318 24.057 1.00 97.88 361 ALA A N 1
ATOM 2681 C CA . ALA A 1 361 ? -17.661 -6.018 24.675 1.00 97.88 361 ALA A CA 1
ATOM 2682 C C . ALA A 1 361 ? -18.506 -5.132 23.751 1.00 97.88 361 ALA A C 1
ATOM 2684 O O . ALA A 1 361 ? -18.046 -4.106 23.261 1.00 97.88 361 ALA A O 1
ATOM 2685 N N . LEU A 1 362 ? -19.746 -5.550 23.475 1.00 98.12 362 LEU A N 1
ATOM 2686 C CA . LEU A 1 362 ? -20.669 -4.770 22.647 1.00 98.12 362 LEU A CA 1
ATOM 2687 C C . LEU A 1 362 ? -21.055 -3.460 23.360 1.00 98.12 362 LEU A C 1
ATOM 2689 O O . LEU A 1 362 ? -21.398 -3.497 24.543 1.00 98.12 362 LEU A O 1
ATOM 2693 N N . PRO A 1 363 ? -21.058 -2.304 22.670 1.00 98.44 363 PRO A N 1
ATOM 2694 C CA . PRO A 1 363 ? -21.431 -1.040 23.286 1.00 98.44 363 PRO A CA 1
ATOM 2695 C C . PRO A 1 363 ? -22.907 -1.016 23.681 1.00 98.44 363 PRO A C 1
ATOM 2697 O O . PRO A 1 363 ? -23.768 -1.547 22.980 1.00 98.44 363 PRO A O 1
ATOM 2700 N N . ASP A 1 364 ? -23.222 -0.290 24.749 1.00 98.06 364 ASP A N 1
ATOM 2701 C CA . ASP A 1 364 ? -24.598 0.067 25.069 1.00 98.06 364 ASP A CA 1
ATOM 2702 C C . ASP A 1 364 ? -25.178 0.907 23.918 1.00 98.06 364 ASP A C 1
ATOM 2704 O O . ASP A 1 364 ? -24.500 1.776 23.351 1.00 98.06 364 ASP A O 1
ATOM 2708 N N . ALA A 1 365 ? -26.441 0.664 23.565 1.00 94.12 365 ALA A N 1
ATOM 2709 C CA . ALA A 1 365 ? -27.081 1.303 22.420 1.00 94.12 365 ALA A CA 1
ATOM 2710 C C . ALA A 1 365 ? -27.012 2.841 22.505 1.00 94.12 365 ALA A C 1
ATOM 2712 O O . ALA A 1 365 ? -27.471 3.448 23.472 1.00 94.12 365 ALA A O 1
ATOM 2713 N N . GLY A 1 366 ? -26.452 3.473 21.469 1.00 94.44 366 GLY A N 1
ATOM 2714 C CA . GLY A 1 366 ? -26.314 4.931 21.383 1.00 94.44 366 GLY A CA 1
ATOM 2715 C C . GLY A 1 366 ? -25.199 5.540 22.243 1.00 94.44 366 GLY A C 1
ATOM 2716 O O . GLY A 1 366 ? -25.108 6.762 22.302 1.00 94.44 366 GLY A O 1
ATOM 2717 N N . SER A 1 367 ? -24.356 4.729 22.894 1.00 97.56 367 SER A N 1
ATOM 2718 C CA . SER A 1 367 ? -23.262 5.230 23.745 1.00 97.56 367 SER A CA 1
ATOM 2719 C C . SER A 1 367 ? -21.978 5.587 22.984 1.00 97.56 367 SER A C 1
ATOM 2721 O O . SER A 1 367 ? -21.162 6.354 23.495 1.00 97.56 367 SER A O 1
ATOM 2723 N N . VAL A 1 368 ? -21.783 5.043 21.778 1.00 98.06 368 VAL A N 1
ATOM 2724 C CA . VAL A 1 368 ? -20.538 5.203 21.012 1.00 98.06 368 VAL A CA 1
ATOM 2725 C C . VAL A 1 368 ? -20.367 6.643 20.536 1.00 98.06 368 VAL A C 1
ATOM 2727 O O . VAL A 1 368 ? -21.209 7.189 19.828 1.00 98.06 368 VAL A O 1
ATOM 2730 N N . THR A 1 369 ? -19.226 7.229 20.879 1.00 96.94 369 THR A N 1
ATOM 2731 C CA . THR A 1 369 ? -18.761 8.535 20.415 1.00 96.94 369 THR A CA 1
ATOM 2732 C C . THR A 1 369 ? -17.364 8.374 19.830 1.00 96.94 369 THR A C 1
ATOM 2734 O O . THR A 1 369 ? -16.499 7.780 20.465 1.00 96.94 369 THR A O 1
ATOM 2737 N N . GLN A 1 370 ? -17.120 8.893 18.627 1.00 94.38 370 GLN A N 1
ATOM 2738 C CA . GLN A 1 370 ? -15.781 8.880 18.032 1.00 94.38 370 GLN A CA 1
ATOM 2739 C C . GLN A 1 370 ? -14.823 9.767 18.837 1.00 94.38 370 GLN A C 1
ATOM 2741 O O . GLN A 1 370 ? -15.191 10.880 19.220 1.00 94.38 370 GLN A O 1
ATOM 2746 N N . GLU A 1 371 ? -13.594 9.300 19.060 1.00 94.44 371 GLU A N 1
ATOM 2747 C CA . GLU A 1 371 ? -12.565 10.079 19.746 1.00 94.44 371 GLU A CA 1
ATOM 2748 C C . GLU A 1 371 ? -12.240 11.340 18.923 1.00 94.44 371 GLU A C 1
ATOM 2750 O O . GLU A 1 371 ? -11.872 11.240 17.734 1.00 94.44 371 GLU A O 1
ATOM 2755 N N . PRO A 1 372 ? -12.385 12.546 19.509 1.00 93.38 372 PRO A N 1
ATOM 2756 C CA . PRO A 1 372 ? -12.061 13.774 18.807 1.00 93.38 372 PRO A CA 1
ATOM 2757 C C . PRO A 1 372 ? -10.565 13.823 18.492 1.00 93.38 372 PRO A C 1
ATOM 2759 O O . PRO A 1 372 ? -9.726 13.616 19.358 1.00 93.38 372 PRO A O 1
ATOM 2762 N N . LEU A 1 373 ? -10.234 14.135 17.241 1.00 94.94 373 LEU A N 1
ATOM 2763 C CA . LEU A 1 373 ? -8.842 14.232 16.795 1.00 94.94 373 LEU A CA 1
ATOM 2764 C C . LEU A 1 373 ? -8.320 15.666 16.837 1.00 94.94 373 LEU A C 1
ATOM 2766 O O . LEU A 1 373 ? -7.153 15.891 17.125 1.00 94.94 373 LEU A O 1
ATOM 2770 N N . VAL A 1 374 ? -9.166 16.641 16.501 1.00 95.62 374 VAL A N 1
ATOM 2771 C CA . VAL A 1 374 ? -8.741 18.013 16.199 1.00 95.62 374 VAL A CA 1
ATOM 2772 C C . VAL A 1 374 ? -9.299 18.997 17.219 1.00 95.62 374 VAL A C 1
ATOM 2774 O O . VAL A 1 374 ? -10.517 19.115 17.382 1.00 95.62 374 VAL A O 1
ATOM 2777 N N . TYR A 1 375 ? -8.396 19.776 17.802 1.00 95.81 375 TYR A N 1
ATOM 2778 C CA . TYR A 1 375 ? -8.600 20.744 18.871 1.00 95.81 375 TYR A CA 1
ATOM 2779 C C . TYR A 1 375 ? -8.023 22.115 18.484 1.00 95.81 375 TYR A C 1
ATOM 2781 O O . TYR A 1 375 ? -7.320 22.253 17.482 1.00 95.81 375 TYR A O 1
ATOM 2789 N N . ASP A 1 376 ? -8.328 23.138 19.286 1.00 96.25 376 ASP A N 1
ATOM 2790 C CA . ASP A 1 376 ? -7.699 24.468 19.238 1.00 96.25 376 ASP A CA 1
ATOM 2791 C C . ASP A 1 376 ? -7.669 25.116 17.842 1.00 96.25 376 ASP A C 1
ATOM 2793 O O . ASP A 1 376 ? -6.659 25.671 17.403 1.00 96.25 376 ASP A O 1
ATOM 2797 N N . ARG A 1 377 ? -8.787 25.030 17.112 1.00 96.19 377 ARG A N 1
ATOM 2798 C CA . ARG A 1 377 ? -8.914 25.628 15.777 1.00 96.19 377 ARG A CA 1
ATOM 2799 C C . ARG A 1 377 ? -8.830 27.153 15.851 1.00 96.19 377 ARG A C 1
ATOM 2801 O O . ARG A 1 377 ? -9.572 27.777 16.608 1.00 96.19 377 ARG A O 1
ATOM 2808 N N . THR A 1 378 ? -8.005 27.758 14.998 1.00 96.44 378 THR A N 1
ATOM 2809 C CA . THR A 1 378 ? -7.913 29.220 14.849 1.00 96.44 378 THR A CA 1
ATOM 2810 C C . THR A 1 378 ? -7.995 29.654 13.384 1.00 96.44 378 THR A C 1
ATOM 2812 O O . THR A 1 378 ? -7.843 28.844 12.464 1.00 96.44 378 THR A O 1
ATOM 2815 N N . GLY A 1 379 ? -8.262 30.942 13.152 1.00 95.38 379 GLY A N 1
ATOM 2816 C CA . GLY A 1 379 ? -8.332 31.514 11.806 1.00 95.38 379 GLY A CA 1
ATOM 2817 C C . GLY A 1 379 ? -9.406 30.851 10.939 1.00 95.38 379 GLY A C 1
ATOM 2818 O O . GLY A 1 379 ? -10.527 30.612 11.392 1.00 95.38 379 GLY A O 1
ATOM 2819 N N . SER A 1 380 ? -9.064 30.537 9.689 1.00 92.81 380 SER A N 1
ATOM 2820 C CA . SER A 1 380 ? -9.980 29.909 8.723 1.00 92.81 380 SER A CA 1
ATOM 2821 C C . SER A 1 380 ? -10.493 28.530 9.153 1.00 92.81 380 SER A C 1
ATOM 2823 O O . SER A 1 380 ? -11.590 28.135 8.752 1.00 92.81 380 SER A O 1
ATOM 2825 N N . ALA A 1 381 ? -9.755 27.832 10.022 1.00 92.00 381 ALA A N 1
ATOM 2826 C CA . ALA A 1 381 ? -10.138 26.527 10.548 1.00 92.00 381 ALA A CA 1
ATOM 2827 C C . ALA A 1 381 ? -11.324 26.598 11.523 1.00 92.00 381 ALA A C 1
ATOM 2829 O O . ALA A 1 381 ? -12.047 25.619 11.672 1.00 92.00 381 ALA A O 1
ATOM 2830 N N . ALA A 1 382 ? -11.543 27.739 12.189 1.00 92.06 382 ALA A N 1
ATOM 2831 C CA . ALA A 1 382 ? -12.490 27.858 13.302 1.00 92.06 382 ALA A CA 1
ATOM 2832 C C . ALA A 1 382 ? -13.969 27.929 12.879 1.00 92.06 382 ALA A C 1
ATOM 2834 O O . ALA A 1 382 ? -14.861 27.876 13.725 1.00 92.06 382 ALA A O 1
ATOM 2835 N N . THR A 1 383 ? -14.261 28.066 11.582 1.00 87.00 383 THR A N 1
ATOM 2836 C CA . THR A 1 383 ? -15.649 28.163 11.112 1.00 87.00 383 THR A CA 1
ATOM 2837 C C . THR A 1 383 ? -16.344 26.795 11.118 1.00 87.00 383 THR A C 1
ATOM 2839 O O . THR A 1 383 ? -15.732 25.760 10.833 1.00 87.00 383 THR A O 1
ATOM 2842 N N . ALA A 1 384 ? -17.653 26.776 11.398 1.00 81.69 384 ALA A N 1
ATOM 2843 C CA . ALA A 1 384 ? -18.448 25.543 11.369 1.00 81.69 384 ALA A CA 1
ATOM 2844 C C . ALA A 1 384 ? -18.441 24.889 9.975 1.00 81.69 384 ALA A C 1
ATOM 2846 O O . ALA A 1 384 ? -18.300 23.674 9.854 1.00 81.69 384 ALA A O 1
ATOM 2847 N N . THR A 1 385 ? -18.507 25.703 8.916 1.00 83.69 385 THR A N 1
ATOM 2848 C CA . THR A 1 385 ? -18.414 25.242 7.524 1.00 83.69 385 THR A CA 1
ATOM 2849 C C . THR A 1 385 ? -17.073 24.565 7.236 1.00 83.69 385 THR A C 1
ATOM 2851 O O . THR A 1 385 ? -17.059 23.490 6.642 1.00 83.69 385 THR A O 1
ATOM 2854 N N . ALA A 1 386 ? -15.952 25.146 7.684 1.00 79.00 386 ALA A N 1
ATOM 2855 C CA . ALA A 1 386 ? -14.631 24.539 7.511 1.00 79.00 386 ALA A CA 1
ATOM 2856 C C . ALA A 1 386 ? -14.513 23.214 8.277 1.00 79.00 386 ALA A C 1
ATOM 2858 O O . ALA A 1 386 ? -14.022 22.231 7.728 1.00 79.00 386 ALA A O 1
ATOM 2859 N N . THR A 1 387 ? -15.036 23.163 9.506 1.00 82.06 387 THR A N 1
ATOM 2860 C CA . THR A 1 387 ? -15.081 21.930 10.307 1.00 82.06 387 THR A CA 1
ATOM 2861 C C . THR A 1 387 ? -15.853 20.820 9.587 1.00 82.06 387 THR A C 1
ATOM 2863 O O . THR A 1 387 ? -15.336 19.714 9.441 1.00 82.06 387 THR A O 1
ATOM 2866 N N . GLY A 1 388 ? -17.055 21.114 9.079 1.00 83.81 388 GLY A N 1
ATOM 2867 C CA . GLY A 1 388 ? -17.870 20.140 8.346 1.00 83.81 388 GLY A CA 1
ATOM 28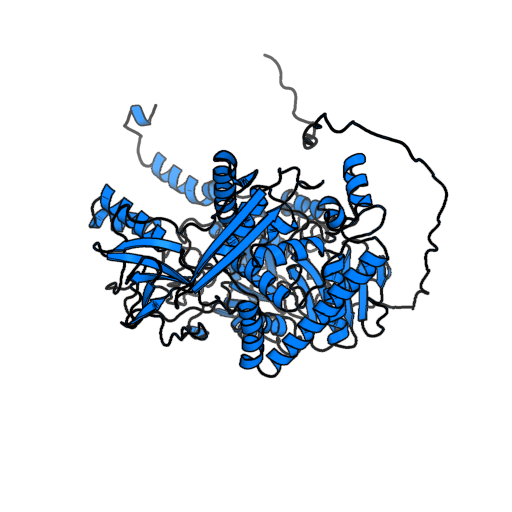68 C C . GLY A 1 388 ? -17.230 19.673 7.033 1.00 83.81 388 GLY A C 1
ATOM 2869 O O . GLY A 1 388 ? -17.265 18.483 6.718 1.00 83.81 388 GLY A O 1
ATOM 2870 N N . ALA A 1 389 ? -16.596 20.582 6.286 1.00 82.81 389 ALA A N 1
ATOM 2871 C CA . ALA A 1 389 ? -15.893 20.248 5.047 1.00 82.81 389 ALA A CA 1
ATOM 2872 C C . ALA A 1 389 ? -14.666 19.353 5.294 1.00 82.81 389 ALA A C 1
ATOM 2874 O O . ALA A 1 389 ? -14.454 18.393 4.559 1.00 82.81 389 ALA A O 1
ATOM 2875 N N . SER A 1 390 ? -13.895 19.642 6.345 1.00 80.56 390 SER A N 1
ATOM 2876 C CA . SER A 1 390 ? -12.740 18.847 6.784 1.00 80.56 390 SER A CA 1
ATOM 2877 C C . SER A 1 390 ? -13.160 17.428 7.194 1.00 80.56 390 SER A C 1
ATOM 2879 O O . SER A 1 390 ? -12.610 16.448 6.697 1.00 80.56 390 SER A O 1
ATOM 2881 N N . ALA A 1 391 ? -14.228 17.304 7.993 1.00 82.75 391 ALA A N 1
ATOM 2882 C CA . ALA A 1 391 ? -14.786 16.008 8.384 1.00 82.75 391 ALA A CA 1
ATOM 2883 C C . ALA A 1 391 ? -15.317 15.205 7.182 1.00 82.75 391 ALA A C 1
ATOM 2885 O O . ALA A 1 391 ? -15.075 14.004 7.073 1.00 82.75 391 ALA A O 1
ATOM 2886 N N . THR A 1 392 ? -15.999 15.872 6.244 1.00 84.12 392 THR A N 1
ATOM 2887 C CA . THR A 1 392 ? -16.476 15.237 5.003 1.00 84.12 392 THR A CA 1
ATOM 2888 C C . THR A 1 392 ? -15.309 14.749 4.147 1.00 84.12 392 THR A C 1
ATOM 2890 O O . THR A 1 392 ? -15.380 13.661 3.576 1.00 84.12 392 THR A O 1
ATOM 2893 N N . ALA A 1 393 ? -14.226 15.526 4.063 1.00 79.81 393 ALA A N 1
ATOM 2894 C CA . ALA A 1 393 ? -13.027 15.141 3.330 1.00 79.81 393 ALA A CA 1
ATOM 2895 C C . ALA A 1 393 ? -12.357 13.908 3.950 1.00 79.81 393 ALA A C 1
ATOM 2897 O O . ALA A 1 393 ? -12.090 12.964 3.216 1.00 79.81 393 ALA A O 1
ATOM 2898 N N . ALA A 1 394 ? -12.177 13.868 5.276 1.00 78.06 394 ALA A N 1
ATOM 2899 C CA . ALA A 1 394 ? -11.636 12.696 5.975 1.00 78.06 394 ALA A CA 1
ATOM 2900 C C . ALA A 1 394 ? -12.472 11.432 5.694 1.00 78.06 394 ALA A C 1
ATOM 2902 O O . ALA A 1 394 ? -11.947 10.420 5.231 1.00 78.06 394 ALA A O 1
ATOM 2903 N N . ALA A 1 395 ? -13.799 11.525 5.840 1.00 77.44 395 ALA A N 1
ATOM 2904 C CA . ALA A 1 395 ? -14.701 10.417 5.522 1.00 77.44 395 ALA A CA 1
ATOM 2905 C C . ALA A 1 395 ? -14.612 9.988 4.042 1.00 77.44 395 ALA A C 1
ATOM 2907 O O . ALA A 1 395 ? -14.639 8.799 3.722 1.00 77.44 395 ALA A O 1
ATOM 2908 N N . THR A 1 396 ? -14.473 10.947 3.121 1.00 72.31 396 THR A N 1
ATOM 2909 C CA . THR A 1 396 ? -14.360 10.666 1.681 1.00 72.31 396 THR A CA 1
ATOM 2910 C C . THR A 1 396 ? -13.038 9.981 1.335 1.00 72.31 396 THR A C 1
ATOM 2912 O O . THR A 1 396 ? -13.050 9.052 0.524 1.00 72.31 396 THR A O 1
ATOM 2915 N N . THR A 1 397 ? -11.925 10.380 1.958 1.00 64.75 397 THR A N 1
ATOM 2916 C CA . THR A 1 397 ? -10.608 9.739 1.807 1.00 64.75 397 THR A CA 1
ATOM 2917 C C . THR A 1 397 ? -10.699 8.248 2.121 1.00 64.75 397 THR A C 1
ATOM 2919 O O . THR A 1 397 ? -10.346 7.428 1.273 1.00 64.75 397 THR A O 1
ATOM 2922 N N . LEU A 1 398 ? -11.297 7.893 3.264 1.00 60.22 398 LEU A N 1
ATOM 2923 C CA . LEU A 1 398 ? -11.506 6.502 3.668 1.00 60.22 398 LEU A CA 1
ATOM 2924 C C . LEU A 1 398 ? -12.350 5.723 2.643 1.00 60.22 398 LEU A C 1
ATOM 2926 O O . LEU A 1 398 ? -12.012 4.604 2.263 1.00 60.22 398 LEU A O 1
ATOM 2930 N N . THR A 1 399 ? -13.436 6.316 2.133 1.00 57.50 399 THR A N 1
ATOM 2931 C CA . THR A 1 399 ? -14.278 5.653 1.115 1.00 57.50 399 THR A CA 1
ATOM 2932 C C . THR A 1 399 ? -13.624 5.549 -0.264 1.00 57.50 399 THR A C 1
ATOM 2934 O O . THR A 1 399 ? -13.964 4.645 -1.023 1.00 57.50 399 THR A O 1
ATOM 2937 N N . SER A 1 400 ? -12.711 6.458 -0.613 1.00 51.22 400 SER A N 1
ATOM 2938 C CA . SER A 1 400 ? -12.027 6.470 -1.912 1.00 51.22 400 SER A CA 1
ATOM 2939 C C . SER A 1 400 ? -10.857 5.489 -1.937 1.00 51.22 400 SER A C 1
ATOM 2941 O O . SER A 1 400 ? -10.681 4.809 -2.944 1.00 51.22 400 SER A O 1
ATOM 2943 N N . ALA A 1 401 ? -10.132 5.336 -0.821 1.00 49.22 401 ALA A N 1
ATOM 2944 C CA . ALA A 1 401 ? -9.152 4.264 -0.636 1.00 49.22 401 ALA A CA 1
ATOM 2945 C C . ALA A 1 401 ? -9.803 2.878 -0.807 1.00 49.22 401 ALA A C 1
ATOM 2947 O O . ALA A 1 401 ? -9.283 2.035 -1.531 1.00 49.22 401 ALA A O 1
ATOM 2948 N N . LYS A 1 402 ? -11.031 2.696 -0.293 1.00 50.91 402 LYS A N 1
ATOM 2949 C CA . LYS A 1 402 ? -11.855 1.485 -0.497 1.00 50.91 402 LYS A CA 1
ATOM 2950 C C . LYS A 1 402 ? -12.311 1.241 -1.949 1.00 50.91 402 LYS A C 1
ATOM 2952 O O . LYS A 1 402 ? -12.913 0.206 -2.219 1.00 50.91 402 LYS A O 1
ATOM 2957 N N . ARG A 1 403 ? -12.070 2.170 -2.886 1.00 50.59 403 ARG A N 1
ATOM 2958 C CA . ARG A 1 403 ? -12.313 1.970 -4.332 1.00 50.59 403 ARG A CA 1
ATOM 2959 C C . ARG A 1 403 ? -11.068 1.496 -5.089 1.00 50.59 403 ARG A C 1
ATOM 2961 O O . ARG A 1 403 ? -11.195 1.172 -6.270 1.00 50.59 403 ARG A O 1
ATOM 2968 N N . GLY A 1 404 ? -9.893 1.481 -4.449 1.00 56.81 404 GLY A N 1
ATOM 2969 C CA . GLY A 1 404 ? -8.697 0.826 -4.975 1.00 56.81 404 GLY A CA 1
ATOM 2970 C C . GLY A 1 404 ? -8.942 -0.677 -5.071 1.00 56.81 404 GLY A C 1
ATOM 2971 O O . GLY A 1 404 ? -9.487 -1.291 -4.158 1.00 56.81 404 GLY A O 1
ATOM 2972 N N . MET A 1 405 ? -8.620 -1.259 -6.215 1.00 73.38 405 MET A N 1
ATOM 2973 C CA . MET A 1 405 ? -8.946 -2.642 -6.551 1.00 73.38 405 MET A CA 1
ATOM 2974 C C . MET A 1 405 ? -7.742 -3.245 -7.274 1.00 73.38 405 MET A C 1
ATOM 2976 O O . MET A 1 405 ? -6.881 -2.522 -7.745 1.00 73.38 405 MET A O 1
ATOM 2980 N N . SER A 1 406 ? -7.552 -4.553 -7.314 1.00 90.81 406 SER A N 1
ATOM 2981 C CA . SER A 1 406 ? -6.429 -5.137 -8.064 1.00 90.81 406 SER A CA 1
ATOM 2982 C C . SER A 1 406 ? -6.841 -6.479 -8.609 1.00 90.81 406 SER A C 1
ATOM 2984 O O . SER A 1 406 ? -7.545 -7.209 -7.913 1.00 90.81 406 SER A O 1
ATOM 2986 N N . ASN A 1 407 ? -6.421 -6.791 -9.832 1.00 94.31 407 ASN A N 1
ATOM 2987 C CA . ASN A 1 407 ? -6.665 -8.095 -10.419 1.00 94.31 407 ASN A CA 1
ATOM 2988 C C . ASN A 1 407 ? -5.375 -8.847 -10.762 1.00 94.31 407 ASN A C 1
ATOM 2990 O O . ASN A 1 407 ? -4.324 -8.259 -11.017 1.00 94.31 407 ASN A O 1
ATOM 2994 N N . ALA A 1 408 ? -5.482 -10.170 -10.745 1.00 97.81 408 ALA A N 1
ATOM 2995 C CA . ALA A 1 408 ? -4.453 -11.091 -11.185 1.00 97.81 408 ALA A CA 1
ATOM 2996 C C . ALA A 1 408 ? -5.122 -12.291 -11.857 1.00 97.81 408 ALA A C 1
ATOM 2998 O O . ALA A 1 408 ? -6.090 -12.844 -11.333 1.00 97.81 408 ALA A O 1
ATOM 2999 N N . LEU A 1 409 ? -4.626 -12.671 -13.030 1.00 98.62 409 LEU A N 1
ATOM 3000 C CA . LEU A 1 409 ? -5.013 -13.882 -13.742 1.00 98.62 409 LEU A CA 1
ATOM 3001 C C . LEU A 1 409 ? -3.729 -14.642 -14.058 1.00 98.62 409 LEU A C 1
ATOM 3003 O O . LEU A 1 409 ? -2.843 -14.091 -14.707 1.00 98.62 409 LEU A O 1
ATOM 3007 N N . VAL A 1 410 ? -3.623 -15.892 -13.628 1.00 98.75 410 VAL A N 1
ATOM 3008 C CA . VAL A 1 410 ? -2.438 -16.725 -13.863 1.00 98.75 410 VAL A CA 1
ATOM 3009 C C . VAL A 1 410 ? -2.900 -18.096 -14.329 1.00 98.75 410 VAL A C 1
ATOM 3011 O O . VAL A 1 410 ? -3.792 -18.670 -13.722 1.00 98.75 410 VAL A O 1
ATOM 3014 N N . VAL A 1 411 ? -2.334 -18.626 -15.409 1.00 98.81 411 VAL A N 1
ATOM 3015 C CA . VAL A 1 411 ? -2.707 -19.932 -15.972 1.00 98.81 411 VAL A CA 1
ATOM 3016 C C . VAL A 1 411 ? -1.468 -20.809 -16.072 1.00 98.81 411 VAL A C 1
ATOM 3018 O O . VAL A 1 411 ? -0.450 -20.382 -16.622 1.00 98.81 411 VAL A O 1
ATOM 3021 N N . SER A 1 412 ? -1.565 -22.037 -15.558 1.00 98.31 412 SER A N 1
ATOM 3022 C CA . SER A 1 412 ? -0.496 -23.035 -15.629 1.00 98.31 412 SER A CA 1
ATOM 3023 C C . SER A 1 412 ? -0.173 -23.410 -17.077 1.00 98.31 412 SER A C 1
ATOM 3025 O O . SER A 1 412 ? -1.074 -23.545 -17.911 1.00 98.31 412 SER A O 1
ATOM 3027 N N . GLY A 1 413 ? 1.109 -23.674 -17.358 1.00 98.12 413 GLY A N 1
ATOM 3028 C CA . GLY A 1 413 ? 1.595 -24.077 -18.682 1.00 98.12 413 GLY A CA 1
ATOM 3029 C C . GLY A 1 413 ? 0.891 -25.306 -19.269 1.00 98.12 413 GLY A C 1
ATOM 3030 O O . GLY A 1 413 ? 0.803 -25.445 -20.486 1.00 98.12 413 GLY A O 1
ATOM 3031 N N . LYS A 1 414 ? 0.282 -26.153 -18.426 1.00 98.00 414 LYS A N 1
ATOM 3032 C CA . LYS A 1 414 ? -0.545 -27.297 -18.848 1.00 98.00 414 LYS A CA 1
ATOM 3033 C C . LYS A 1 414 ? -1.694 -26.909 -19.790 1.00 98.00 414 LYS A C 1
ATOM 3035 O O . LYS A 1 414 ? -2.090 -27.723 -20.623 1.00 98.00 414 LYS A O 1
ATOM 3040 N N . TYR A 1 415 ? -2.242 -25.702 -19.648 1.00 98.56 415 TYR A N 1
ATOM 3041 C CA . TYR A 1 415 ? -3.408 -25.244 -20.411 1.00 98.56 415 TYR A CA 1
ATOM 3042 C C . TYR A 1 415 ? -3.070 -24.170 -21.441 1.00 98.56 415 TYR A C 1
ATOM 3044 O O . TYR A 1 415 ? -3.958 -23.741 -22.179 1.00 98.56 415 TYR A O 1
ATOM 3052 N N . THR A 1 416 ? -1.815 -23.730 -21.521 1.00 98.56 416 THR A N 1
ATOM 3053 C CA . THR A 1 416 ? -1.404 -22.677 -22.451 1.00 98.56 416 THR A CA 1
ATOM 3054 C C . THR A 1 416 ? -0.972 -23.253 -23.796 1.00 98.56 416 THR A C 1
ATOM 3056 O O . THR A 1 416 ? -0.551 -24.402 -23.907 1.00 98.56 416 THR A O 1
ATOM 3059 N N . ALA A 1 417 ? -1.073 -22.451 -24.856 1.00 98.06 417 ALA A N 1
ATOM 3060 C CA . ALA A 1 417 ? -0.636 -22.859 -26.193 1.00 98.06 417 ALA A CA 1
ATOM 3061 C C . ALA A 1 417 ? 0.889 -23.034 -26.293 1.00 98.06 417 ALA A C 1
ATOM 3063 O O . ALA A 1 417 ? 1.369 -23.802 -27.124 1.00 98.06 417 ALA A O 1
ATOM 3064 N N . SER A 1 418 ? 1.645 -22.305 -25.469 1.00 96.06 418 SER A N 1
ATOM 3065 C CA . SER A 1 418 ? 3.109 -22.340 -25.447 1.00 96.06 418 SER A CA 1
ATOM 3066 C C . SER A 1 418 ? 3.676 -23.473 -24.591 1.00 96.06 418 SER A C 1
ATOM 3068 O O . SER A 1 418 ? 4.855 -23.781 -24.727 1.00 96.06 418 SER A O 1
ATOM 3070 N N . GLY A 1 419 ? 2.877 -24.065 -23.696 1.00 97.50 419 GLY A N 1
ATOM 3071 C CA . GLY A 1 419 ? 3.367 -24.971 -22.656 1.00 97.50 419 GLY A CA 1
ATOM 3072 C C . GLY A 1 419 ? 4.017 -24.258 -21.461 1.00 97.50 419 GLY A C 1
ATOM 3073 O O . GLY A 1 419 ? 4.408 -24.924 -20.507 1.00 97.50 419 GLY A O 1
ATOM 3074 N N . HIS A 1 420 ? 4.111 -22.924 -21.487 1.00 97.25 420 HIS A N 1
ATOM 3075 C CA . HIS A 1 420 ? 4.658 -22.098 -20.406 1.00 97.25 420 HIS A CA 1
ATOM 3076 C C . HIS A 1 420 ? 3.538 -21.353 -19.672 1.00 97.25 420 HIS A C 1
ATOM 3078 O O . HIS A 1 420 ? 2.556 -20.974 -20.323 1.00 97.25 420 HIS A O 1
ATOM 3084 N N . PRO A 1 421 ? 3.655 -21.112 -18.355 1.00 98.31 421 PRO A N 1
ATOM 3085 C CA . PRO A 1 421 ? 2.717 -20.276 -17.621 1.00 98.31 421 PRO A CA 1
ATOM 3086 C C . PRO A 1 421 ? 2.490 -18.899 -18.250 1.00 98.31 421 PRO A C 1
ATOM 3088 O O . PRO A 1 421 ? 3.381 -18.317 -18.868 1.00 98.31 421 PRO A O 1
ATOM 3091 N N . ILE A 1 422 ? 1.282 -18.366 -18.075 1.00 98.31 422 ILE A N 1
ATOM 3092 C CA . ILE A 1 422 ? 0.910 -17.024 -18.536 1.00 98.31 422 ILE A CA 1
ATOM 3093 C C . ILE A 1 422 ? 0.270 -16.270 -17.377 1.00 98.31 422 ILE A C 1
ATOM 3095 O O . ILE A 1 422 ? -0.651 -16.784 -16.745 1.00 98.31 422 ILE A O 1
ATOM 3099 N N . ALA A 1 423 ? 0.716 -15.037 -17.145 1.00 98.00 423 ALA A N 1
ATOM 3100 C CA . ALA A 1 423 ? 0.158 -14.145 -16.138 1.00 98.00 423 ALA A CA 1
ATOM 3101 C C . ALA A 1 423 ? -0.276 -12.804 -16.747 1.00 98.00 423 ALA A C 1
ATOM 3103 O O . ALA A 1 423 ? 0.357 -12.285 -17.667 1.00 98.00 423 ALA A O 1
ATOM 3104 N N . VAL A 1 424 ? -1.359 -12.243 -16.214 1.00 97.69 424 VAL A N 1
ATOM 3105 C CA . VAL A 1 424 ? -1.814 -10.871 -16.451 1.00 97.69 424 VAL A CA 1
ATOM 3106 C C . VAL A 1 424 ? -2.078 -10.244 -15.089 1.00 97.69 424 VAL A C 1
ATOM 3108 O O . VAL A 1 424 ? -2.946 -10.701 -14.344 1.00 97.69 424 VAL A O 1
ATOM 3111 N N . PHE A 1 425 ? -1.321 -9.197 -14.774 1.00 96.31 425 PHE A N 1
ATOM 3112 C CA . PHE A 1 425 ? -1.416 -8.467 -13.516 1.00 96.31 425 PHE A CA 1
ATOM 3113 C C . PHE A 1 425 ? -1.968 -7.063 -13.759 1.00 96.31 425 PHE A C 1
ATOM 3115 O O . PHE A 1 425 ? -1.534 -6.373 -14.682 1.00 96.31 425 PHE A O 1
ATOM 3122 N N . GLY A 1 426 ? -2.914 -6.633 -12.925 1.00 92.12 426 GLY A N 1
ATOM 3123 C CA . GLY A 1 426 ? -3.549 -5.322 -13.018 1.00 92.12 426 GLY A CA 1
ATOM 3124 C C . GLY A 1 426 ? -3.759 -4.691 -11.644 1.00 92.12 426 GLY A C 1
ATOM 3125 O O . GLY A 1 426 ? -4.896 -4.665 -11.161 1.00 92.12 426 GLY A O 1
ATOM 3126 N N . PRO A 1 427 ? -2.702 -4.160 -11.000 1.00 89.25 427 PRO A N 1
ATOM 3127 C CA . PRO A 1 427 ? -2.860 -3.336 -9.803 1.00 89.25 427 PRO A CA 1
ATOM 3128 C C . PRO A 1 427 ? -3.649 -2.057 -10.139 1.00 89.25 427 PRO A C 1
ATOM 3130 O O . PRO A 1 427 ? -3.349 -1.379 -11.122 1.00 89.25 427 PRO A O 1
ATOM 3133 N N . GLN A 1 428 ? -4.669 -1.706 -9.345 1.00 86.44 428 GLN A N 1
ATOM 3134 C CA . GLN A 1 428 ? -5.524 -0.524 -9.572 1.00 86.44 428 GLN A CA 1
ATOM 3135 C C . GLN A 1 428 ? -5.525 0.379 -8.330 1.00 86.44 428 GLN A C 1
ATOM 3137 O O . GLN A 1 428 ? -6.298 0.238 -7.383 1.00 86.44 428 GLN A O 1
ATOM 3142 N N . THR A 1 429 ? -4.652 1.374 -8.371 1.00 79.56 429 THR A N 1
ATOM 3143 C CA . THR A 1 429 ? -4.353 2.305 -7.274 1.00 79.56 429 THR A CA 1
ATOM 3144 C C . THR A 1 429 ? -5.041 3.669 -7.444 1.00 79.56 429 THR A C 1
ATOM 3146 O O . THR A 1 429 ? -4.671 4.649 -6.798 1.00 79.56 429 THR A O 1
ATOM 3149 N N . GLY A 1 430 ? -6.061 3.737 -8.308 1.00 75.19 430 GLY A N 1
ATOM 3150 C CA . GLY A 1 430 ? -6.795 4.956 -8.662 1.00 75.19 430 GLY A CA 1
ATOM 3151 C C . GLY A 1 430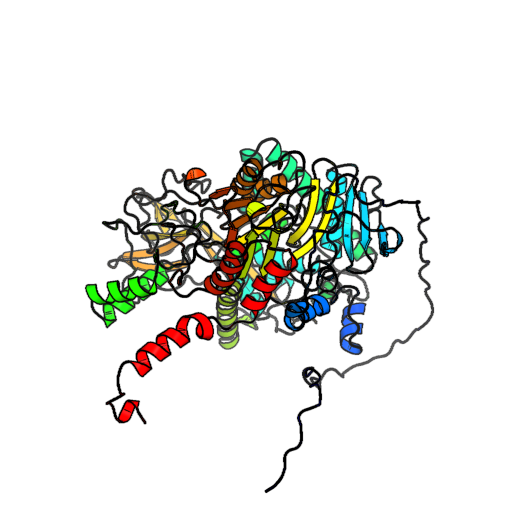 ? -6.309 5.624 -9.957 1.00 75.19 430 GLY A C 1
ATOM 3152 O O . GLY A 1 430 ? -5.298 5.240 -10.536 1.00 75.19 430 GLY A O 1
ATOM 3153 N N . TYR A 1 431 ? -7.058 6.631 -10.424 1.00 71.06 431 TYR A N 1
ATOM 3154 C CA . TYR A 1 431 ? -6.779 7.372 -11.662 1.00 71.06 431 TYR A CA 1
ATOM 3155 C C . TYR A 1 431 ? -6.443 8.838 -11.361 1.00 71.06 431 TYR A C 1
ATOM 3157 O O . TYR A 1 431 ? -7.306 9.713 -11.431 1.00 71.06 431 TYR A O 1
ATOM 3165 N N . PHE A 1 432 ? -5.185 9.104 -11.016 1.00 80.00 432 PHE A N 1
ATOM 3166 C CA . PHE A 1 432 ? -4.626 10.451 -10.881 1.00 80.00 432 PHE A CA 1
ATOM 3167 C C . PHE A 1 432 ? -3.188 10.470 -11.404 1.00 80.00 432 PHE A C 1
ATOM 3169 O O . PHE A 1 432 ? -2.542 9.426 -11.463 1.00 80.00 432 PHE A O 1
ATOM 3176 N N . ALA A 1 433 ? -2.719 11.644 -11.822 1.00 82.56 433 ALA A N 1
ATOM 3177 C CA . ALA A 1 433 ? -1.390 11.844 -12.388 1.00 82.56 433 ALA A CA 1
ATOM 3178 C C . ALA A 1 433 ? -0.692 13.028 -11.681 1.00 82.56 433 ALA A C 1
ATOM 3180 O O . ALA A 1 433 ? -1.332 14.074 -11.532 1.00 82.56 433 ALA A O 1
ATOM 3181 N N . PRO A 1 434 ? 0.580 12.884 -11.266 1.00 86.75 434 PRO A N 1
ATOM 3182 C CA . PRO A 1 434 ? 1.350 11.640 -11.300 1.00 86.75 434 PRO A CA 1
ATOM 3183 C C . PRO A 1 434 ? 0.800 10.598 -10.316 1.00 86.75 434 PRO A C 1
ATOM 3185 O O . PRO A 1 434 ? 0.288 10.936 -9.249 1.00 86.75 434 PRO A O 1
ATOM 3188 N N . GLN A 1 435 ? 0.878 9.328 -10.696 1.00 87.38 435 GLN A N 1
ATOM 3189 C CA . GLN A 1 435 ? 0.468 8.214 -9.852 1.00 87.38 435 GLN A CA 1
ATOM 3190 C C . GLN A 1 435 ? 1.568 7.903 -8.814 1.00 87.38 435 GLN A C 1
ATOM 3192 O O . GLN A 1 435 ? 2.737 8.251 -8.999 1.00 87.38 435 GLN A O 1
ATOM 3197 N N . LEU A 1 436 ? 1.179 7.269 -7.701 1.00 88.38 436 LEU A N 1
ATOM 3198 C CA . LEU A 1 436 ? 2.074 6.891 -6.593 1.00 88.38 436 LEU A CA 1
ATOM 3199 C C . LEU A 1 436 ? 3.161 5.899 -6.994 1.00 88.38 436 LEU A C 1
ATOM 3201 O O . LEU A 1 436 ? 4.192 5.858 -6.343 1.00 88.38 436 LEU A O 1
ATOM 3205 N N . LEU A 1 437 ? 2.920 5.085 -8.015 1.00 91.62 437 LEU A N 1
ATOM 3206 C CA . LEU A 1 437 ? 3.873 4.149 -8.578 1.00 91.62 437 LEU A CA 1
ATOM 3207 C C . LEU A 1 437 ? 4.632 4.809 -9.729 1.00 91.62 437 LEU A C 1
ATOM 3209 O O . LEU A 1 437 ? 4.131 5.678 -10.455 1.00 91.62 437 LEU A O 1
ATOM 3213 N N . MET A 1 438 ? 5.840 4.318 -9.932 1.00 92.88 438 MET A N 1
ATOM 3214 C CA . MET A 1 438 ? 6.655 4.557 -11.112 1.00 92.88 438 MET A CA 1
ATOM 3215 C C . MET A 1 438 ? 7.229 3.230 -11.596 1.00 92.88 438 MET A C 1
ATOM 3217 O O . MET A 1 438 ? 7.505 2.348 -10.782 1.00 92.88 438 MET A O 1
ATOM 3221 N N . LEU A 1 439 ? 7.393 3.075 -12.911 1.00 95.50 439 LEU A N 1
ATOM 3222 C CA . LEU A 1 439 ? 8.199 1.978 -13.441 1.00 95.50 439 LEU A CA 1
ATOM 3223 C C . LEU A 1 439 ? 9.680 2.314 -13.316 1.00 95.50 439 LEU A C 1
ATOM 3225 O O . LEU A 1 439 ? 10.075 3.461 -13.511 1.00 95.50 439 LEU A O 1
ATOM 3229 N N . GLN A 1 440 ? 10.488 1.302 -13.043 1.00 96.81 440 GLN A N 1
ATOM 3230 C CA . GLN A 1 440 ? 11.942 1.392 -13.051 1.00 96.81 440 GLN A CA 1
ATOM 3231 C C . GLN A 1 440 ? 12.555 0.028 -13.355 1.00 96.81 440 GLN A C 1
ATOM 3233 O O . GLN A 1 440 ? 11.916 -1.014 -13.181 1.00 96.81 440 GLN A O 1
ATOM 3238 N N . GLU A 1 441 ? 13.813 0.041 -13.774 1.00 97.75 441 GLU A N 1
ATOM 3239 C CA . GLU A 1 441 ? 14.668 -1.137 -13.819 1.00 97.75 441 GLU A CA 1
ATOM 3240 C C . GLU A 1 441 ? 15.908 -0.907 -12.956 1.00 97.75 441 GLU A C 1
ATOM 3242 O O . GLU A 1 441 ? 16.549 0.138 -13.052 1.00 97.75 441 GLU A O 1
ATOM 3247 N N . ILE A 1 442 ? 16.251 -1.904 -12.142 1.00 97.81 442 ILE A N 1
ATOM 3248 C CA . ILE A 1 442 ? 17.396 -1.904 -11.238 1.00 97.81 442 ILE A CA 1
ATOM 3249 C C . ILE A 1 442 ? 18.270 -3.119 -11.561 1.00 97.81 442 ILE A C 1
ATOM 3251 O O . ILE A 1 442 ? 17.814 -4.260 -11.476 1.00 97.81 442 ILE A O 1
ATOM 3255 N N . GLN A 1 443 ? 19.536 -2.874 -11.908 1.00 98.00 443 GLN A N 1
ATOM 3256 C CA . GLN A 1 443 ? 20.543 -3.902 -12.181 1.00 98.00 443 GLN A CA 1
ATOM 3257 C C . GLN A 1 443 ? 21.840 -3.601 -11.421 1.00 98.00 443 GLN A C 1
ATOM 3259 O O . GLN A 1 443 ? 22.467 -2.562 -11.631 1.00 98.00 443 GLN A O 1
ATOM 3264 N N . GLY A 1 444 ? 22.283 -4.527 -10.574 1.00 97.06 444 GLY A N 1
ATOM 3265 C CA . GLY A 1 444 ? 23.536 -4.411 -9.834 1.00 97.06 444 GLY A CA 1
ATOM 3266 C C . GLY A 1 444 ? 23.828 -5.629 -8.954 1.00 97.06 444 GLY A C 1
ATOM 3267 O O . GLY A 1 444 ? 23.074 -6.602 -8.957 1.00 97.06 444 GLY A O 1
ATOM 3268 N N . PRO A 1 445 ? 24.931 -5.627 -8.186 1.00 97.00 445 PRO A N 1
ATOM 3269 C CA . PRO A 1 445 ? 25.256 -6.739 -7.294 1.00 97.00 445 PRO A CA 1
ATOM 3270 C C . PRO A 1 445 ? 24.119 -7.066 -6.308 1.00 97.00 445 PRO A C 1
ATOM 3272 O O . PRO A 1 445 ? 23.795 -6.269 -5.426 1.00 97.00 445 PRO A O 1
ATOM 3275 N N . GLY A 1 446 ? 23.535 -8.261 -6.449 1.00 96.00 446 GLY A N 1
ATOM 3276 C CA . GLY A 1 446 ? 22.431 -8.753 -5.617 1.00 96.00 446 GLY A CA 1
ATOM 3277 C C . GLY A 1 446 ? 21.077 -8.071 -5.855 1.00 96.00 446 GLY A C 1
ATOM 3278 O O . GLY A 1 446 ? 20.215 -8.181 -4.987 1.00 96.00 446 GLY A O 1
ATOM 3279 N N . LEU A 1 447 ? 20.905 -7.354 -6.975 1.00 97.94 447 LEU A N 1
ATOM 3280 C CA . LEU A 1 447 ? 19.660 -6.690 -7.384 1.00 97.94 447 LEU A CA 1
ATOM 3281 C C . LEU A 1 447 ? 19.459 -6.837 -8.896 1.00 97.94 447 LEU A C 1
ATOM 3283 O O . LEU A 1 447 ? 20.325 -6.454 -9.683 1.00 97.94 447 LEU A O 1
ATOM 3287 N N . SER A 1 448 ? 18.328 -7.391 -9.326 1.00 97.62 448 SER A N 1
ATOM 3288 C CA . SER A 1 448 ? 18.019 -7.522 -10.755 1.00 97.62 448 SER A CA 1
ATOM 3289 C C . SER A 1 448 ? 16.515 -7.631 -10.963 1.00 97.62 448 SER A C 1
ATOM 3291 O O . SER A 1 448 ? 15.948 -8.723 -10.892 1.00 97.62 448 SER A O 1
ATOM 3293 N N . ALA A 1 449 ? 15.866 -6.492 -11.197 1.00 97.81 449 ALA A N 1
ATOM 3294 C CA . ALA A 1 449 ? 14.419 -6.430 -11.341 1.00 97.81 449 ALA A CA 1
ATOM 3295 C C . ALA A 1 449 ? 13.953 -5.252 -12.202 1.00 97.81 449 ALA A C 1
ATOM 3297 O O . ALA A 1 449 ? 14.627 -4.229 -12.324 1.00 97.81 449 ALA A O 1
ATOM 3298 N N . ARG A 1 450 ? 12.751 -5.385 -12.765 1.00 97.12 450 ARG A N 1
ATOM 3299 C CA . ARG A 1 450 ? 12.017 -4.308 -13.442 1.00 97.12 450 ARG A CA 1
ATOM 3300 C C . ARG A 1 450 ? 10.550 -4.374 -13.064 1.00 97.12 450 ARG A C 1
ATOM 3302 O O . ARG A 1 450 ? 9.959 -5.454 -13.064 1.00 97.12 450 ARG A O 1
ATOM 3309 N N . GLY A 1 451 ? 9.946 -3.222 -12.810 1.00 96.81 451 GLY A N 1
ATOM 3310 C CA . GLY A 1 451 ? 8.517 -3.140 -12.548 1.00 96.81 451 GLY A CA 1
ATOM 3311 C C . GLY A 1 451 ? 8.101 -1.856 -11.855 1.00 96.81 451 GLY A C 1
ATOM 3312 O O . GLY A 1 451 ? 8.835 -0.869 -11.853 1.00 96.81 451 GLY A O 1
ATOM 3313 N N . ALA A 1 452 ? 6.895 -1.881 -11.297 1.00 95.38 452 ALA A N 1
ATOM 3314 C CA . ALA A 1 452 ? 6.296 -0.775 -10.575 1.00 95.38 452 ALA A CA 1
ATOM 3315 C C . ALA A 1 452 ? 6.746 -0.765 -9.113 1.00 95.38 452 ALA A C 1
ATOM 3317 O O . ALA A 1 452 ? 6.805 -1.813 -8.465 1.00 95.38 452 ALA A O 1
ATOM 3318 N N . SER A 1 453 ? 7.032 0.436 -8.613 1.00 94.56 453 SER A N 1
ATOM 3319 C CA . SER A 1 453 ? 7.386 0.673 -7.211 1.00 94.56 453 SER A CA 1
ATOM 3320 C C . SER A 1 453 ? 6.771 1.978 -6.708 1.00 94.56 453 SER A C 1
ATOM 3322 O O . SER A 1 453 ? 6.634 2.921 -7.494 1.00 94.56 453 SER A O 1
ATOM 3324 N N . PHE A 1 454 ? 6.416 2.067 -5.429 1.00 93.12 454 PHE A N 1
ATOM 3325 C CA . PHE A 1 454 ? 5.910 3.274 -4.797 1.00 93.12 454 PHE A CA 1
ATOM 3326 C C . PHE A 1 454 ? 7.018 4.321 -4.725 1.00 93.12 454 PHE A C 1
ATOM 3328 O O . PHE A 1 454 ? 8.135 4.072 -4.273 1.00 93.12 454 PHE A O 1
ATOM 3335 N N . ALA A 1 455 ? 6.688 5.532 -5.156 1.00 88.81 455 ALA A N 1
ATOM 3336 C CA . ALA A 1 455 ? 7.570 6.677 -5.079 1.00 88.81 455 ALA A CA 1
ATOM 3337 C C . ALA A 1 455 ? 8.030 6.893 -3.633 1.00 88.81 455 ALA A C 1
ATOM 3339 O O . ALA A 1 455 ? 7.214 7.060 -2.725 1.00 88.81 455 ALA A O 1
ATOM 3340 N N . GLY A 1 456 ? 9.345 6.910 -3.427 1.00 92.06 456 GLY A N 1
ATOM 3341 C CA . GLY A 1 456 ? 9.937 7.036 -2.098 1.00 92.06 456 GLY A CA 1
ATOM 3342 C C . GLY A 1 456 ? 10.185 5.713 -1.376 1.00 92.06 456 GLY A C 1
ATOM 3343 O O . GLY A 1 456 ? 10.844 5.751 -0.349 1.00 92.06 456 GLY A O 1
ATOM 3344 N N . LEU A 1 457 ? 9.752 4.574 -1.923 1.00 95.94 457 LEU A N 1
ATOM 3345 C CA . LEU A 1 457 ? 10.080 3.217 -1.454 1.00 95.94 457 LEU A CA 1
ATOM 3346 C C . LEU A 1 457 ? 10.668 2.345 -2.579 1.00 95.94 457 LEU A C 1
ATOM 3348 O O . LEU A 1 457 ? 10.805 1.133 -2.446 1.00 95.94 457 LEU A O 1
ATOM 3352 N N . SER A 1 458 ? 11.076 2.973 -3.681 1.00 96.12 458 SER A N 1
ATOM 3353 C CA . SER A 1 458 ? 11.531 2.305 -4.893 1.00 96.12 458 SER A CA 1
ATOM 3354 C C . SER A 1 458 ? 13.017 1.928 -4.869 1.00 96.12 458 SER A C 1
ATOM 3356 O O . SER A 1 458 ? 13.647 1.862 -5.920 1.00 96.12 458 SER A O 1
ATOM 3358 N N . MET A 1 459 ? 13.597 1.658 -3.694 1.00 96.88 459 MET A N 1
ATOM 3359 C CA . MET A 1 459 ? 14.875 0.927 -3.614 1.00 96.88 459 MET A CA 1
ATOM 3360 C C . MET A 1 459 ? 14.719 -0.504 -4.160 1.00 96.88 459 MET A C 1
ATOM 3362 O O . MET A 1 459 ? 15.618 -1.075 -4.764 1.00 96.88 459 MET A O 1
ATOM 3366 N N . TYR A 1 460 ? 13.512 -1.061 -4.042 1.00 98.25 460 TYR A N 1
ATOM 3367 C CA . TYR A 1 460 ? 13.159 -2.365 -4.582 1.00 98.25 460 TYR A CA 1
ATOM 3368 C C . TYR A 1 460 ? 11.962 -2.248 -5.517 1.00 98.25 460 TYR A C 1
ATOM 3370 O O . TYR A 1 460 ? 11.059 -1.446 -5.290 1.00 98.25 460 TYR A O 1
ATOM 3378 N N . VAL A 1 461 ? 11.931 -3.084 -6.555 1.00 98.25 461 VAL A N 1
ATOM 3379 C CA . VAL A 1 461 ? 10.718 -3.298 -7.345 1.00 98.25 461 VAL A CA 1
ATOM 3380 C C . VAL A 1 461 ? 9.716 -4.073 -6.500 1.00 98.25 461 VAL A C 1
ATOM 3382 O O . VAL A 1 461 ? 10.021 -5.156 -6.007 1.00 98.25 461 VAL A O 1
ATOM 3385 N N . GLU A 1 462 ? 8.508 -3.548 -6.332 1.00 96.94 462 GLU A N 1
ATOM 3386 C CA . GLU A 1 462 ? 7.498 -4.185 -5.476 1.00 96.94 462 GLU A CA 1
ATOM 3387 C C . GLU A 1 462 ? 6.548 -5.072 -6.279 1.00 96.94 462 GLU A C 1
ATOM 3389 O O . GLU A 1 462 ? 6.078 -6.086 -5.766 1.00 96.94 462 GLU A O 1
ATOM 3394 N N . LEU A 1 463 ? 6.289 -4.721 -7.543 1.00 96.94 463 LEU A N 1
ATOM 3395 C CA . LEU A 1 463 ? 5.437 -5.462 -8.475 1.00 96.94 463 LEU A CA 1
ATOM 3396 C C . LEU A 1 463 ? 6.120 -5.511 -9.843 1.00 96.94 463 LEU A C 1
ATOM 3398 O O . LEU A 1 463 ? 6.334 -4.467 -10.456 1.00 96.94 463 LEU A O 1
ATOM 3402 N N . GLY A 1 464 ? 6.437 -6.692 -10.367 1.00 96.44 464 GLY A N 1
ATOM 3403 C CA . GLY A 1 464 ? 7.161 -6.763 -11.633 1.00 96.44 464 GLY A CA 1
ATOM 3404 C C . GLY A 1 464 ? 7.784 -8.113 -11.920 1.00 96.44 464 GLY A C 1
ATOM 3405 O O . GLY A 1 464 ? 7.126 -9.150 -11.834 1.00 96.44 464 GLY A O 1
ATOM 3406 N N . ARG A 1 465 ? 9.051 -8.091 -12.329 1.00 97.19 465 ARG A N 1
ATOM 3407 C CA . ARG A 1 465 ? 9.803 -9.291 -12.673 1.00 97.19 465 ARG A CA 1
ATOM 3408 C C . ARG A 1 465 ? 11.267 -9.208 -12.277 1.00 97.19 465 ARG A C 1
ATOM 3410 O O . ARG A 1 465 ? 11.870 -8.136 -12.312 1.00 97.19 465 ARG A O 1
ATOM 3417 N N . GLY A 1 466 ? 11.819 -10.378 -11.984 1.00 96.62 466 GLY A N 1
ATOM 3418 C CA . GLY A 1 466 ? 13.247 -10.634 -11.909 1.00 96.62 466 GLY A CA 1
ATOM 3419 C C . GLY A 1 466 ? 13.750 -11.100 -13.271 1.00 96.62 466 GLY A C 1
ATOM 3420 O O . GLY A 1 466 ? 13.117 -10.847 -14.300 1.00 96.62 466 GLY A O 1
ATOM 3421 N N . GLN A 1 467 ? 14.875 -11.810 -13.289 1.00 95.12 467 GLN A N 1
ATOM 3422 C CA . GLN A 1 467 ? 15.490 -12.303 -14.527 1.00 95.12 467 GLN A CA 1
ATOM 3423 C C . GLN A 1 467 ? 14.577 -13.280 -15.282 1.00 95.12 467 GLN A C 1
ATOM 3425 O O . GLN A 1 467 ? 14.324 -13.073 -16.470 1.00 95.12 467 GLN A O 1
ATOM 3430 N N . ASP A 1 468 ? 14.058 -14.294 -14.587 1.00 95.19 468 ASP A N 1
ATOM 3431 C CA . ASP A 1 468 ? 13.330 -15.450 -15.135 1.00 95.19 468 ASP A CA 1
ATOM 3432 C C . ASP A 1 468 ? 11.994 -15.755 -14.423 1.00 95.19 468 ASP A C 1
ATOM 3434 O O . ASP A 1 468 ? 11.360 -16.776 -14.693 1.00 95.19 468 ASP A O 1
ATOM 3438 N N . TYR A 1 469 ? 11.530 -14.852 -13.557 1.00 97.56 469 TYR A N 1
ATOM 3439 C CA . TYR A 1 469 ? 10.255 -14.950 -12.843 1.00 97.56 469 TYR A CA 1
ATOM 3440 C C . TYR A 1 469 ? 9.550 -13.597 -12.741 1.00 97.56 469 TYR A C 1
ATOM 3442 O O . TYR A 1 469 ? 10.174 -12.544 -12.856 1.00 97.56 469 TYR A O 1
ATOM 3450 N N . SER A 1 470 ? 8.246 -13.623 -12.483 1.00 98.06 470 SER A N 1
ATOM 3451 C CA . SER A 1 470 ? 7.404 -12.441 -12.287 1.00 98.06 470 SER A CA 1
ATOM 3452 C C . SER A 1 470 ? 6.529 -12.572 -11.050 1.00 98.06 470 SER A C 1
ATOM 3454 O O . SER A 1 470 ? 6.185 -13.686 -10.649 1.00 98.06 470 SER A O 1
ATOM 3456 N N . TRP A 1 471 ? 6.166 -11.437 -10.456 1.00 98.44 471 TRP A N 1
ATOM 3457 C CA . TRP A 1 471 ? 5.263 -11.383 -9.318 1.00 98.44 471 TRP A CA 1
ATOM 3458 C C . TRP A 1 471 ? 4.381 -10.137 -9.320 1.00 98.44 471 TRP A C 1
ATOM 3460 O O . TRP A 1 471 ? 4.733 -9.074 -9.836 1.00 98.44 471 TRP A O 1
ATOM 3470 N N . SER A 1 472 ? 3.218 -10.262 -8.692 1.00 97.50 472 SER A N 1
ATOM 3471 C CA . SER A 1 472 ? 2.347 -9.130 -8.390 1.00 97.50 472 SER A CA 1
ATOM 3472 C C . SER A 1 472 ? 1.441 -9.451 -7.209 1.00 97.50 472 SER A C 1
ATOM 3474 O O . SER A 1 472 ? 1.434 -10.582 -6.714 1.00 97.50 472 SER A O 1
ATOM 3476 N N . ALA A 1 473 ? 0.672 -8.457 -6.772 1.00 95.88 473 ALA A N 1
ATOM 3477 C CA . ALA A 1 473 ? -0.196 -8.556 -5.618 1.00 95.88 473 ALA A CA 1
ATOM 3478 C C . ALA A 1 473 ? -1.598 -8.000 -5.873 1.00 95.88 473 ALA A C 1
ATOM 3480 O O . ALA A 1 473 ? -1.806 -7.084 -6.670 1.00 95.88 473 ALA A O 1
ATOM 3481 N N . THR A 1 474 ? -2.560 -8.515 -5.112 1.00 95.06 474 THR A N 1
ATOM 3482 C CA . THR A 1 474 ? -3.855 -7.863 -4.887 1.00 95.06 474 THR A CA 1
ATOM 3483 C C . THR A 1 474 ? -4.101 -7.745 -3.384 1.00 95.06 474 THR A C 1
ATOM 3485 O O . THR A 1 474 ? -3.746 -8.665 -2.653 1.00 95.06 474 THR A O 1
ATOM 3488 N N . THR A 1 475 ? -4.754 -6.689 -2.898 1.00 92.12 475 THR A N 1
ATOM 3489 C CA . THR A 1 475 ? -5.198 -6.623 -1.490 1.00 92.12 475 THR A CA 1
ATOM 3490 C C . THR A 1 475 ? -6.088 -7.816 -1.140 1.00 92.12 475 THR A C 1
ATOM 3492 O O . THR A 1 475 ? -6.973 -8.175 -1.921 1.00 92.12 475 THR A O 1
ATOM 3495 N N . SER A 1 476 ? -5.850 -8.421 0.020 1.00 91.75 476 SER A N 1
ATOM 3496 C CA . SER A 1 476 ? -6.560 -9.615 0.488 1.00 91.75 476 SER A CA 1
ATOM 3497 C C . SER A 1 476 ? -7.605 -9.325 1.568 1.00 91.75 476 SER A C 1
ATOM 3499 O O . SER A 1 476 ? -8.623 -10.009 1.616 1.00 91.75 476 SER A O 1
ATOM 3501 N N . GLY A 1 477 ? -7.390 -8.308 2.406 1.00 89.00 477 GLY A N 1
ATOM 3502 C CA . GLY A 1 477 ? -8.378 -7.854 3.387 1.00 89.00 477 GLY A CA 1
ATOM 3503 C C . GLY A 1 477 ? -8.665 -8.834 4.529 1.00 89.00 477 GLY A C 1
ATOM 3504 O O . GLY A 1 477 ? -9.663 -8.654 5.227 1.00 89.00 477 GLY A O 1
ATOM 3505 N N . GLN A 1 478 ? -7.836 -9.864 4.741 1.00 93.25 478 GLN A N 1
ATOM 3506 C CA . GLN A 1 478 ? -7.984 -10.695 5.936 1.00 93.25 478 GLN A CA 1
ATOM 3507 C C . GLN A 1 478 ? -7.759 -9.876 7.202 1.00 93.25 478 GLN A C 1
ATOM 3509 O O . GLN A 1 478 ? -7.069 -8.860 7.183 1.00 93.25 478 GLN A O 1
ATOM 3514 N N . ASP A 1 479 ? -8.348 -10.331 8.297 1.00 93.62 479 ASP A N 1
ATOM 3515 C CA . ASP A 1 479 ? -8.408 -9.545 9.516 1.00 93.62 479 ASP A CA 1
ATOM 3516 C C . ASP A 1 479 ? -7.136 -9.631 10.373 1.00 93.62 479 ASP A C 1
ATOM 3518 O O . ASP A 1 479 ? -6.948 -10.608 11.097 1.00 93.62 479 ASP A O 1
ATOM 3522 N N . ILE A 1 480 ? -6.321 -8.575 10.365 1.00 95.19 480 ILE A N 1
ATOM 3523 C CA . ILE A 1 480 ? -5.132 -8.424 11.218 1.00 95.19 480 ILE A CA 1
ATOM 3524 C C . ILE A 1 480 ? -5.276 -7.317 12.284 1.00 95.19 480 ILE A C 1
ATOM 3526 O O . ILE A 1 480 ? -4.270 -6.860 12.841 1.00 95.19 480 ILE A O 1
ATOM 3530 N N . ILE A 1 481 ? -6.501 -6.842 12.541 1.00 95.06 481 ILE A N 1
ATOM 3531 C CA . ILE A 1 481 ? -6.777 -5.727 13.456 1.00 95.06 481 ILE A CA 1
ATOM 3532 C C . ILE A 1 481 ? -7.943 -6.101 14.362 1.00 95.06 481 ILE A C 1
ATOM 3534 O O . ILE A 1 481 ? -9.047 -6.257 13.863 1.00 95.06 481 ILE A O 1
ATOM 3538 N N . ASP A 1 482 ? -7.704 -6.126 15.675 1.00 96.38 482 ASP A N 1
ATOM 3539 C CA . ASP A 1 482 ? -8.755 -6.357 16.668 1.00 96.38 482 ASP A CA 1
ATOM 3540 C C . ASP A 1 482 ? -9.038 -5.089 17.496 1.00 96.38 482 ASP A C 1
ATOM 3542 O O . ASP A 1 482 ? -8.120 -4.416 17.983 1.00 96.38 482 ASP A O 1
ATOM 3546 N N . THR A 1 483 ? -10.314 -4.785 17.728 1.00 97.94 483 THR A N 1
ATOM 3547 C CA . THR A 1 483 ? -10.741 -3.725 18.650 1.00 97.94 483 THR A CA 1
ATOM 3548 C C . THR A 1 483 ? -10.905 -4.246 20.079 1.00 97.94 483 THR A C 1
ATOM 3550 O O . THR A 1 483 ? -11.764 -5.081 20.366 1.00 97.94 483 THR A O 1
ATOM 3553 N N . TYR A 1 484 ? -10.175 -3.647 21.022 1.00 98.38 484 TYR A N 1
ATOM 3554 C CA . TYR A 1 484 ? -10.288 -3.929 22.451 1.00 98.38 484 TYR A CA 1
ATOM 3555 C C . TYR A 1 484 ? -11.042 -2.823 23.200 1.00 98.38 484 TYR A C 1
ATOM 3557 O O . TYR A 1 484 ? -10.788 -1.633 23.017 1.00 98.38 484 TYR A O 1
ATOM 3565 N N . ALA A 1 485 ? -11.949 -3.210 24.095 1.00 98.62 485 ALA A N 1
ATOM 3566 C CA . ALA A 1 485 ? -12.602 -2.332 25.057 1.00 98.62 485 ALA A CA 1
ATOM 3567 C C . ALA A 1 485 ? -11.776 -2.264 26.347 1.00 98.62 485 ALA A C 1
ATOM 3569 O O . ALA A 1 485 ? -11.758 -3.216 27.135 1.00 98.62 485 ALA A O 1
ATOM 3570 N N . VAL A 1 486 ? -11.117 -1.131 26.589 1.00 98.62 486 VAL A N 1
ATOM 3571 C CA . VAL A 1 486 ? -10.437 -0.858 27.860 1.00 98.62 486 VAL A CA 1
ATOM 3572 C C . VAL A 1 486 ? -11.387 -0.138 28.819 1.00 98.62 486 VAL A C 1
ATOM 3574 O O . VAL A 1 486 ? -11.973 0.887 28.472 1.00 98.62 486 VAL A O 1
ATOM 3577 N N . GLU A 1 487 ? -11.559 -0.661 30.035 1.00 98.25 487 GLU A N 1
ATOM 3578 C CA . GLU A 1 487 ? -12.354 0.005 31.080 1.00 98.25 487 GLU A CA 1
ATOM 3579 C C . GLU A 1 487 ? -11.624 1.265 31.559 1.00 98.25 487 GLU A C 1
ATOM 3581 O O . GLU A 1 487 ? -10.449 1.197 31.922 1.00 98.25 487 GLU A O 1
ATOM 3586 N N . LEU A 1 488 ? -12.306 2.414 31.560 1.00 98.50 488 LEU A N 1
ATOM 3587 C CA . LEU A 1 488 ? -11.731 3.667 32.051 1.00 98.50 488 LEU A CA 1
ATOM 3588 C C . LEU A 1 488 ? -11.729 3.676 33.580 1.00 98.50 488 LEU A C 1
ATOM 3590 O O . LEU A 1 488 ? -12.709 3.304 34.226 1.00 98.50 488 LEU A O 1
ATOM 3594 N N . CYS A 1 489 ? -10.624 4.122 34.164 1.00 97.56 489 CYS A N 1
ATOM 3595 C CA . CYS A 1 489 ? -10.430 4.214 35.607 1.00 97.56 489 CYS A CA 1
ATOM 3596 C C . CYS A 1 489 ? -9.957 5.622 35.955 1.00 97.56 489 CYS A C 1
ATOM 3598 O O . CYS A 1 489 ? -9.329 6.260 35.127 1.00 97.56 489 CYS A O 1
ATOM 3600 N N . GLN A 1 490 ? -10.227 6.101 37.175 1.00 95.75 490 GLN A N 1
ATOM 3601 C CA . GLN A 1 490 ? -9.864 7.446 37.660 1.00 95.75 490 GLN A CA 1
ATOM 3602 C C . GLN A 1 490 ? -10.518 8.618 36.895 1.00 95.75 490 GLN A C 1
ATOM 3604 O O . GLN A 1 490 ? -11.262 9.390 37.497 1.00 95.75 490 GLN A O 1
ATOM 3609 N N . ASP A 1 491 ? -10.259 8.753 35.599 1.00 96.44 491 ASP A N 1
ATOM 3610 C CA . ASP A 1 491 ? -10.781 9.765 34.685 1.00 96.44 491 ASP A CA 1
ATOM 3611 C C . ASP A 1 491 ? -10.910 9.190 33.257 1.00 96.44 491 ASP A C 1
ATOM 3613 O O . ASP A 1 491 ? -10.830 7.980 33.052 1.00 96.44 491 ASP A O 1
ATOM 3617 N N . ASP A 1 492 ? -11.157 10.039 32.256 1.00 96.00 492 ASP A N 1
ATOM 3618 C CA . ASP A 1 492 ? -11.334 9.587 30.870 1.00 96.00 492 ASP A CA 1
ATOM 3619 C C . ASP A 1 492 ? -9.988 9.310 30.142 1.00 96.00 492 ASP A C 1
ATOM 3621 O O . ASP A 1 492 ? -9.981 8.933 28.969 1.00 96.00 492 ASP A O 1
ATOM 3625 N N . TYR A 1 493 ? -8.841 9.463 30.815 1.00 97.69 493 TYR A N 1
ATOM 3626 C CA . TYR A 1 493 ? -7.487 9.345 30.246 1.00 97.69 493 TYR A CA 1
ATOM 3627 C C . TYR A 1 493 ? -6.619 8.278 30.924 1.00 97.69 493 TYR A C 1
ATOM 3629 O O . TYR A 1 493 ? -5.442 8.136 30.584 1.00 97.69 493 TYR A O 1
ATOM 3637 N N . HIS A 1 494 ? -7.191 7.512 31.852 1.00 98.56 494 HIS A N 1
ATOM 3638 C CA . HIS A 1 494 ? -6.573 6.319 32.416 1.00 98.56 494 HIS A CA 1
ATOM 3639 C C . HIS A 1 494 ? -7.479 5.109 32.182 1.00 98.56 494 HIS A C 1
ATOM 3641 O O . H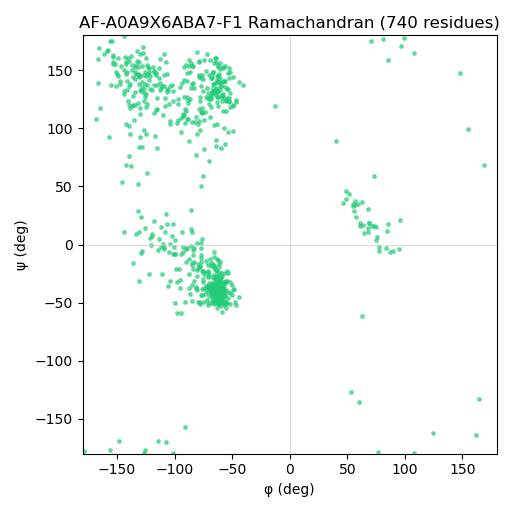IS A 1 494 ? -8.705 5.215 32.118 1.00 98.56 494 HIS A O 1
ATOM 3647 N N . TYR A 1 495 ? -6.870 3.941 32.026 1.00 98.50 495 TYR A N 1
ATOM 3648 C CA . TYR A 1 495 ? -7.567 2.696 31.735 1.00 98.50 495 TYR A CA 1
ATOM 3649 C C . TYR A 1 495 ? -7.009 1.542 32.559 1.00 98.50 495 TYR A C 1
ATOM 3651 O O . TYR A 1 495 ? -5.856 1.557 32.993 1.00 98.50 495 TYR A O 1
ATOM 3659 N N . LEU A 1 496 ? -7.840 0.536 32.796 1.00 98.06 496 LEU A N 1
ATOM 3660 C CA . LEU A 1 496 ? -7.438 -0.663 33.508 1.00 98.06 496 LEU A CA 1
ATOM 3661 C C . LEU A 1 496 ? -6.631 -1.572 32.575 1.00 98.06 496 LEU A C 1
ATOM 3663 O O . LEU A 1 496 ? -7.172 -2.121 31.620 1.00 98.06 496 LEU A O 1
ATOM 3667 N N . TYR A 1 497 ? -5.351 -1.764 32.884 1.00 97.75 497 TYR A N 1
ATOM 3668 C CA . TYR A 1 497 ? -4.475 -2.720 32.214 1.00 97.75 497 TYR A CA 1
ATOM 3669 C C . TYR A 1 497 ? -4.004 -3.761 33.227 1.00 97.75 497 TYR A C 1
ATOM 3671 O O . TYR A 1 497 ? -3.322 -3.428 34.196 1.00 97.75 497 TYR A O 1
ATOM 3679 N N . HIS A 1 498 ? -4.432 -5.013 33.046 1.00 95.69 498 HIS A N 1
ATOM 3680 C CA . HIS A 1 498 ? -4.094 -6.146 33.928 1.00 95.69 498 HIS A CA 1
ATOM 3681 C C . HIS A 1 498 ? -4.301 -5.842 35.429 1.00 95.69 498 HIS A C 1
ATOM 3683 O O . HIS A 1 498 ? -3.518 -6.242 36.287 1.00 95.69 498 HIS A O 1
ATOM 3689 N N . GLY A 1 499 ? -5.375 -5.113 35.752 1.00 94.25 499 GLY A N 1
ATOM 3690 C CA . GLY A 1 499 ? -5.735 -4.737 37.125 1.00 94.25 499 GLY A CA 1
ATOM 3691 C C . GLY A 1 499 ? -5.095 -3.441 37.644 1.00 94.25 499 GLY A C 1
ATOM 3692 O O . GLY A 1 499 ? -5.473 -2.981 38.721 1.00 94.25 499 GLY A O 1
ATOM 3693 N N . ALA A 1 500 ? -4.183 -2.819 36.892 1.00 97.06 500 ALA A N 1
ATOM 3694 C CA . ALA A 1 500 ? -3.568 -1.539 37.233 1.00 97.06 500 ALA A CA 1
ATOM 3695 C C . ALA A 1 500 ? -4.198 -0.383 36.443 1.00 97.06 500 ALA A C 1
ATOM 3697 O O . ALA A 1 500 ? -4.333 -0.450 35.221 1.00 97.06 500 ALA A O 1
ATOM 3698 N N . CYS A 1 501 ? -4.556 0.700 37.136 1.00 98.25 501 CYS A N 1
ATOM 3699 C CA . CYS A 1 501 ? -5.009 1.922 36.476 1.00 98.25 501 CYS A CA 1
ATOM 3700 C C . CYS A 1 501 ? -3.807 2.630 35.833 1.00 98.25 501 CYS A C 1
ATOM 3702 O O . CYS A 1 501 ? -2.892 3.064 36.533 1.00 98.25 501 CYS A O 1
ATOM 3704 N N . THR A 1 502 ? -3.796 2.694 34.505 1.00 98.38 502 THR A N 1
ATOM 3705 C CA . THR A 1 502 ? -2.651 3.086 33.677 1.00 98.38 502 THR A CA 1
ATOM 3706 C C . THR A 1 502 ? -3.007 4.319 32.859 1.00 98.38 502 THR A C 1
ATOM 3708 O O . THR A 1 502 ? -4.071 4.366 32.247 1.00 98.38 502 THR A O 1
ATOM 3711 N N . ALA A 1 503 ? -2.130 5.322 32.832 1.00 98.50 503 ALA A N 1
ATOM 3712 C CA . ALA A 1 503 ? -2.325 6.504 31.997 1.00 98.50 503 ALA A CA 1
ATOM 3713 C C . ALA A 1 503 ? -2.215 6.153 30.504 1.00 98.50 503 ALA A C 1
ATOM 3715 O O . ALA A 1 503 ? -1.389 5.328 30.110 1.00 98.50 503 ALA A O 1
ATOM 3716 N N . MET A 1 504 ? -3.037 6.790 29.673 1.00 98.56 504 MET A N 1
ATOM 3717 C CA . MET A 1 504 ? -2.875 6.753 28.220 1.00 98.56 504 MET A CA 1
ATOM 3718 C C . MET A 1 504 ? -1.712 7.653 27.789 1.00 98.56 504 MET A C 1
ATOM 3720 O O . MET A 1 504 ? -1.550 8.762 28.306 1.00 98.56 504 MET A O 1
ATOM 3724 N N . ASP A 1 505 ? -0.956 7.221 26.783 1.00 97.50 505 ASP A N 1
ATOM 3725 C CA . ASP A 1 505 ? 0.065 8.058 26.159 1.00 97.50 505 ASP A CA 1
ATOM 3726 C C . ASP A 1 505 ? -0.606 9.051 25.214 1.00 97.50 505 ASP A C 1
ATOM 3728 O O . ASP A 1 505 ? -1.373 8.669 24.331 1.00 97.50 505 ASP A O 1
ATOM 3732 N N . LYS A 1 506 ? -0.311 10.339 25.373 1.00 97.69 506 LYS A N 1
ATOM 3733 C CA . LYS A 1 506 ? -0.873 11.395 24.529 1.00 97.69 506 LYS A CA 1
ATOM 3734 C C . LYS A 1 506 ? 0.145 11.836 23.480 1.00 97.69 506 LYS A C 1
ATOM 3736 O O . LYS A 1 506 ? 1.228 12.294 23.835 1.00 97.69 506 LYS A O 1
ATOM 3741 N N . VAL A 1 507 ? -0.227 11.756 22.203 1.00 97.56 507 VAL A N 1
ATOM 3742 C CA . VAL A 1 507 ? 0.579 12.236 21.070 1.00 97.56 507 VAL A CA 1
ATOM 3743 C C . VAL A 1 507 ? -0.110 13.428 20.428 1.00 97.56 507 VAL A C 1
ATOM 3745 O O . VAL A 1 507 ? -1.314 13.396 20.174 1.00 97.56 507 VAL A O 1
ATOM 3748 N N . GLU A 1 508 ? 0.648 14.490 20.164 1.00 97.19 508 GLU A N 1
ATOM 3749 C CA . GLU A 1 508 ? 0.110 15.757 19.675 1.00 97.19 508 GLU A CA 1
ATOM 3750 C C . GLU A 1 508 ? 0.889 16.285 18.472 1.00 97.19 508 GLU A C 1
ATOM 3752 O O . GLU A 1 508 ? 2.110 16.145 18.377 1.00 97.19 508 GLU A O 1
ATOM 3757 N N . ARG A 1 509 ? 0.167 16.949 17.568 1.00 96.94 509 ARG A N 1
ATOM 3758 C CA . ARG A 1 509 ? 0.728 17.648 16.414 1.00 96.94 509 ARG A CA 1
ATOM 3759 C C . ARG A 1 509 ? -0.004 18.963 16.199 1.00 96.94 509 ARG A C 1
ATOM 3761 O O . ARG A 1 509 ? -1.204 18.966 15.954 1.00 96.94 509 ARG A O 1
ATOM 3768 N N . THR A 1 510 ? 0.707 20.081 16.257 1.00 97.44 510 THR A N 1
ATOM 3769 C CA . THR A 1 510 ? 0.137 21.391 15.918 1.00 97.44 510 THR A CA 1
ATOM 3770 C C . THR A 1 510 ? 0.487 21.741 14.483 1.00 97.44 510 THR A C 1
ATOM 3772 O O . THR A 1 510 ? 1.665 21.770 14.136 1.00 97.44 510 THR A O 1
ATOM 3775 N N . ASN A 1 511 ? -0.534 22.044 13.685 1.00 97.69 511 ASN A N 1
ATOM 3776 C CA . ASN A 1 511 ? -0.392 22.482 12.304 1.00 97.69 511 ASN A CA 1
ATOM 3777 C C . ASN A 1 511 ? -0.914 23.897 12.123 1.00 97.69 511 ASN A C 1
ATOM 3779 O O . ASN A 1 511 ? -1.897 24.307 12.745 1.00 97.69 511 ASN A O 1
ATOM 3783 N N . SER A 1 512 ? -0.269 24.637 11.229 1.00 97.81 512 SER A N 1
ATOM 3784 C CA . SER A 1 512 ? -0.696 25.978 10.850 1.00 97.81 512 SER A CA 1
ATOM 3785 C C . SER A 1 512 ? -0.299 26.274 9.418 1.00 97.81 512 SER A C 1
ATOM 3787 O O . SER A 1 512 ? 0.751 25.834 8.964 1.00 97.81 512 SER A O 1
ATOM 3789 N N . TRP A 1 513 ? -1.122 27.052 8.727 1.00 97.50 513 TRP A N 1
ATOM 3790 C CA . TRP A 1 513 ? -0.909 27.402 7.331 1.00 97.50 513 TRP A CA 1
ATOM 3791 C C . TRP A 1 513 ? -1.220 28.872 7.075 1.00 97.50 513 TRP A C 1
ATOM 3793 O O . TRP A 1 513 ? -1.925 29.548 7.832 1.00 97.50 513 TRP A O 1
ATOM 3803 N N . LYS A 1 514 ? -0.712 29.352 5.945 1.00 96.88 514 LYS A N 1
ATOM 3804 C CA . LYS A 1 514 ? -1.005 30.661 5.364 1.00 96.88 514 LYS A CA 1
ATOM 3805 C C . LYS A 1 514 ? -1.352 30.477 3.882 1.00 96.88 514 LYS A C 1
ATOM 3807 O O . LYS A 1 514 ? -0.923 29.476 3.310 1.00 96.88 514 LYS A O 1
ATOM 3812 N N . PRO A 1 515 ? -2.080 31.419 3.260 1.00 97.06 515 PRO A N 1
ATOM 3813 C CA . PRO A 1 515 ? -2.333 31.368 1.826 1.00 97.06 515 PRO A CA 1
ATOM 3814 C C . PRO A 1 515 ? -1.031 31.305 1.026 1.00 97.06 515 PRO A C 1
ATOM 3816 O O . PRO A 1 515 ? -0.064 32.005 1.341 1.00 97.06 515 PRO A O 1
ATOM 3819 N N . THR A 1 516 ? -1.043 30.506 -0.031 1.00 96.00 516 THR A N 1
ATOM 3820 C CA . THR A 1 516 ? 0.028 30.361 -1.019 1.00 96.00 516 THR A CA 1
ATOM 3821 C C . THR A 1 516 ? -0.541 30.578 -2.423 1.00 96.00 516 THR A C 1
ATOM 3823 O O . THR A 1 516 ? -1.730 30.855 -2.595 1.00 96.00 516 THR A O 1
ATOM 3826 N N . THR A 1 517 ? 0.302 30.473 -3.450 1.00 94.81 517 THR A N 1
ATOM 3827 C CA . THR A 1 517 ? -0.171 30.530 -4.842 1.00 94.81 517 THR A CA 1
ATOM 3828 C C . THR A 1 517 ? -0.950 29.264 -5.209 1.00 94.81 517 THR A C 1
ATOM 3830 O O . THR A 1 517 ? -1.929 29.344 -5.948 1.00 94.81 517 THR A O 1
ATOM 3833 N N . ALA A 1 518 ? -0.537 28.105 -4.683 1.00 92.94 518 ALA A N 1
ATOM 3834 C CA . ALA A 1 518 ? -1.212 26.823 -4.885 1.00 92.94 518 ALA A CA 1
ATOM 3835 C C . ALA A 1 518 ? -2.506 26.688 -4.066 1.00 92.94 518 ALA A C 1
ATOM 3837 O O . ALA A 1 518 ? -3.447 26.039 -4.517 1.00 92.94 518 ALA A O 1
ATOM 3838 N N . ASP A 1 519 ? -2.569 27.303 -2.882 1.00 94.62 519 ASP A N 1
ATOM 3839 C CA . ASP A 1 519 ? -3.711 27.211 -1.974 1.00 94.62 519 ASP A CA 1
ATOM 3840 C C . ASP A 1 519 ? -4.094 28.582 -1.401 1.00 94.62 519 ASP A C 1
ATOM 3842 O O . ASP A 1 519 ? -3.441 29.126 -0.512 1.00 94.62 519 ASP A O 1
ATOM 3846 N N . GLY A 1 520 ? -5.215 29.126 -1.880 1.00 95.25 520 GLY A N 1
ATOM 3847 C CA . GLY A 1 520 ? -5.765 30.404 -1.422 1.00 95.25 520 GLY A CA 1
ATOM 3848 C C . GLY A 1 520 ? -6.469 30.354 -0.060 1.00 95.25 520 GLY A C 1
ATOM 3849 O O . GLY A 1 520 ? -7.073 31.354 0.337 1.00 95.25 520 GLY A O 1
ATOM 3850 N N . THR A 1 521 ? -6.450 29.221 0.648 1.00 95.00 521 THR A N 1
ATOM 3851 C CA . THR A 1 521 ? -7.087 29.087 1.962 1.00 95.00 521 THR A CA 1
ATOM 3852 C C . THR A 1 521 ? -6.508 30.104 2.945 1.00 95.00 521 THR A C 1
ATOM 3854 O O . THR A 1 521 ? -5.304 30.139 3.198 1.00 95.00 521 THR A O 1
ATOM 3857 N N . ALA A 1 522 ? -7.381 30.936 3.529 1.00 96.75 522 ALA A N 1
ATOM 3858 C CA . ALA A 1 522 ? -7.006 31.927 4.539 1.00 96.75 522 ALA A CA 1
ATOM 3859 C C . ALA A 1 522 ? -6.225 31.284 5.700 1.00 96.75 522 ALA A C 1
ATOM 3861 O O . ALA A 1 522 ? -6.429 30.110 6.011 1.00 96.75 522 ALA A O 1
ATOM 3862 N N . ALA A 1 523 ? -5.352 32.049 6.358 1.00 97.69 523 ALA A N 1
ATOM 3863 C CA . ALA A 1 523 ? -4.500 31.521 7.421 1.00 97.69 523 ALA A CA 1
ATOM 3864 C C . ALA A 1 523 ? -5.322 30.874 8.548 1.00 97.69 523 ALA A C 1
ATOM 3866 O O . ALA A 1 523 ? -6.391 31.370 8.922 1.00 97.69 523 ALA A O 1
ATOM 3867 N N . GLY A 1 524 ? -4.824 29.762 9.075 1.00 97.38 524 GLY A N 1
ATOM 3868 C CA . GLY A 1 524 ? -5.508 28.970 10.089 1.00 97.38 524 GLY A CA 1
ATOM 3869 C C . GLY A 1 524 ? -4.575 27.975 10.759 1.00 97.38 524 GLY A C 1
ATOM 3870 O O . GLY A 1 524 ? -3.434 27.787 10.336 1.00 97.38 524 GLY A O 1
ATOM 3871 N N . SER A 1 525 ? -5.055 27.371 11.840 1.00 97.81 525 SER A N 1
ATOM 3872 C CA . SER A 1 525 ? -4.314 26.353 12.580 1.00 97.81 525 SER A CA 1
ATOM 3873 C C . SER A 1 525 ? -5.249 25.406 13.314 1.00 97.81 525 SER A C 1
ATOM 3875 O O . SER A 1 525 ? -6.412 25.738 13.564 1.00 97.81 525 SER A O 1
ATOM 3877 N N . TYR A 1 526 ? -4.709 24.265 13.726 1.00 97.81 526 TYR A N 1
ATOM 3878 C CA . TYR A 1 526 ? -5.295 23.395 14.739 1.00 97.81 526 TYR A CA 1
ATOM 3879 C C . TYR A 1 526 ? -4.237 22.500 15.380 1.00 97.81 526 TYR A C 1
ATOM 3881 O O . TYR A 1 526 ? -3.126 22.351 14.870 1.00 97.81 526 TYR A O 1
ATOM 3889 N N . ARG A 1 527 ? -4.610 21.862 16.487 1.00 97.75 527 ARG A N 1
ATOM 3890 C CA . ARG A 1 527 ? -3.841 20.792 17.118 1.00 97.75 527 ARG A CA 1
ATOM 3891 C C . ARG A 1 527 ? -4.552 19.461 16.912 1.00 97.75 527 ARG A C 1
ATOM 3893 O O . ARG A 1 527 ? -5.725 19.337 17.246 1.00 97.75 527 ARG A O 1
ATOM 3900 N N . MET A 1 528 ? -3.855 18.474 16.370 1.00 97.62 528 MET A N 1
ATOM 3901 C CA . MET A 1 528 ? -4.279 17.081 16.387 1.00 97.62 528 MET A CA 1
ATOM 3902 C C . MET A 1 528 ? -3.764 16.395 17.648 1.00 97.62 528 MET A C 1
ATOM 3904 O O . MET A 1 528 ? -2.633 16.643 18.069 1.00 97.62 528 MET A O 1
ATOM 3908 N N . GLN A 1 529 ? -4.581 15.532 18.240 1.00 97.31 529 GLN A N 1
ATOM 3909 C CA . GLN A 1 529 ? -4.262 14.789 19.452 1.00 97.31 529 GLN A CA 1
ATOM 3910 C C . GLN A 1 529 ? -4.820 13.370 19.346 1.00 97.31 529 GLN A C 1
ATOM 3912 O O . GLN A 1 529 ? -5.985 13.192 19.001 1.00 97.31 529 GLN A O 1
ATOM 3917 N N . VAL A 1 530 ? -3.993 12.381 19.676 1.00 97.88 530 VAL A N 1
ATOM 3918 C CA . VAL A 1 530 ? -4.383 10.970 19.770 1.00 97.88 530 VAL A CA 1
ATOM 3919 C C . VAL A 1 530 ? -3.937 10.425 21.122 1.00 97.88 530 VAL A C 1
ATOM 3921 O O . VAL A 1 530 ? -2.814 10.686 21.561 1.00 97.88 530 VAL A O 1
ATOM 3924 N N . TYR A 1 531 ? -4.813 9.673 21.783 1.00 98.25 531 TYR A N 1
ATOM 3925 C CA . TYR A 1 531 ? -4.450 8.863 22.942 1.00 98.25 531 TYR A CA 1
ATOM 3926 C C . TYR A 1 531 ? -4.113 7.444 22.497 1.00 98.25 531 TYR A C 1
ATOM 3928 O O . TYR A 1 531 ? -4.800 6.876 21.649 1.00 98.25 531 TYR A O 1
ATOM 3936 N N . ARG A 1 532 ? -3.064 6.874 23.083 1.00 97.94 532 ARG A N 1
ATOM 3937 C CA . ARG A 1 532 ? -2.620 5.500 22.861 1.00 97.94 532 ARG A CA 1
ATOM 3938 C C . ARG A 1 532 ? -2.697 4.725 24.170 1.00 97.94 532 ARG A C 1
ATOM 3940 O O . ARG A 1 532 ? -2.311 5.220 25.230 1.00 97.94 532 ARG A O 1
ATOM 3947 N N . THR A 1 533 ? -3.194 3.504 24.090 1.00 98.12 533 THR A N 1
ATOM 3948 C CA . THR A 1 533 ? -3.115 2.498 25.151 1.00 98.12 533 THR A CA 1
ATOM 3949 C C . THR A 1 533 ? -2.003 1.501 24.810 1.00 98.12 533 THR A C 1
ATOM 3951 O O . THR A 1 533 ? -1.377 1.610 23.756 1.00 98.12 533 THR A O 1
ATOM 3954 N N . LYS A 1 534 ? -1.774 0.488 25.657 1.00 97.62 534 LYS A N 1
ATOM 3955 C CA . LYS A 1 534 ? -0.923 -0.651 25.282 1.00 97.62 534 LYS A CA 1
ATOM 3956 C C . LYS A 1 534 ? -1.439 -1.396 24.050 1.00 97.62 534 LYS A C 1
ATOM 3958 O O . LYS A 1 534 ? -0.625 -1.950 23.332 1.00 97.62 534 LYS A O 1
ATOM 3963 N N . TYR A 1 535 ? -2.745 -1.365 23.790 1.00 97.38 535 TYR A N 1
ATOM 3964 C CA . TYR A 1 535 ? -3.365 -2.015 22.637 1.00 97.38 535 TYR A CA 1
ATOM 3965 C C . TYR A 1 535 ? -3.316 -1.164 21.362 1.00 97.38 535 TYR A C 1
ATOM 3967 O O . TYR A 1 535 ? -3.658 -1.681 20.316 1.00 97.38 535 TYR A O 1
ATOM 3975 N N . GLY A 1 536 ? -2.902 0.109 21.418 1.00 96.31 536 GLY A N 1
ATOM 3976 C CA . GLY A 1 536 ? -2.813 0.987 20.243 1.00 96.31 536 GLY A CA 1
ATOM 3977 C C . GLY A 1 536 ? -3.607 2.295 20.370 1.00 96.31 536 GLY A C 1
ATOM 3978 O O . GLY A 1 536 ? -3.920 2.728 21.485 1.00 96.31 536 GLY A O 1
ATOM 3979 N N . PRO A 1 537 ? -3.895 2.987 19.251 1.00 96.75 537 PRO A N 1
ATOM 3980 C CA . PRO A 1 537 ? -4.675 4.225 19.243 1.00 96.75 537 PRO A CA 1
ATOM 3981 C C . PRO A 1 537 ? -6.103 4.033 19.775 1.00 96.75 537 PRO A C 1
ATOM 3983 O O . PRO A 1 537 ? -6.709 2.976 19.600 1.00 96.75 537 PRO A O 1
ATOM 3986 N N . VAL A 1 538 ? -6.648 5.051 20.444 1.00 97.94 538 VAL A N 1
ATOM 3987 C CA . VAL A 1 538 ? -8.057 5.107 20.866 1.00 97.94 538 VAL A CA 1
ATOM 3988 C C . VAL A 1 538 ? -8.910 5.677 19.732 1.00 97.94 538 VAL A C 1
ATOM 3990 O O . VAL A 1 538 ? -8.660 6.789 19.267 1.00 97.94 538 VAL A O 1
ATOM 3993 N N . GLU A 1 539 ? -9.952 4.951 19.328 1.00 95.56 539 GLU A N 1
ATOM 3994 C CA . GLU A 1 539 ? -10.839 5.357 18.231 1.00 95.56 539 GLU A CA 1
ATOM 3995 C C . GLU A 1 539 ? -12.202 5.864 18.698 1.00 95.56 539 GLU A C 1
ATOM 3997 O O . GLU A 1 539 ? -12.758 6.791 18.101 1.00 95.56 539 GLU A O 1
ATOM 4002 N N . TYR A 1 540 ? -12.746 5.273 19.764 1.00 97.75 540 TYR A N 1
ATOM 4003 C CA . TYR A 1 540 ? -14.076 5.599 20.272 1.00 97.75 540 TYR A CA 1
ATOM 4004 C C . TYR A 1 540 ? -14.117 5.574 21.801 1.00 97.75 540 TYR A C 1
ATOM 4006 O O . TYR A 1 540 ? -13.358 4.868 22.464 1.00 97.75 540 TYR A O 1
ATOM 4014 N N . ARG A 1 541 ? -15.082 6.296 22.364 1.00 98.00 541 ARG A N 1
ATOM 4015 C CA . ARG A 1 541 ? -15.522 6.204 23.759 1.00 98.00 541 ARG A CA 1
ATOM 4016 C C . ARG A 1 541 ? -16.943 5.667 23.787 1.00 98.00 541 ARG A C 1
ATOM 4018 O O . ARG A 1 541 ? -17.741 6.006 22.916 1.00 98.00 541 ARG A O 1
ATOM 4025 N N . ALA A 1 542 ? -17.265 4.840 24.770 1.00 98.38 542 ALA A N 1
ATOM 4026 C CA . ALA A 1 542 ? -18.596 4.256 24.898 1.00 98.38 542 ALA A CA 1
ATOM 4027 C C . ALA A 1 542 ? -18.886 3.840 26.341 1.00 98.38 542 ALA A C 1
ATOM 4029 O O . ALA A 1 542 ? -18.059 4.021 27.242 1.00 98.38 542 ALA A O 1
ATOM 4030 N N . THR A 1 543 ? -20.057 3.242 26.549 1.00 98.56 543 THR A N 1
ATOM 4031 C CA . THR A 1 543 ? -20.308 2.414 27.725 1.00 98.56 543 THR A CA 1
ATOM 4032 C C . THR A 1 543 ? -20.569 0.968 27.317 1.00 98.56 543 THR A C 1
ATOM 4034 O O . THR A 1 543 ? -21.100 0.721 26.237 1.00 98.56 543 THR A O 1
ATOM 4037 N N . VAL A 1 544 ? -20.175 0.013 28.159 1.00 98.38 544 VAL A N 1
ATOM 4038 C CA . VAL A 1 544 ? -20.484 -1.418 28.011 1.00 98.38 544 VAL A CA 1
ATOM 4039 C C . VAL A 1 544 ? -21.027 -1.911 29.344 1.00 98.38 544 VAL A C 1
ATOM 4041 O O . VAL A 1 544 ? -20.312 -1.914 30.350 1.00 98.38 544 VAL A O 1
ATOM 4044 N N . GLY A 1 545 ? -22.310 -2.270 29.391 1.00 96.88 545 GLY A N 1
ATOM 4045 C CA . GLY A 1 545 ? -22.971 -2.630 30.646 1.00 96.88 545 GLY A CA 1
ATOM 4046 C C . GLY A 1 545 ? -22.943 -1.487 31.668 1.00 96.88 545 GLY A C 1
ATOM 4047 O O . GLY A 1 545 ? -22.767 -1.727 32.862 1.00 96.88 545 GLY A O 1
ATOM 4048 N N . GLY A 1 546 ? -23.038 -0.237 31.202 1.00 97.12 546 GLY A N 1
ATOM 4049 C CA . GLY A 1 546 ? -22.970 0.971 32.028 1.00 97.12 546 GLY A CA 1
ATOM 4050 C C . GLY A 1 546 ? -21.565 1.383 32.484 1.00 97.12 546 GLY A C 1
ATOM 4051 O O . GLY A 1 546 ? -21.411 2.456 33.069 1.00 97.12 546 GLY A O 1
ATOM 4052 N N . LYS A 1 547 ? -20.526 0.584 32.213 1.00 97.19 547 LYS A N 1
ATOM 4053 C CA . LYS A 1 547 ? -19.133 0.954 32.496 1.00 97.19 547 LYS A CA 1
ATOM 4054 C C . L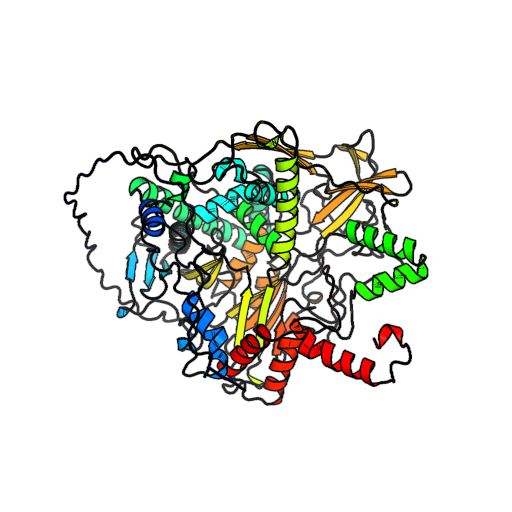YS A 1 547 ? -18.577 1.814 31.377 1.00 97.19 547 LYS A C 1
ATOM 4056 O O . LYS A 1 547 ? -18.733 1.457 30.216 1.00 97.19 547 LYS A O 1
ATOM 4061 N N . LYS A 1 548 ? -17.887 2.905 31.712 1.00 98.38 548 LYS A N 1
ATOM 4062 C CA . LYS A 1 548 ? -17.171 3.716 30.721 1.00 98.38 548 LYS A CA 1
ATOM 4063 C C . LYS A 1 548 ? -15.992 2.936 30.142 1.00 98.38 548 LYS A C 1
ATOM 4065 O O . LYS A 1 548 ? -15.172 2.414 30.897 1.00 98.38 548 LYS A O 1
ATOM 4070 N N . VAL A 1 549 ? -15.883 2.917 28.819 1.00 98.69 549 VAL A N 1
ATOM 4071 C CA . VAL A 1 549 ? -14.776 2.280 28.101 1.00 98.69 549 VAL A CA 1
ATOM 4072 C C . VAL A 1 549 ? -14.216 3.199 27.018 1.00 98.69 549 VAL A C 1
ATOM 4074 O O . VAL A 1 549 ? -14.906 4.091 26.513 1.00 98.69 549 VAL A O 1
ATOM 4077 N N . ALA A 1 550 ? -12.970 2.947 26.631 1.00 98.62 550 ALA A N 1
ATOM 4078 C CA . ALA A 1 550 ? -12.443 3.359 25.339 1.00 98.62 550 ALA A CA 1
ATOM 4079 C C . ALA A 1 550 ? -12.253 2.128 24.451 1.00 98.62 550 ALA A C 1
ATOM 4081 O O . ALA A 1 550 ? -11.743 1.110 24.911 1.00 98.62 550 ALA A O 1
ATOM 4082 N N . TYR A 1 551 ? -12.651 2.234 23.187 1.00 98.62 551 TYR A N 1
ATOM 4083 C CA . TYR A 1 551 ? -12.295 1.260 22.165 1.00 98.62 551 TYR A CA 1
ATOM 4084 C C . TYR A 1 551 ? -10.979 1.677 21.522 1.00 98.62 551 TYR A C 1
ATOM 4086 O O . TYR A 1 551 ? -10.826 2.818 21.076 1.00 98.62 551 TYR A O 1
ATOM 4094 N N . THR A 1 552 ? -10.031 0.752 21.507 1.00 98.00 552 THR A N 1
ATOM 4095 C CA . THR A 1 552 ? -8.672 0.940 21.006 1.00 98.00 552 THR A CA 1
ATOM 4096 C C . THR A 1 552 ? -8.320 -0.193 20.051 1.00 98.00 552 THR A C 1
ATOM 4098 O O . THR A 1 552 ? -8.781 -1.317 20.240 1.00 98.00 552 THR A O 1
ATOM 4101 N N . THR A 1 553 ? -7.550 0.104 19.010 1.00 96.00 553 THR A N 1
ATOM 4102 C CA . THR A 1 553 ? -7.270 -0.844 17.925 1.00 96.00 553 THR A CA 1
ATOM 4103 C C . THR A 1 553 ? -5.872 -1.420 18.023 1.00 96.00 553 THR A C 1
ATOM 4105 O O . THR A 1 553 ? -4.893 -0.676 17.908 1.00 96.00 553 THR A O 1
ATOM 4108 N N . LEU A 1 554 ? -5.800 -2.744 18.132 1.00 96.75 554 LEU A N 1
ATOM 4109 C CA . LEU A 1 554 ? -4.565 -3.505 18.059 1.00 96.75 554 LEU A CA 1
ATOM 4110 C C . LEU A 1 554 ? -4.385 -4.039 16.642 1.00 96.75 554 LEU A C 1
ATOM 4112 O O . LEU A 1 554 ? -5.085 -4.954 16.221 1.00 96.75 554 LEU A O 1
ATOM 4116 N N . ARG A 1 555 ? -3.440 -3.454 15.906 1.00 95.50 555 ARG A N 1
ATOM 4117 C CA . ARG A 1 555 ? -3.042 -3.874 14.556 1.00 95.50 555 ARG A CA 1
ATOM 4118 C C . ARG A 1 555 ? -1.687 -4.568 14.621 1.00 95.50 555 ARG A C 1
ATOM 4120 O O . ARG A 1 555 ? -0.752 -4.000 15.185 1.00 95.50 555 ARG A O 1
ATOM 4127 N N . SER A 1 556 ? -1.550 -5.741 14.001 1.00 96.06 556 SER A N 1
ATOM 4128 C CA . SER A 1 556 ? -0.289 -6.500 14.050 1.00 96.06 556 SER A CA 1
ATOM 4129 C C . SER A 1 556 ? 0.874 -5.771 13.374 1.00 96.06 556 SER A C 1
ATOM 4131 O O . SER A 1 556 ? 1.991 -5.817 13.869 1.00 96.06 556 SER A O 1
ATOM 4133 N N . SER A 1 557 ? 0.606 -4.999 12.317 1.00 94.56 557 SER A N 1
ATOM 4134 C CA . SER A 1 557 ? 1.612 -4.174 11.633 1.00 94.56 557 SER A CA 1
ATOM 4135 C C . SER A 1 557 ? 1.890 -2.810 12.283 1.00 94.56 557 SER A C 1
ATOM 4137 O O . SER A 1 557 ? 2.742 -2.072 11.796 1.00 94.56 557 SER A O 1
ATOM 4139 N N . TYR A 1 558 ? 1.187 -2.426 13.359 1.00 94.94 558 TYR A N 1
ATOM 4140 C CA . TYR A 1 558 ? 1.479 -1.173 14.071 1.00 94.94 558 TYR A CA 1
ATOM 4141 C C . TYR A 1 558 ? 2.867 -1.252 14.728 1.00 94.94 558 TYR A C 1
ATOM 4143 O O . TYR A 1 558 ? 3.144 -2.220 15.429 1.00 94.94 558 TYR A O 1
ATOM 4151 N N . MET A 1 559 ? 3.722 -0.242 14.530 1.00 95.75 559 MET A N 1
ATOM 4152 C CA . MET A 1 559 ? 5.153 -0.231 14.896 1.00 95.75 559 MET A CA 1
ATOM 4153 C C . MET A 1 559 ? 6.053 -1.186 14.090 1.00 95.75 559 MET A C 1
ATOM 4155 O O . MET A 1 559 ? 7.224 -1.335 14.437 1.00 95.75 559 MET A O 1
ATOM 4159 N N . HIS A 1 560 ? 5.538 -1.774 13.008 1.00 96.25 560 HIS A N 1
ATOM 4160 C CA . HIS A 1 560 ? 6.249 -2.734 12.152 1.00 96.25 560 HIS A CA 1
ATOM 4161 C C . HIS A 1 560 ? 6.111 -2.377 10.665 1.00 96.25 560 HIS A C 1
ATOM 4163 O O . HIS A 1 560 ? 6.134 -3.245 9.794 1.00 96.25 560 HIS A O 1
ATOM 4169 N N . GLU A 1 561 ? 5.944 -1.094 10.330 1.00 95.75 561 GLU A N 1
ATOM 4170 C CA . GLU A 1 561 ? 5.820 -0.651 8.935 1.00 95.75 561 GLU A CA 1
ATOM 4171 C C . GLU A 1 561 ? 7.100 -0.879 8.123 1.00 95.75 561 GLU A C 1
ATOM 4173 O O . GLU A 1 561 ? 7.034 -1.021 6.900 1.00 95.75 561 GLU A O 1
ATOM 4178 N N . ALA A 1 562 ? 8.252 -0.912 8.798 1.00 96.69 562 ALA A N 1
ATOM 4179 C CA . ALA A 1 562 ? 9.557 -1.148 8.189 1.00 96.69 562 ALA A CA 1
ATOM 4180 C C . ALA A 1 562 ? 9.802 -2.623 7.817 1.00 96.69 562 ALA A C 1
ATOM 4182 O O . ALA A 1 562 ? 10.616 -2.892 6.935 1.00 96.69 562 ALA A O 1
ATOM 4183 N N . ASP A 1 563 ? 9.109 -3.577 8.442 1.00 96.31 563 ASP A N 1
ATOM 4184 C CA . ASP A 1 563 ? 9.484 -4.999 8.423 1.00 96.31 563 ASP A CA 1
ATOM 4185 C C . ASP A 1 563 ? 9.378 -5.641 7.033 1.00 96.31 563 ASP A C 1
ATOM 4187 O O . ASP A 1 563 ? 10.239 -6.434 6.637 1.00 96.31 563 ASP A O 1
ATOM 4191 N N . SER A 1 564 ? 8.383 -5.221 6.242 1.00 96.44 564 SER A N 1
ATOM 4192 C CA . SER A 1 564 ? 8.155 -5.718 4.876 1.00 96.44 564 SER A CA 1
ATOM 4193 C C . SER A 1 564 ? 9.326 -5.465 3.913 1.00 96.44 564 SER A C 1
ATOM 4195 O O . SER A 1 564 ? 9.396 -6.100 2.857 1.00 96.44 564 SER A O 1
ATOM 4197 N N . ILE A 1 565 ? 10.277 -4.584 4.262 1.00 97.44 565 ILE A N 1
ATOM 4198 C CA . ILE A 1 565 ? 11.474 -4.310 3.452 1.00 97.44 565 ILE A CA 1
ATOM 4199 C C . ILE A 1 565 ? 12.265 -5.585 3.128 1.00 97.44 565 ILE A C 1
ATOM 4201 O O . ILE A 1 565 ? 12.859 -5.688 2.056 1.00 97.44 565 ILE A O 1
ATOM 4205 N N . ILE A 1 566 ? 12.245 -6.573 4.027 1.00 98.25 566 ILE A N 1
ATOM 4206 C CA . ILE A 1 566 ? 12.979 -7.831 3.869 1.00 98.25 566 ILE A CA 1
ATOM 4207 C C . ILE A 1 566 ? 12.371 -8.688 2.761 1.00 98.25 566 ILE A C 1
ATOM 4209 O O . ILE A 1 566 ? 13.105 -9.197 1.912 1.00 98.25 566 ILE A O 1
ATOM 4213 N N . GLY A 1 567 ? 11.040 -8.801 2.714 1.00 98.19 567 GLY A N 1
ATOM 4214 C CA . GLY A 1 567 ? 10.356 -9.526 1.645 1.00 98.19 567 GLY A CA 1
ATOM 4215 C C . GLY A 1 567 ? 10.631 -8.909 0.274 1.00 98.19 567 GLY A C 1
ATOM 4216 O O . GLY A 1 567 ? 10.983 -9.623 -0.665 1.00 98.19 567 GLY A O 1
ATOM 4217 N N . PHE A 1 568 ? 10.577 -7.577 0.168 1.00 98.25 568 PHE A N 1
ATOM 4218 C CA . PHE A 1 568 ? 10.886 -6.871 -1.080 1.00 98.25 568 PHE A CA 1
ATOM 4219 C C . PHE A 1 568 ? 12.355 -6.987 -1.490 1.00 98.25 568 PHE A C 1
ATOM 4221 O O . PHE A 1 568 ? 12.636 -7.233 -2.664 1.00 98.25 568 PHE A O 1
ATOM 4228 N N . GLN A 1 569 ? 13.288 -6.913 -0.537 1.00 98.38 569 GLN A N 1
ATOM 4229 C CA . GLN A 1 569 ? 14.703 -7.182 -0.795 1.00 98.38 569 GLN A CA 1
ATOM 4230 C C . GLN A 1 569 ? 14.894 -8.581 -1.399 1.00 98.38 569 GLN A C 1
ATOM 4232 O O . GLN A 1 569 ? 15.618 -8.741 -2.379 1.00 98.38 569 GLN A O 1
ATOM 4237 N N . MET A 1 570 ? 14.230 -9.595 -0.837 1.00 98.62 570 MET A N 1
ATOM 4238 C CA . MET A 1 570 ? 14.335 -10.984 -1.293 1.00 98.62 570 MET A CA 1
ATOM 4239 C C . MET A 1 570 ? 13.710 -11.194 -2.675 1.00 98.62 570 MET A C 1
ATOM 4241 O O . MET A 1 570 ? 14.286 -11.921 -3.477 1.00 98.62 570 MET A O 1
ATOM 4245 N N . LEU A 1 571 ? 12.588 -10.533 -2.984 1.00 98.69 571 LEU A N 1
ATOM 4246 C CA . LEU A 1 571 ? 11.962 -10.563 -4.314 1.00 98.69 571 LEU A CA 1
ATOM 4247 C C . LEU A 1 571 ? 12.832 -9.949 -5.420 1.00 98.69 571 LEU A C 1
ATOM 4249 O O . LEU A 1 571 ? 12.618 -10.251 -6.586 1.00 98.69 571 LEU A O 1
ATOM 4253 N N . ASN A 1 572 ? 13.786 -9.084 -5.071 1.00 98.62 572 ASN A N 1
ATOM 4254 C CA . ASN A 1 572 ? 14.676 -8.414 -6.027 1.00 98.62 572 ASN A CA 1
ATOM 4255 C C . ASN A 1 572 ? 16.055 -9.078 -6.124 1.00 98.62 572 ASN A C 1
ATOM 4257 O O . ASN A 1 572 ? 16.853 -8.709 -6.990 1.00 98.62 572 ASN A O 1
ATOM 4261 N N . ASP A 1 573 ? 16.338 -10.038 -5.242 1.00 98.06 573 ASP A N 1
ATOM 4262 C CA . ASP A 1 573 ? 17.597 -10.766 -5.171 1.00 98.06 573 ASP A CA 1
ATOM 4263 C C . ASP A 1 573 ? 17.561 -11.948 -6.156 1.00 98.06 573 ASP A C 1
ATOM 4265 O O . ASP A 1 573 ? 16.902 -12.966 -5.892 1.00 98.06 573 ASP A O 1
ATOM 4269 N N . PRO A 1 574 ? 18.264 -11.853 -7.304 1.00 95.38 574 PRO A N 1
ATOM 4270 C CA . PRO A 1 574 ? 18.255 -12.918 -8.289 1.00 95.38 574 PRO A CA 1
ATOM 4271 C C . PRO A 1 574 ? 18.907 -14.193 -7.759 1.00 95.38 574 PRO A C 1
ATOM 4273 O O . PRO A 1 574 ? 18.630 -15.245 -8.319 1.00 95.38 574 PRO A O 1
ATOM 4276 N N . ASP A 1 575 ? 19.740 -14.149 -6.715 1.00 96.50 575 ASP A N 1
ATOM 4277 C CA . ASP A 1 575 ? 20.370 -15.338 -6.133 1.00 96.50 575 ASP A CA 1
ATOM 4278 C C . ASP A 1 575 ? 19.453 -16.056 -5.131 1.00 96.50 575 ASP A C 1
ATOM 4280 O O . ASP A 1 575 ? 19.690 -17.225 -4.816 1.00 96.50 575 ASP A O 1
ATOM 4284 N N . TYR A 1 576 ? 18.381 -15.398 -4.674 1.00 98.12 576 TYR A N 1
ATOM 4285 C CA . TYR A 1 576 ? 17.432 -15.962 -3.718 1.00 98.12 576 TYR A CA 1
ATOM 4286 C C . TYR A 1 576 ? 16.215 -16.618 -4.382 1.00 98.12 576 TYR A C 1
ATOM 4288 O O . TYR A 1 576 ? 15.965 -17.808 -4.168 1.00 98.12 576 TYR A O 1
ATOM 4296 N N . VAL A 1 577 ? 15.438 -15.870 -5.176 1.00 98.06 577 VAL A N 1
ATOM 4297 C CA . VAL A 1 577 ? 14.215 -16.412 -5.791 1.00 98.06 577 VAL A CA 1
ATOM 4298 C C . VAL A 1 577 ? 14.586 -17.258 -7.003 1.00 98.06 577 VAL A C 1
ATOM 4300 O O . VAL A 1 577 ? 14.960 -16.741 -8.050 1.00 98.06 577 VAL A O 1
ATOM 4303 N N . LYS A 1 578 ? 14.472 -18.579 -6.846 1.00 96.56 578 LYS A N 1
ATOM 4304 C CA . LYS A 1 578 ? 14.807 -19.592 -7.866 1.00 96.56 578 LYS A CA 1
ATOM 4305 C C . LYS A 1 578 ? 13.689 -20.603 -8.119 1.00 96.56 578 LYS A C 1
ATOM 4307 O O . LYS A 1 578 ? 13.838 -21.503 -8.936 1.00 96.56 578 LYS A O 1
ATOM 4312 N N . SER A 1 579 ? 12.618 -20.525 -7.339 1.00 98.12 579 SER A N 1
ATOM 4313 C CA . SER A 1 579 ? 11.479 -21.436 -7.398 1.00 98.12 579 SER A CA 1
ATOM 4314 C C . SER A 1 579 ? 10.248 -20.828 -6.718 1.00 98.12 579 SER A C 1
ATOM 4316 O O . SER A 1 579 ? 10.397 -19.935 -5.867 1.00 98.12 579 SER A O 1
ATOM 4318 N N . PRO A 1 580 ? 9.051 -21.387 -6.971 1.00 98.56 580 PRO A N 1
ATOM 4319 C CA . PRO A 1 580 ? 7.847 -21.122 -6.190 1.00 98.56 580 PRO A CA 1
ATOM 4320 C C . PRO A 1 580 ? 8.055 -21.116 -4.672 1.00 98.56 580 PRO A C 1
ATOM 4322 O O . PRO A 1 580 ? 7.604 -20.201 -3.993 1.00 98.56 580 PRO A O 1
ATOM 4325 N N . GLY A 1 581 ? 8.782 -22.099 -4.129 1.00 98.69 581 GLY A N 1
ATOM 4326 C CA . GLY A 1 581 ? 8.993 -22.215 -2.683 1.00 98.69 581 GLY A CA 1
ATOM 4327 C C . GLY A 1 581 ? 9.837 -21.074 -2.114 1.00 98.69 581 GLY A C 1
ATOM 4328 O O . GLY A 1 581 ? 9.509 -20.517 -1.069 1.00 98.69 581 GLY A O 1
ATOM 4329 N N . THR A 1 582 ? 10.894 -20.667 -2.824 1.00 98.69 582 THR A N 1
ATOM 4330 C CA . THR A 1 582 ? 11.701 -19.498 -2.424 1.00 98.69 582 THR A CA 1
ATOM 4331 C C . THR A 1 582 ? 10.926 -18.190 -2.572 1.00 98.69 582 THR A C 1
ATOM 4333 O O . THR A 1 582 ? 11.057 -17.317 -1.723 1.00 98.69 582 THR A O 1
ATOM 4336 N N . PHE A 1 583 ? 10.059 -18.071 -3.583 1.00 98.81 583 PHE A N 1
ATOM 4337 C CA . PHE A 1 583 ? 9.146 -16.935 -3.707 1.00 98.81 583 PHE A CA 1
ATOM 4338 C C . PHE A 1 583 ? 8.178 -16.860 -2.518 1.00 98.81 583 PHE A C 1
ATOM 4340 O O . PHE A 1 583 ? 8.089 -15.819 -1.873 1.00 98.81 583 PHE A O 1
ATOM 4347 N N . GLN A 1 584 ? 7.506 -17.967 -2.179 1.00 98.81 584 GLN A N 1
ATOM 4348 C CA . GLN A 1 584 ? 6.598 -18.026 -1.030 1.00 98.81 584 GLN A CA 1
ATOM 4349 C C . GLN A 1 584 ? 7.332 -17.677 0.271 1.00 98.81 584 GLN A C 1
ATOM 4351 O O . GLN A 1 584 ? 6.799 -16.942 1.096 1.00 98.81 584 GLN A O 1
ATOM 4356 N N . SER A 1 585 ? 8.574 -18.145 0.434 1.00 98.56 585 SER A N 1
ATOM 4357 C CA . SER A 1 585 ? 9.415 -17.779 1.577 1.00 98.56 585 SER A CA 1
ATOM 4358 C C . SER A 1 585 ? 9.794 -16.295 1.603 1.00 98.56 585 SER A C 1
ATOM 4360 O O . SER A 1 585 ? 9.962 -15.760 2.691 1.00 98.56 585 SER A O 1
ATOM 4362 N N . ALA A 1 586 ? 9.929 -15.619 0.456 1.00 98.69 586 ALA A N 1
ATOM 4363 C CA . ALA A 1 586 ? 10.168 -14.175 0.410 1.00 98.69 586 ALA A CA 1
ATOM 4364 C C . ALA A 1 586 ? 8.929 -13.390 0.858 1.00 98.69 586 ALA A C 1
ATOM 4366 O O . ALA A 1 586 ? 9.018 -12.546 1.746 1.00 98.69 586 ALA A O 1
ATOM 4367 N N . VAL A 1 587 ? 7.757 -13.700 0.298 1.00 98.69 587 VAL A N 1
ATOM 4368 C CA . VAL A 1 587 ? 6.515 -12.968 0.613 1.00 98.69 587 VAL A CA 1
ATOM 4369 C C . VAL A 1 587 ? 5.962 -13.274 2.009 1.00 98.69 587 VAL A C 1
ATOM 4371 O O . VAL A 1 587 ? 5.144 -12.515 2.518 1.00 98.69 587 VAL A O 1
ATOM 4374 N N . GLN A 1 588 ? 6.444 -14.329 2.673 1.00 98.06 588 GLN A N 1
ATOM 4375 C CA . GLN A 1 588 ? 6.224 -14.560 4.108 1.00 98.06 588 GLN A CA 1
ATOM 4376 C C . GLN A 1 588 ? 6.801 -13.446 4.993 1.00 98.06 588 GLN A C 1
ATOM 4378 O O . GLN A 1 588 ? 6.294 -13.236 6.087 1.00 98.06 588 GLN A O 1
ATOM 4383 N N . HIS A 1 589 ? 7.820 -12.715 4.527 1.00 97.81 589 HIS A N 1
ATOM 4384 C CA . HIS A 1 589 ? 8.387 -11.562 5.234 1.00 97.81 589 HIS A CA 1
ATOM 4385 C C . HIS A 1 589 ? 7.636 -10.248 4.958 1.00 97.81 589 HIS A C 1
ATOM 4387 O O . HIS A 1 589 ? 8.135 -9.178 5.297 1.00 97.81 589 HIS A O 1
ATOM 4393 N N . ILE A 1 590 ? 6.462 -10.303 4.321 1.00 97.69 590 ILE A N 1
ATOM 4394 C CA . ILE A 1 590 ? 5.602 -9.140 4.088 1.00 97.69 590 ILE A CA 1
ATOM 4395 C C . ILE A 1 590 ? 4.438 -9.205 5.081 1.00 97.69 590 ILE A C 1
ATOM 4397 O O . ILE A 1 590 ? 3.519 -10.008 4.930 1.00 97.69 590 ILE A O 1
ATOM 4401 N N . ASN A 1 591 ? 4.477 -8.347 6.100 1.00 96.06 591 ASN A N 1
ATOM 4402 C CA . ASN A 1 591 ? 3.513 -8.353 7.207 1.00 96.06 591 ASN A CA 1
ATOM 4403 C C . ASN A 1 591 ? 2.143 -7.743 6.861 1.00 96.06 591 ASN A C 1
ATOM 4405 O O . ASN A 1 591 ? 1.181 -7.891 7.618 1.00 96.06 591 ASN A O 1
ATOM 4409 N N . TYR A 1 592 ? 2.034 -7.073 5.716 1.00 95.06 592 TYR A N 1
ATOM 4410 C CA . TYR A 1 592 ? 0.778 -6.536 5.197 1.00 95.06 592 TYR A CA 1
ATOM 4411 C C . TYR A 1 592 ? -0.104 -7.602 4.535 1.00 95.06 592 TYR A C 1
ATOM 4413 O O . TYR A 1 592 ? 0.373 -8.632 4.050 1.00 95.06 592 TYR A O 1
ATOM 4421 N N . THR A 1 593 ? -1.404 -7.308 4.450 1.00 94.06 593 THR A N 1
ATOM 4422 C CA . THR A 1 593 ? -2.413 -8.217 3.895 1.00 94.06 593 THR A CA 1
ATOM 4423 C C . THR A 1 593 ? -2.435 -8.171 2.363 1.00 94.06 593 THR A C 1
ATOM 4425 O O . THR A 1 593 ? -3.125 -7.337 1.760 1.00 94.06 593 THR A O 1
ATOM 4428 N N . PHE A 1 594 ? -1.720 -9.095 1.717 1.00 96.06 594 PHE A N 1
ATOM 4429 C CA . PHE A 1 594 ? -1.716 -9.225 0.260 1.00 96.06 594 PHE A CA 1
ATOM 4430 C C . PHE A 1 594 ? -1.859 -10.675 -0.212 1.00 96.06 594 PHE A C 1
ATOM 4432 O O . PHE A 1 594 ? -1.383 -11.628 0.396 1.00 96.06 594 PHE A O 1
ATOM 4439 N N . ASN A 1 595 ? -2.497 -10.828 -1.366 1.00 97.81 595 ASN A N 1
ATOM 4440 C CA . ASN A 1 595 ? -2.467 -12.020 -2.203 1.00 97.81 595 ASN A CA 1
ATOM 4441 C C . ASN A 1 595 ? -1.308 -11.878 -3.188 1.00 97.81 595 ASN A C 1
ATOM 4443 O O . ASN A 1 595 ? -1.386 -11.005 -4.048 1.00 97.81 595 ASN A O 1
ATOM 4447 N N . TRP A 1 596 ? -0.285 -12.720 -3.096 1.00 98.69 596 TRP A N 1
ATOM 4448 C CA . TRP A 1 596 ? 0.878 -12.706 -3.981 1.00 98.69 596 TRP A CA 1
ATOM 4449 C C . TRP A 1 596 ? 0.794 -13.804 -5.031 1.00 98.69 596 TRP A C 1
ATOM 4451 O O . TRP A 1 596 ? 0.459 -14.946 -4.718 1.00 98.69 596 TRP A O 1
ATOM 4461 N N . PHE A 1 597 ? 1.141 -13.458 -6.267 1.00 98.88 597 PHE A N 1
ATOM 4462 C CA . PHE A 1 597 ? 1.131 -14.354 -7.420 1.00 98.88 597 PHE A CA 1
ATOM 4463 C C . PHE A 1 597 ? 2.522 -14.442 -8.025 1.00 98.88 597 PHE A C 1
ATOM 4465 O O . PHE A 1 597 ? 3.232 -13.441 -8.066 1.00 98.88 597 PHE A O 1
ATOM 4472 N N . TYR A 1 598 ? 2.874 -15.618 -8.531 1.00 98.75 598 TYR A N 1
ATOM 4473 C CA . TYR A 1 598 ? 4.159 -15.906 -9.154 1.00 98.75 598 TYR A CA 1
ATOM 4474 C C . TYR A 1 598 ? 3.977 -16.679 -10.452 1.00 98.75 598 TYR A C 1
ATOM 4476 O O . TYR A 1 598 ? 3.130 -17.574 -10.531 1.00 98.75 598 TYR A O 1
ATOM 4484 N N . ALA A 1 599 ? 4.812 -16.364 -11.438 1.00 98.44 599 ALA A N 1
ATOM 4485 C CA . ALA A 1 599 ? 4.985 -17.174 -12.634 1.00 98.44 599 ALA A CA 1
ATOM 4486 C C . ALA A 1 599 ? 6.447 -17.140 -13.097 1.00 98.44 599 ALA A C 1
ATOM 4488 O O . ALA A 1 599 ? 7.013 -16.057 -13.271 1.00 98.44 599 ALA A O 1
ATOM 4489 N N . ASP A 1 600 ? 7.018 -18.320 -13.332 1.00 97.50 600 ASP A N 1
ATOM 4490 C CA . ASP A 1 600 ? 8.267 -18.514 -14.073 1.00 97.50 600 ASP A CA 1
ATOM 4491 C C . ASP A 1 600 ? 7.996 -19.291 -15.379 1.00 97.50 600 ASP A C 1
ATOM 4493 O O . ASP A 1 600 ? 6.849 -19.462 -15.801 1.00 97.50 600 ASP A O 1
ATOM 4497 N N . SER A 1 601 ? 9.050 -19.750 -16.057 1.00 96.19 601 SER A N 1
ATOM 4498 C CA . SER A 1 601 ? 8.933 -20.510 -17.312 1.00 96.19 601 SER A CA 1
ATOM 4499 C C . SER A 1 601 ? 8.166 -21.841 -17.209 1.00 96.19 601 SER A C 1
ATOM 4501 O O . SER A 1 601 ? 7.731 -22.372 -18.230 1.00 96.19 601 SER A O 1
ATOM 4503 N N . SER A 1 602 ? 8.011 -22.405 -16.015 1.00 97.88 602 SER A N 1
ATOM 4504 C CA . SER A 1 602 ? 7.496 -23.757 -15.769 1.00 97.88 602 SER A CA 1
ATOM 4505 C C . SER A 1 602 ? 6.400 -23.804 -14.703 1.00 97.88 602 SER A C 1
ATOM 4507 O O . SER A 1 602 ? 5.496 -24.631 -14.808 1.00 97.88 602 SER A O 1
ATOM 4509 N N . HIS A 1 603 ? 6.452 -22.915 -13.714 1.00 98.62 603 HIS A N 1
ATOM 4510 C CA . HIS A 1 603 ? 5.640 -22.968 -12.511 1.00 98.62 603 HIS A CA 1
ATOM 4511 C C . HIS A 1 603 ? 4.820 -21.705 -12.273 1.00 98.62 603 HIS A C 1
ATOM 4513 O O . HIS A 1 603 ? 5.172 -20.593 -12.671 1.00 98.62 603 HIS A O 1
ATOM 4519 N N . THR A 1 604 ? 3.726 -21.895 -11.542 1.00 98.75 604 THR A N 1
ATOM 4520 C CA . THR A 1 604 ? 2.889 -20.826 -10.992 1.00 98.75 604 THR A CA 1
ATOM 4521 C C . THR A 1 604 ? 2.728 -21.022 -9.495 1.00 98.75 604 THR A C 1
ATOM 4523 O O . THR A 1 604 ? 2.690 -22.156 -9.016 1.00 98.75 604 THR A O 1
ATOM 4526 N N . ALA A 1 605 ? 2.596 -19.938 -8.736 1.00 98.75 605 ALA A N 1
ATOM 4527 C CA . ALA A 1 605 ? 2.331 -20.050 -7.307 1.00 98.75 605 ALA A CA 1
ATOM 4528 C C . ALA A 1 605 ? 1.507 -18.894 -6.760 1.00 98.75 605 ALA A C 1
ATOM 4530 O O . ALA A 1 605 ? 1.434 -17.814 -7.349 1.00 98.75 605 ALA A O 1
ATOM 4531 N N . TYR A 1 606 ? 0.913 -19.158 -5.603 1.00 98.88 606 TYR A N 1
ATOM 4532 C CA . TYR A 1 606 ? 0.122 -18.219 -4.834 1.00 98.88 606 TYR A CA 1
ATOM 4533 C C . TYR A 1 606 ? 0.481 -18.303 -3.345 1.00 98.88 606 TYR A C 1
ATOM 4535 O O . TYR A 1 606 ? 0.756 -19.392 -2.827 1.00 98.88 606 TYR A O 1
ATOM 4543 N N . TYR A 1 607 ? 0.463 -17.161 -2.654 1.00 98.81 607 TYR A N 1
ATOM 4544 C CA . TYR A 1 607 ? 0.572 -17.082 -1.195 1.00 98.81 607 TYR A CA 1
ATOM 4545 C C . TYR A 1 607 ? -0.154 -15.852 -0.642 1.00 98.81 607 TYR A C 1
ATOM 4547 O O . TYR A 1 607 ? -0.014 -14.752 -1.174 1.00 98.81 607 TYR A O 1
ATOM 4555 N N . ASN A 1 608 ? -0.897 -16.017 0.450 1.00 98.31 608 ASN A N 1
ATOM 4556 C CA . ASN A 1 608 ? -1.488 -14.921 1.212 1.00 98.31 608 ASN A CA 1
ATOM 4557 C C . ASN A 1 608 ? -0.544 -14.467 2.344 1.00 98.31 608 ASN A C 1
ATOM 4559 O O . ASN A 1 608 ? -0.329 -15.207 3.302 1.00 98.31 608 ASN A O 1
ATOM 4563 N N . SER A 1 609 ? 0.015 -13.259 2.248 1.00 97.94 609 SER A N 1
ATOM 4564 C CA . SER A 1 609 ? 0.888 -12.670 3.275 1.00 97.94 609 SER A CA 1
ATOM 4565 C C . SER A 1 609 ? 0.096 -11.909 4.339 1.00 97.94 609 SER A C 1
ATOM 4567 O O . SER A 1 609 ? -1.030 -11.478 4.079 1.00 97.94 609 SER A O 1
ATOM 4569 N N . GLY A 1 610 ? 0.700 -11.718 5.513 1.00 96.25 610 GLY A N 1
ATOM 4570 C CA . GLY A 1 610 ? 0.154 -10.925 6.614 1.00 96.25 610 GLY A CA 1
ATOM 4571 C C . GLY A 1 610 ? 0.571 -11.458 7.985 1.00 96.25 610 GLY A C 1
ATOM 4572 O O . GLY A 1 610 ? 0.680 -12.667 8.167 1.00 96.25 610 GLY A O 1
ATOM 4573 N N . ASP A 1 611 ? 0.741 -10.583 8.973 1.00 96.75 611 ASP A N 1
ATOM 4574 C CA . ASP A 1 611 ? 0.954 -11.001 10.365 1.00 96.75 611 ASP A CA 1
ATOM 4575 C C . ASP A 1 611 ? -0.392 -11.333 11.019 1.00 96.75 611 ASP A C 1
ATOM 4577 O O . ASP A 1 611 ? -0.975 -10.538 11.755 1.00 96.75 611 ASP A O 1
ATOM 4581 N N . ASN A 1 612 ? -0.920 -12.510 10.687 1.00 97.31 612 ASN A N 1
ATOM 4582 C CA . ASN A 1 612 ? -2.237 -12.985 11.104 1.00 97.31 612 ASN A CA 1
ATOM 4583 C C . ASN A 1 612 ? -2.221 -13.413 12.587 1.00 97.31 612 ASN A C 1
ATOM 4585 O O . ASN A 1 612 ? -1.677 -14.482 12.894 1.00 97.31 612 ASN A O 1
ATOM 4589 N N . PRO A 1 613 ? -2.820 -12.652 13.527 1.00 97.19 613 PRO A N 1
ATOM 4590 C CA . PRO A 1 613 ? -2.732 -12.963 14.952 1.00 97.19 613 PRO A CA 1
ATOM 4591 C C . PRO A 1 613 ? -3.451 -14.267 15.309 1.00 97.19 613 PRO A C 1
ATOM 4593 O O . PRO A 1 613 ? -4.574 -14.536 14.870 1.00 97.19 613 PRO A O 1
ATOM 4596 N N . VAL A 1 614 ? -2.826 -15.067 16.174 1.00 97.81 614 VAL A N 1
ATOM 4597 C CA . VAL A 1 614 ? -3.482 -16.202 16.829 1.00 97.81 614 VAL A CA 1
ATOM 4598 C C . VAL A 1 614 ? -4.306 -15.665 17.997 1.00 97.81 614 VAL A C 1
ATOM 4600 O O . VAL A 1 614 ? -3.772 -15.324 19.054 1.00 97.81 614 VAL A O 1
ATOM 4603 N N . ARG A 1 615 ? -5.625 -15.596 17.812 1.00 96.69 615 ARG A N 1
ATOM 4604 C CA . ARG A 1 615 ? -6.573 -15.076 18.810 1.00 96.69 615 ARG A CA 1
ATOM 4605 C C . ARG A 1 615 ? -6.801 -16.059 19.967 1.00 96.69 615 ARG A C 1
ATOM 4607 O O . ARG A 1 615 ? -6.553 -17.266 19.858 1.00 96.69 615 ARG A O 1
ATOM 4614 N N . ALA A 1 616 ? -7.266 -15.547 21.105 1.00 96.25 616 ALA A N 1
ATOM 4615 C CA . ALA A 1 616 ? -7.715 -16.390 22.208 1.00 96.25 616 ALA A CA 1
ATOM 4616 C C . ALA A 1 616 ? -8.918 -17.261 21.794 1.00 96.25 616 ALA A C 1
ATOM 4618 O O . ALA A 1 616 ? -9.691 -16.923 20.900 1.00 96.25 616 ALA A O 1
ATOM 4619 N N . ALA A 1 617 ? -9.072 -18.419 22.444 1.00 94.25 617 ALA A N 1
ATOM 4620 C CA . ALA A 1 617 ? -10.148 -19.346 22.104 1.00 94.25 617 ALA A CA 1
ATOM 4621 C C . ALA A 1 617 ? -11.516 -18.730 22.440 1.00 94.25 617 ALA A C 1
ATOM 4623 O O . ALA A 1 617 ? -11.707 -18.236 23.547 1.00 94.25 617 ALA A O 1
ATOM 4624 N N . GLY A 1 618 ? -12.462 -18.799 21.502 1.00 95.00 618 GLY A N 1
ATOM 4625 C CA . GLY A 1 618 ? -13.813 -18.262 21.681 1.00 95.00 618 GLY A CA 1
ATOM 4626 C C . GLY A 1 618 ? -13.961 -16.768 21.386 1.00 95.00 618 GLY A C 1
ATOM 4627 O O . GLY A 1 618 ? -15.084 -16.284 21.432 1.00 95.00 618 GLY A O 1
ATOM 4628 N N . VAL A 1 619 ? -12.891 -16.037 21.061 1.00 96.38 619 VAL A N 1
ATOM 4629 C CA . VAL A 1 619 ? -13.006 -14.641 20.606 1.00 96.38 619 VAL A CA 1
ATOM 4630 C C . VAL A 1 619 ? -13.579 -14.617 19.187 1.00 96.38 619 VAL A C 1
ATOM 4632 O O . VAL A 1 619 ? -13.064 -15.302 18.303 1.00 96.38 619 VAL A O 1
ATOM 4635 N N . ASP A 1 620 ? -14.650 -13.849 18.980 1.00 95.25 620 ASP A N 1
ATOM 4636 C CA . ASP A 1 620 ? -15.187 -13.550 17.650 1.00 95.25 620 ASP A CA 1
ATOM 4637 C C . ASP A 1 620 ? -14.522 -12.270 17.129 1.00 95.25 620 ASP A C 1
ATOM 4639 O O . ASP A 1 620 ? -14.703 -11.207 17.719 1.00 95.25 620 ASP A O 1
ATOM 4643 N N . ALA A 1 621 ? -13.763 -12.378 16.036 1.00 93.31 621 ALA A N 1
ATOM 4644 C CA . ALA A 1 621 ? -13.053 -11.252 15.420 1.00 93.31 621 ALA A CA 1
ATOM 4645 C C . ALA A 1 621 ? -13.998 -10.183 14.840 1.00 93.31 621 ALA A C 1
ATOM 4647 O O . ALA A 1 621 ? -13.573 -9.096 14.483 1.00 93.31 621 ALA A O 1
ATOM 4648 N N . GLU A 1 622 ? -15.300 -10.461 14.745 1.00 92.69 622 GLU A N 1
ATOM 4649 C CA . GLU A 1 622 ? -16.249 -9.481 14.227 1.00 92.69 622 GLU A CA 1
ATOM 4650 C C . GLU A 1 622 ? -16.571 -8.346 15.210 1.00 92.69 622 GLU A C 1
ATOM 4652 O O . GLU A 1 622 ? -17.006 -7.266 14.790 1.00 92.69 622 GLU A O 1
ATOM 4657 N N . PHE A 1 623 ? -16.428 -8.595 16.514 1.00 96.50 623 PHE A N 1
ATOM 4658 C CA . PHE A 1 623 ? -16.935 -7.716 17.565 1.00 96.50 623 PHE A CA 1
ATOM 4659 C C . PHE A 1 623 ? -15.829 -7.247 18.512 1.00 96.50 623 PHE A C 1
ATOM 4661 O O . PHE A 1 623 ? -14.854 -7.966 18.725 1.00 96.50 623 PHE A O 1
ATOM 4668 N N . PRO A 1 624 ? -15.983 -6.060 19.136 1.00 98.06 624 PRO A N 1
ATOM 4669 C CA . PRO A 1 624 ? -15.019 -5.598 20.116 1.00 98.06 624 PRO A CA 1
ATOM 4670 C C . PRO A 1 624 ? -14.935 -6.581 21.280 1.00 98.06 624 PRO A C 1
ATOM 4672 O O . PRO A 1 624 ? -15.957 -7.109 21.729 1.00 98.06 624 PRO A O 1
ATOM 4675 N N . VAL A 1 625 ? -13.733 -6.775 21.810 1.00 97.69 625 VAL A N 1
ATOM 4676 C CA . VAL A 1 625 ? -13.458 -7.722 22.894 1.00 97.69 625 VAL A CA 1
ATOM 4677 C C . VAL A 1 625 ? -12.939 -6.994 24.133 1.00 97.69 625 VAL A C 1
ATOM 4679 O O . VAL A 1 625 ? -12.296 -5.953 24.041 1.00 97.69 625 VAL A O 1
ATOM 4682 N N . TRP A 1 626 ? -13.218 -7.496 25.332 1.00 98.12 626 TRP A N 1
ATOM 4683 C CA . TRP A 1 626 ? -12.679 -6.916 26.560 1.00 98.12 626 TRP A CA 1
ATOM 4684 C C . TRP A 1 626 ? -11.150 -7.005 26.604 1.00 98.12 626 TRP A C 1
ATOM 4686 O O . TRP A 1 626 ? -10.578 -8.074 26.399 1.00 98.12 626 TRP A O 1
ATOM 4696 N N . ALA A 1 627 ? -10.499 -5.901 26.982 1.00 97.44 627 ALA A N 1
ATOM 4697 C CA . ALA A 1 627 ? -9.060 -5.812 27.238 1.00 97.44 6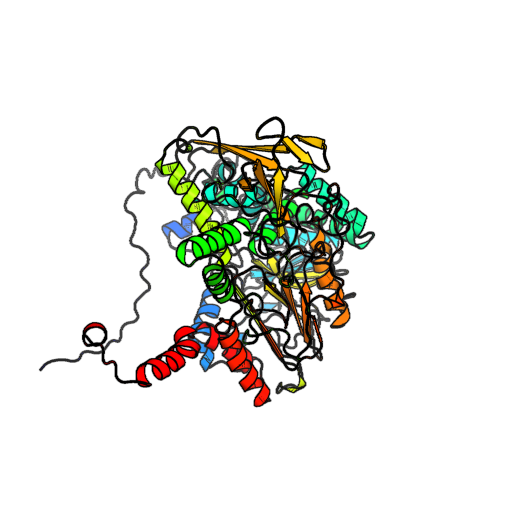27 ALA A CA 1
ATOM 4698 C C . ALA A 1 627 ? -8.649 -6.562 28.520 1.00 97.44 627 ALA A C 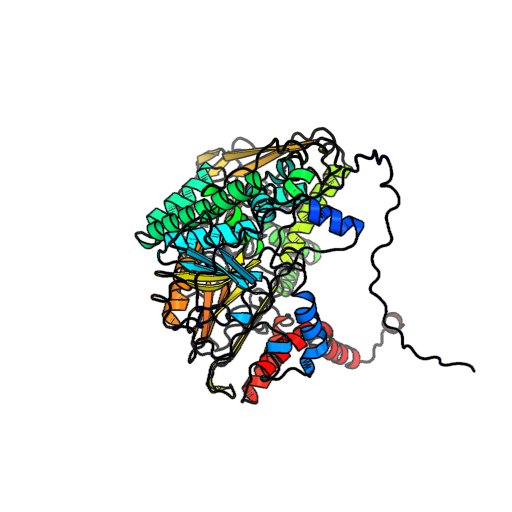1
ATOM 4700 O O . ALA A 1 627 ? -8.379 -5.974 29.569 1.00 97.44 627 ALA A O 1
ATOM 4701 N N . GLN A 1 628 ? -8.672 -7.891 28.458 1.00 95.25 628 GLN A N 1
ATOM 4702 C CA . GLN A 1 628 ? -8.299 -8.788 29.548 1.00 95.25 628 GLN A CA 1
ATOM 4703 C C . GLN A 1 628 ? -7.324 -9.837 29.023 1.00 95.25 628 GLN A C 1
ATOM 4705 O O . GLN A 1 628 ? -7.517 -10.365 27.931 1.00 95.25 628 GLN A O 1
ATOM 4710 N N . ALA A 1 629 ? -6.354 -10.232 29.850 1.00 95.06 629 ALA A N 1
ATOM 4711 C CA . ALA A 1 629 ? -5.330 -11.217 29.486 1.00 95.06 629 ALA A CA 1
ATOM 4712 C C . ALA A 1 629 ? -5.891 -12.554 28.953 1.00 95.06 629 ALA A C 1
ATOM 4714 O O . ALA A 1 629 ? -5.221 -13.264 28.213 1.00 95.06 629 ALA A O 1
ATOM 4715 N N . ALA A 1 630 ? -7.128 -12.914 29.315 1.00 96.12 630 ALA A N 1
ATOM 4716 C CA . ALA A 1 630 ? -7.791 -14.118 28.816 1.00 96.12 630 ALA A CA 1
ATOM 4717 C C . ALA A 1 630 ? -8.209 -14.037 27.333 1.00 96.12 630 ALA A C 1
ATOM 4719 O O . ALA A 1 630 ? -8.367 -15.084 26.706 1.00 96.12 630 ALA A O 1
ATOM 4720 N N . TYR A 1 631 ? -8.395 -12.827 26.796 1.00 97.44 631 TYR A N 1
ATOM 4721 C CA . TYR A 1 631 ? -8.918 -12.575 25.447 1.00 97.44 631 TYR A CA 1
ATOM 4722 C C . TYR A 1 631 ? -7.906 -11.915 24.503 1.00 97.44 631 TYR A C 1
ATOM 4724 O O . TYR A 1 631 ? -8.187 -11.758 23.320 1.00 97.44 631 TYR A O 1
ATOM 4732 N N . GLU A 1 632 ? -6.730 -11.557 25.013 1.00 97.75 632 GLU A N 1
ATOM 4733 C CA . GLU A 1 632 ? -5.612 -11.051 24.220 1.00 97.75 632 GLU A CA 1
ATOM 4734 C C . GLU A 1 632 ? -5.131 -12.063 23.173 1.00 97.75 632 GLU A C 1
ATOM 4736 O O . GLU A 1 632 ? -5.271 -13.285 23.329 1.00 97.75 632 GLU A O 1
ATOM 4741 N N . TRP A 1 633 ? -4.496 -11.553 22.115 1.00 98.12 633 TRP A N 1
ATOM 4742 C CA . TRP A 1 633 ? -3.740 -12.391 21.187 1.00 98.12 633 TRP A CA 1
ATOM 4743 C C . TRP A 1 633 ? -2.729 -13.258 21.942 1.00 98.12 633 TRP A C 1
ATOM 4745 O O . TRP A 1 633 ? -2.129 -12.858 22.944 1.00 98.12 633 TRP A O 1
ATOM 4755 N N . ARG A 1 634 ? -2.533 -14.489 21.467 1.00 98.12 634 ARG A N 1
ATOM 4756 C CA . ARG A 1 634 ? -1.667 -15.458 22.138 1.00 98.12 634 ARG A CA 1
ATOM 4757 C C . ARG A 1 634 ? -0.229 -14.951 22.179 1.00 98.12 634 ARG A C 1
ATOM 4759 O O . ARG A 1 634 ? 0.362 -14.666 21.142 1.00 98.12 634 ARG A O 1
ATOM 4766 N N . ASN A 1 635 ? 0.343 -14.930 23.383 1.00 97.69 635 ASN A N 1
ATOM 4767 C CA . ASN A 1 635 ? 1.703 -14.457 23.653 1.00 97.69 635 ASN A CA 1
ATOM 4768 C C . ASN A 1 635 ? 1.955 -13.027 23.152 1.00 97.69 635 ASN A C 1
ATOM 4770 O O . ASN A 1 635 ? 3.048 -12.738 22.675 1.00 97.69 635 ASN A O 1
ATOM 4774 N N . TRP A 1 636 ? 0.944 -12.160 23.216 1.00 98.19 636 TRP A N 1
ATOM 4775 C CA . TRP A 1 636 ? 1.122 -10.759 22.872 1.00 98.19 636 TRP A CA 1
ATOM 4776 C C . TRP A 1 636 ? 2.031 -10.044 23.878 1.00 98.19 636 TRP A C 1
ATOM 4778 O O . TRP A 1 636 ? 1.817 -10.122 25.089 1.00 98.19 636 TRP A O 1
ATOM 4788 N N . ASP A 1 637 ? 3.042 -9.348 23.364 1.00 97.31 637 ASP A N 1
ATOM 4789 C CA . ASP A 1 637 ? 3.907 -8.449 24.117 1.00 97.31 637 ASP A CA 1
ATOM 4790 C C . ASP A 1 637 ? 3.618 -6.993 23.711 1.00 97.31 637 ASP A C 1
ATOM 4792 O O . ASP A 1 637 ? 3.974 -6.579 22.602 1.00 97.31 637 ASP A O 1
ATOM 4796 N N . PRO A 1 638 ? 3.043 -6.171 24.606 1.00 95.81 638 PRO A N 1
ATOM 4797 C CA . PRO A 1 638 ? 2.735 -4.770 24.322 1.00 95.81 638 PRO A CA 1
ATOM 4798 C C . PRO A 1 638 ? 3.979 -3.878 24.184 1.00 95.81 638 PRO A C 1
ATOM 4800 O O . PRO A 1 638 ? 3.856 -2.717 23.801 1.00 95.81 638 PRO A O 1
ATOM 4803 N N . THR A 1 639 ? 5.168 -4.357 24.563 1.00 93.56 639 THR A N 1
ATOM 4804 C CA . THR A 1 639 ? 6.418 -3.586 24.458 1.00 93.56 639 THR A CA 1
ATOM 4805 C C . THR A 1 639 ? 6.916 -3.555 23.022 1.00 93.56 639 THR A C 1
ATOM 4807 O O . THR A 1 639 ? 7.343 -2.513 22.534 1.00 93.56 639 THR A O 1
ATOM 4810 N N . THR A 1 640 ? 6.857 -4.707 22.357 1.00 94.19 640 THR A N 1
ATOM 4811 C CA . THR A 1 640 ? 7.309 -4.890 20.975 1.00 94.19 640 THR A CA 1
ATOM 4812 C C . THR A 1 640 ? 6.153 -4.911 19.978 1.00 94.19 640 THR A C 1
ATOM 4814 O O . THR A 1 640 ? 6.398 -4.916 18.779 1.00 94.19 640 THR A O 1
ATOM 4817 N N . ASN A 1 641 ? 4.905 -4.928 20.457 1.00 96.25 641 ASN A N 1
ATOM 4818 C CA . ASN A 1 641 ? 3.706 -5.206 19.668 1.00 96.25 641 ASN A CA 1
ATOM 4819 C C . ASN A 1 641 ? 3.854 -6.470 18.805 1.00 96.25 641 ASN A C 1
ATOM 4821 O O . ASN A 1 641 ? 3.571 -6.463 17.612 1.00 96.25 641 ASN A O 1
ATOM 4825 N N . THR A 1 642 ? 4.364 -7.547 19.399 1.00 96.69 642 THR A N 1
ATOM 4826 C CA . THR A 1 642 ? 4.482 -8.848 18.730 1.00 96.69 642 THR A CA 1
ATOM 4827 C C . THR A 1 642 ? 3.559 -9.854 19.393 1.00 96.69 642 THR A C 1
ATOM 4829 O O . THR A 1 642 ? 3.238 -9.730 20.573 1.00 96.69 642 THR A O 1
ATOM 4832 N N . ALA A 1 643 ? 3.099 -10.845 18.639 1.00 97.88 643 ALA A N 1
ATOM 4833 C CA . ALA A 1 643 ? 2.271 -11.930 19.145 1.00 97.88 643 ALA A CA 1
ATOM 4834 C C . ALA A 1 643 ? 2.630 -13.241 18.440 1.00 97.88 643 ALA A C 1
ATOM 4836 O O . ALA A 1 643 ? 3.483 -13.294 17.555 1.00 97.88 643 ALA A O 1
ATOM 4837 N N . SER A 1 644 ? 1.958 -14.324 18.820 1.00 98.25 644 SER A N 1
ATOM 4838 C CA . SER A 1 644 ? 1.959 -15.527 17.990 1.00 98.25 644 SER A CA 1
ATOM 4839 C C . SER A 1 644 ? 1.132 -15.268 16.735 1.00 98.25 644 SER A C 1
ATOM 4841 O O . SER A 1 644 ? -0.042 -14.907 16.835 1.00 98.25 644 SER A O 1
ATOM 4843 N N . TYR A 1 645 ? 1.731 -15.511 15.575 1.00 98.00 645 TYR A N 1
ATOM 4844 C CA . TYR A 1 645 ? 1.069 -15.438 14.276 1.00 98.00 645 TYR A CA 1
ATOM 4845 C C . TYR A 1 645 ? 0.854 -16.838 13.698 1.00 98.00 645 TYR A C 1
ATOM 4847 O O . TYR A 1 645 ? 1.514 -17.801 14.106 1.00 98.00 645 TYR A O 1
ATOM 4855 N N . THR A 1 646 ? -0.111 -16.987 12.791 1.00 97.75 646 THR A N 1
ATOM 4856 C CA . THR A 1 646 ? -0.374 -18.284 12.160 1.00 97.75 646 THR A CA 1
ATOM 4857 C C . THR A 1 646 ? 0.841 -18.758 11.350 1.00 97.75 646 THR A C 1
ATOM 4859 O O . THR A 1 646 ? 1.491 -17.946 10.697 1.00 97.75 646 THR A O 1
ATOM 4862 N N . PRO A 1 647 ? 1.185 -20.060 11.370 1.00 97.69 647 PRO A N 1
ATOM 4863 C CA . PRO A 1 647 ? 2.329 -20.566 10.611 1.00 97.69 647 PRO A CA 1
ATOM 4864 C C . PRO A 1 647 ? 2.048 -20.522 9.101 1.00 97.69 647 PRO A C 1
ATOM 4866 O O . PRO A 1 647 ? 0.879 -20.612 8.722 1.00 97.69 647 PRO A O 1
ATOM 4869 N N . PRO A 1 648 ? 3.072 -20.524 8.223 1.00 97.31 648 PRO A N 1
ATOM 4870 C CA . PRO A 1 648 ? 2.877 -20.439 6.770 1.00 97.31 648 PRO A CA 1
ATOM 4871 C C . PRO A 1 648 ? 1.892 -21.458 6.179 1.00 97.31 648 PRO A C 1
ATOM 4873 O O . PRO A 1 648 ? 1.168 -21.149 5.241 1.00 97.31 648 PRO A O 1
ATOM 4876 N N . SER A 1 649 ? 1.795 -22.663 6.752 1.00 96.88 649 SER A N 1
ATOM 4877 C CA . SER A 1 649 ? 0.845 -23.692 6.302 1.00 96.88 649 SER A CA 1
ATOM 4878 C C . SER A 1 649 ? -0.629 -23.359 6.570 1.00 96.88 649 SER A C 1
ATOM 4880 O O . SER A 1 649 ? -1.501 -24.012 6.010 1.00 96.88 649 SER A O 1
ATOM 4882 N N . ALA A 1 650 ? -0.917 -22.391 7.442 1.00 97.81 650 ALA A N 1
ATOM 4883 C CA . ALA A 1 650 ? -2.265 -21.896 7.723 1.00 97.81 650 ALA A CA 1
ATOM 4884 C C . ALA A 1 650 ? -2.646 -20.680 6.859 1.00 97.81 650 ALA A C 1
ATOM 4886 O O . ALA A 1 650 ? -3.795 -20.245 6.885 1.00 97.81 650 ALA A O 1
ATOM 4887 N N . HIS A 1 651 ? -1.705 -20.146 6.078 1.00 98.38 651 HIS A N 1
ATOM 4888 C CA . HIS A 1 651 ? -1.983 -19.122 5.080 1.00 98.38 651 HIS A CA 1
ATOM 4889 C C . HIS A 1 651 ? -2.417 -19.789 3.773 1.00 98.38 651 HIS A C 1
ATOM 4891 O O . HIS A 1 651 ? -1.746 -20.732 3.341 1.00 98.38 651 HIS A O 1
ATOM 4897 N N . PRO A 1 652 ? -3.484 -19.308 3.109 1.00 98.50 652 PRO A N 1
ATOM 4898 C CA . PRO A 1 652 ? -3.839 -19.749 1.768 1.00 98.50 652 PRO A CA 1
ATOM 4899 C C . PRO A 1 652 ? -2.629 -19.708 0.836 1.00 98.50 652 PRO A C 1
ATOM 4901 O O . PRO A 1 652 ? -2.015 -18.660 0.633 1.00 98.50 652 PRO A O 1
ATOM 4904 N N . ASN A 1 653 ? -2.265 -20.861 0.286 1.00 98.50 653 ASN A N 1
ATOM 4905 C CA . ASN A 1 653 ? -1.119 -21.001 -0.600 1.00 98.50 653 ASN A CA 1
ATOM 4906 C C . ASN A 1 653 ? -1.324 -22.187 -1.545 1.00 98.50 653 ASN A C 1
ATOM 4908 O O . ASN A 1 653 ? -2.090 -23.096 -1.244 1.00 98.50 653 ASN A O 1
ATOM 4912 N N . SER A 1 654 ? -0.674 -22.159 -2.705 1.00 98.50 654 SER A N 1
ATOM 4913 C CA . SER A 1 654 ? -0.610 -23.308 -3.618 1.00 98.50 654 SER A CA 1
ATOM 4914 C C . SER A 1 654 ? 0.463 -23.107 -4.686 1.00 98.50 654 SER A C 1
ATOM 4916 O O . SER A 1 654 ? 0.907 -21.987 -4.953 1.00 98.50 654 SER A O 1
ATOM 4918 N N . ILE A 1 655 ? 0.893 -24.219 -5.281 1.00 98.31 655 ILE A N 1
ATOM 4919 C CA . ILE A 1 655 ? 1.835 -24.277 -6.401 1.00 98.31 655 ILE A CA 1
ATOM 4920 C C . ILE A 1 655 ? 1.171 -25.097 -7.508 1.00 98.31 655 ILE A C 1
ATOM 4922 O O . ILE A 1 655 ? 0.604 -26.155 -7.239 1.00 98.31 655 ILE A O 1
ATOM 4926 N N . ASP A 1 656 ? 1.238 -24.594 -8.738 1.00 97.44 656 ASP A N 1
ATOM 4927 C CA . ASP A 1 656 ? 0.770 -25.265 -9.956 1.00 97.44 656 ASP A CA 1
ATOM 4928 C C . ASP A 1 656 ? -0.708 -25.698 -9.961 1.00 97.44 656 ASP A C 1
ATOM 4930 O O . ASP A 1 656 ? -1.071 -26.688 -10.603 1.00 97.44 656 ASP A O 1
ATOM 4934 N N . GLN A 1 657 ? -1.592 -24.924 -9.311 1.00 97.19 657 GLN A N 1
ATOM 4935 C CA . GLN A 1 657 ? -3.029 -24.994 -9.598 1.00 97.19 657 GLN A CA 1
ATOM 4936 C C . GLN A 1 657 ? -3.271 -24.701 -11.090 1.00 97.19 657 GLN A C 1
ATOM 4938 O O . GLN A 1 657 ? -2.505 -23.985 -11.736 1.00 97.19 657 GLN A O 1
ATOM 4943 N N . ASP A 1 658 ? -4.358 -25.242 -11.645 1.00 98.31 658 ASP A N 1
ATOM 4944 C CA . ASP A 1 658 ? -4.687 -25.090 -13.066 1.00 98.31 658 ASP A CA 1
ATOM 4945 C C . ASP A 1 658 ? -4.683 -23.618 -13.528 1.00 98.31 658 ASP A C 1
ATOM 4947 O O . ASP A 1 658 ? -4.169 -23.289 -14.602 1.00 98.31 658 ASP A O 1
ATOM 4951 N N . TYR A 1 659 ? -5.233 -22.735 -12.696 1.00 98.75 659 TYR A N 1
ATOM 4952 C CA . TYR A 1 659 ? -5.184 -21.287 -12.844 1.00 98.75 659 TYR A CA 1
ATOM 4953 C C . TYR A 1 659 ? -5.430 -20.607 -11.494 1.00 98.75 659 TYR A C 1
ATOM 4955 O O . TYR A 1 659 ? -5.904 -21.246 -10.562 1.00 98.75 659 TYR A O 1
ATOM 4963 N N . TYR A 1 660 ? -5.149 -19.311 -11.408 1.00 98.69 660 TYR A N 1
ATOM 4964 C CA . TYR A 1 660 ? -5.543 -18.427 -10.318 1.00 98.69 660 TYR A CA 1
ATOM 4965 C C . TYR A 1 660 ? -6.286 -17.229 -10.899 1.00 98.69 660 TYR A C 1
ATOM 4967 O O . TYR A 1 660 ? -5.859 -16.652 -11.904 1.00 98.69 660 TYR A O 1
ATOM 4975 N N . ILE A 1 661 ? -7.363 -16.820 -10.236 1.00 98.19 661 ILE A N 1
ATOM 4976 C CA . ILE A 1 661 ? -7.952 -15.495 -10.413 1.00 98.19 661 ILE A CA 1
ATOM 4977 C C . ILE A 1 661 ? -7.975 -14.796 -9.067 1.00 98.19 661 ILE A C 1
ATOM 4979 O O . ILE A 1 661 ? -8.277 -15.403 -8.041 1.00 98.19 661 ILE A O 1
ATOM 4983 N N . SER A 1 662 ? -7.707 -13.500 -9.084 1.00 97.00 662 SER A N 1
ATOM 4984 C CA . SER A 1 662 ? -8.086 -12.632 -7.989 1.00 97.00 662 SER A CA 1
ATOM 4985 C C . SER A 1 662 ? -8.590 -11.310 -8.522 1.00 97.00 662 SER A C 1
ATOM 4987 O O . SER A 1 662 ? -8.003 -10.739 -9.436 1.00 97.00 662 SER A O 1
ATOM 4989 N N . TRP A 1 663 ? -9.680 -10.822 -7.943 1.00 94.81 663 TRP A N 1
ATOM 4990 C CA . TRP A 1 663 ? -10.061 -9.415 -7.998 1.00 94.81 663 TRP A CA 1
ATOM 4991 C C . TRP A 1 663 ? -10.418 -8.931 -6.594 1.00 94.81 663 TRP A C 1
ATOM 4993 O O . TRP A 1 663 ? -11.516 -8.427 -6.359 1.00 94.81 663 TRP A O 1
ATOM 5003 N N . ASN A 1 664 ? -9.496 -9.173 -5.654 1.00 92.62 664 ASN A N 1
ATOM 5004 C CA . ASN A 1 664 ? -9.688 -9.028 -4.207 1.00 92.62 664 ASN A CA 1
ATOM 5005 C C . ASN A 1 664 ? -10.840 -9.880 -3.638 1.00 92.62 664 ASN A C 1
ATOM 5007 O O . ASN A 1 664 ? -11.411 -9.522 -2.617 1.00 92.62 664 ASN A O 1
ATOM 5011 N N . ASN A 1 665 ? -11.220 -10.964 -4.317 1.00 93.50 665 ASN A N 1
ATOM 5012 C CA . ASN A 1 665 ? -12.154 -11.943 -3.765 1.00 93.50 665 ASN A CA 1
ATOM 5013 C C . ASN A 1 665 ? -11.493 -12.766 -2.659 1.00 93.50 665 ASN A C 1
ATOM 5015 O O . ASN A 1 665 ? -10.262 -12.859 -2.591 1.00 93.50 665 ASN A O 1
ATOM 5019 N N . LYS A 1 666 ? -12.340 -13.440 -1.883 1.00 94.38 666 LYS A N 1
ATOM 5020 C CA . LYS A 1 666 ? -11.970 -14.467 -0.917 1.00 94.38 666 LYS A CA 1
ATOM 5021 C C . LYS A 1 666 ? -10.876 -15.418 -1.411 1.00 94.38 666 LYS A C 1
ATOM 5023 O O . LYS A 1 666 ? -10.867 -15.900 -2.548 1.00 94.38 666 LYS A O 1
ATOM 5028 N N . GLN A 1 667 ? -9.936 -15.703 -0.521 1.00 96.00 667 GLN A N 1
ATOM 5029 C CA . GLN A 1 667 ? -8.704 -16.418 -0.839 1.00 96.00 667 GLN A CA 1
ATOM 5030 C C . GLN A 1 667 ? -8.941 -17.912 -0.975 1.00 96.00 667 GLN A C 1
ATOM 5032 O O . GLN A 1 667 ? -8.547 -18.497 -1.977 1.00 96.00 667 GLN A O 1
ATOM 5037 N N . ALA A 1 668 ? -9.581 -18.523 0.018 1.00 96.81 668 ALA A N 1
ATOM 5038 C CA . ALA A 1 668 ? -9.772 -19.963 0.088 1.00 96.81 668 ALA A CA 1
ATOM 5039 C C . ALA A 1 668 ? -11.003 -20.322 0.927 1.00 96.81 668 ALA A C 1
ATOM 5041 O O . ALA A 1 668 ? -11.651 -19.467 1.538 1.00 96.81 668 ALA A O 1
ATOM 5042 N N . LYS A 1 669 ? -11.326 -21.614 0.966 1.00 95.31 669 LYS A N 1
ATOM 5043 C CA . LYS A 1 669 ? -12.397 -22.148 1.803 1.00 95.31 669 LYS A CA 1
ATOM 5044 C C . LYS A 1 669 ? -12.059 -21.968 3.291 1.00 95.31 669 LYS A C 1
ATOM 5046 O O . LYS A 1 669 ? -10.926 -22.211 3.693 1.00 95.31 669 LYS A O 1
ATOM 5051 N N . ASP A 1 670 ? -13.055 -21.586 4.093 1.00 94.31 670 ASP A N 1
ATOM 5052 C CA . ASP A 1 670 ? -12.972 -21.374 5.552 1.00 94.31 670 ASP A CA 1
ATOM 5053 C C . ASP A 1 670 ? -12.046 -20.232 6.013 1.00 94.31 670 ASP A C 1
ATOM 5055 O O . ASP A 1 670 ? -11.838 -20.037 7.212 1.00 94.31 670 ASP A O 1
ATOM 5059 N N . TYR A 1 671 ? -11.573 -19.420 5.067 1.00 94.38 671 TYR A N 1
ATOM 5060 C CA . TYR A 1 671 ? -10.738 -18.254 5.320 1.00 94.38 671 TYR A CA 1
ATOM 5061 C C . TYR A 1 671 ? -11.603 -16.986 5.319 1.00 94.38 671 TYR A C 1
ATOM 5063 O O . TYR A 1 671 ? -12.063 -16.547 4.264 1.00 94.38 671 TYR A O 1
ATOM 5071 N N . THR A 1 672 ? -11.882 -16.440 6.506 1.00 90.75 672 THR A N 1
ATOM 5072 C CA . THR A 1 672 ? -12.750 -15.261 6.671 1.00 90.75 672 THR A CA 1
ATOM 5073 C C . THR A 1 672 ? -11.951 -13.977 6.460 1.00 90.75 672 THR A C 1
ATOM 5075 O O . THR A 1 672 ? -10.828 -13.856 6.953 1.00 90.75 672 THR A O 1
ATOM 5078 N N . THR A 1 673 ? -12.543 -12.997 5.776 1.00 89.19 673 THR A N 1
ATOM 5079 C CA . THR A 1 673 ? -11.972 -11.652 5.617 1.00 89.19 673 THR A CA 1
ATOM 5080 C C . THR A 1 673 ? -12.808 -10.599 6.346 1.00 89.19 673 THR A C 1
ATOM 5082 O O . THR A 1 673 ? -13.978 -10.825 6.673 1.00 89.19 673 THR A O 1
ATOM 5085 N N . ALA A 1 674 ? -12.205 -9.448 6.645 1.00 87.00 674 ALA A N 1
ATOM 5086 C CA . ALA A 1 674 ? -12.880 -8.361 7.353 1.00 87.00 674 ALA A CA 1
ATOM 5087 C C . ALA A 1 674 ? -13.896 -7.585 6.489 1.00 87.00 674 ALA A C 1
ATOM 5089 O O . ALA A 1 674 ? -14.950 -7.204 7.008 1.00 87.00 674 ALA A O 1
ATOM 5090 N N . PRO A 1 675 ? -13.648 -7.332 5.184 1.00 84.00 675 PRO A N 1
ATOM 5091 C CA . PRO A 1 675 ? -14.651 -6.745 4.308 1.00 84.00 675 PRO A CA 1
ATOM 5092 C C . PRO A 1 675 ? -15.958 -7.544 4.253 1.00 84.00 675 PRO A C 1
ATOM 5094 O O . PRO A 1 675 ? -16.008 -8.758 4.446 1.00 84.00 675 PRO A O 1
ATOM 5097 N N . TRP A 1 676 ? -17.036 -6.828 3.948 1.00 85.81 676 TRP A N 1
ATOM 5098 C CA . TRP A 1 676 ? -18.336 -7.416 3.637 1.00 85.81 676 TRP A CA 1
ATOM 5099 C C . TRP A 1 676 ? -18.407 -7.735 2.139 1.00 85.81 676 TRP A C 1
ATOM 5101 O O . TRP A 1 676 ? -17.785 -7.036 1.334 1.00 85.81 676 TRP A O 1
ATOM 5111 N N . GLY A 1 677 ? -19.227 -8.717 1.758 1.00 81.56 677 GLY A N 1
ATOM 5112 C CA . GLY A 1 677 ? -19.497 -9.030 0.349 1.00 81.56 677 GLY A CA 1
ATOM 5113 C C . GLY A 1 677 ? -18.646 -10.147 -0.259 1.00 81.56 677 GLY A C 1
ATOM 5114 O O . GLY A 1 677 ? -18.548 -10.226 -1.483 1.00 81.56 677 GLY A O 1
ATOM 5115 N N . ASP A 1 678 ? -18.062 -11.020 0.566 1.00 86.50 678 ASP A N 1
ATOM 5116 C CA . ASP A 1 678 ? -17.483 -12.306 0.145 1.00 86.50 678 ASP A CA 1
ATOM 5117 C C . ASP A 1 678 ? -18.595 -13.356 -0.095 1.00 86.50 678 ASP A C 1
ATOM 5119 O O . ASP A 1 678 ? -18.559 -14.469 0.430 1.00 86.50 678 ASP A O 1
ATOM 5123 N N . GLY A 1 679 ? -19.610 -12.978 -0.875 1.00 89.19 679 GLY A N 1
ATOM 5124 C CA . GLY A 1 679 ? -20.792 -13.784 -1.179 1.00 89.19 679 GLY A CA 1
ATOM 5125 C C . GLY A 1 679 ? -20.836 -14.331 -2.606 1.00 89.19 679 GLY A C 1
ATOM 5126 O O . GLY A 1 679 ? -19.893 -14.212 -3.392 1.00 89.19 679 GLY A O 1
ATOM 5127 N N . SER A 1 680 ? -21.991 -14.894 -2.965 1.00 90.12 680 SER A N 1
ATOM 5128 C CA . SER A 1 680 ? -22.277 -15.475 -4.292 1.00 90.12 680 SER A CA 1
ATOM 5129 C C . SER A 1 680 ? -22.244 -14.501 -5.485 1.00 90.12 680 SER A C 1
ATOM 5131 O O . SER A 1 680 ? -22.286 -14.944 -6.636 1.00 90.12 680 SER A O 1
ATOM 5133 N N . VAL A 1 681 ? -22.218 -13.184 -5.241 1.00 91.06 681 VAL A N 1
ATOM 5134 C CA . VAL A 1 681 ? -22.143 -12.139 -6.275 1.00 91.06 681 VAL A CA 1
ATOM 5135 C C . VAL A 1 681 ? -20.975 -11.217 -5.957 1.00 91.06 681 VAL A C 1
ATOM 5137 O O . VAL A 1 681 ? -21.094 -10.280 -5.170 1.00 91.06 681 VAL A O 1
ATOM 5140 N N . HIS A 1 682 ? -19.848 -11.457 -6.614 1.00 91.88 682 HIS A N 1
ATOM 5141 C CA . HIS A 1 682 ? -18.621 -10.703 -6.427 1.00 91.88 682 HIS A CA 1
ATOM 5142 C C . HIS A 1 682 ? -17.974 -10.396 -7.784 1.00 91.88 682 HIS A C 1
ATOM 5144 O O . HIS A 1 682 ? -18.050 -11.159 -8.739 1.00 91.88 682 HIS A O 1
ATOM 5150 N N . ARG A 1 683 ? -17.257 -9.278 -7.905 1.00 90.56 683 ARG A N 1
ATOM 5151 C CA . ARG A 1 683 ? -16.556 -8.914 -9.160 1.00 90.56 683 ARG A CA 1
ATOM 5152 C C . ARG A 1 683 ? -15.570 -9.981 -9.653 1.00 90.56 683 ARG A C 1
ATOM 5154 O O . ARG A 1 683 ? -15.304 -10.061 -10.847 1.00 90.56 683 ARG A O 1
ATOM 5161 N N . GLY A 1 684 ? -15.060 -10.818 -8.750 1.00 94.31 684 GLY A N 1
ATOM 5162 C CA . GLY A 1 684 ? -14.232 -11.978 -9.090 1.00 94.31 684 GLY A CA 1
ATOM 5163 C C . GLY A 1 684 ? -14.945 -12.986 -10.000 1.00 94.31 684 GLY A C 1
ATOM 5164 O O . GLY A 1 684 ? -14.278 -13.605 -10.825 1.00 94.31 684 GLY A O 1
ATOM 5165 N N . ASN A 1 685 ? -16.281 -13.088 -9.937 1.00 95.12 685 ASN A N 1
ATOM 5166 C CA . ASN A 1 685 ? -17.078 -13.943 -10.822 1.00 95.12 685 ASN A CA 1
ATOM 5167 C C . ASN A 1 685 ? -16.859 -13.591 -12.300 1.00 95.12 685 ASN A C 1
ATOM 5169 O O . ASN A 1 685 ? -16.720 -14.488 -13.129 1.00 95.12 685 ASN A O 1
ATOM 5173 N N . LEU A 1 686 ? -16.713 -12.297 -12.625 1.00 95.88 686 LEU A N 1
ATOM 5174 C CA . LEU A 1 686 ? -16.460 -11.844 -13.997 1.00 95.88 686 LEU A CA 1
ATOM 5175 C C . LEU A 1 686 ? -15.156 -12.419 -14.564 1.00 95.88 686 LEU A C 1
ATOM 5177 O O . LEU A 1 686 ? -15.113 -12.748 -15.751 1.00 95.88 686 LEU A O 1
ATOM 5181 N N . LEU A 1 687 ? -14.110 -12.543 -13.738 1.00 97.19 687 LEU A N 1
ATOM 5182 C CA . LEU A 1 687 ? -12.833 -13.143 -14.137 1.00 97.19 687 LEU A CA 1
ATOM 5183 C C . LEU A 1 687 ? -12.917 -14.668 -14.167 1.00 97.19 687 LEU A C 1
ATOM 5185 O O . LEU A 1 687 ? -12.536 -15.269 -15.171 1.00 97.19 687 LEU A O 1
ATOM 5189 N N . GLU A 1 688 ? -13.437 -15.277 -13.101 1.00 97.31 688 GLU A N 1
ATOM 5190 C CA . GLU A 1 688 ? -13.586 -16.731 -12.957 1.00 97.31 688 GLU A CA 1
ATOM 5191 C C . GLU A 1 688 ? -14.314 -17.338 -14.160 1.00 97.31 688 GLU A C 1
ATOM 5193 O O . GLU A 1 688 ? -13.788 -18.229 -14.830 1.00 97.31 688 GLU A O 1
ATOM 5198 N N . ASP A 1 689 ? -15.473 -16.788 -14.523 1.00 96.00 689 ASP A N 1
ATOM 5199 C CA . ASP A 1 689 ? -16.291 -17.287 -15.628 1.00 96.00 689 ASP A CA 1
ATOM 5200 C C . ASP A 1 689 ? -15.562 -17.287 -16.973 1.00 96.00 689 ASP A C 1
ATOM 5202 O O . ASP A 1 689 ? -15.845 -18.120 -17.841 1.00 96.00 689 ASP A O 1
ATOM 5206 N N . ARG A 1 690 ? -14.657 -16.330 -17.181 1.00 97.56 690 ARG A N 1
ATOM 5207 C CA . ARG A 1 690 ? -13.902 -16.170 -18.427 1.00 97.56 690 ARG A CA 1
ATOM 5208 C C . ARG A 1 690 ? -12.667 -17.064 -18.428 1.00 97.56 690 ARG A C 1
ATOM 5210 O O . ARG A 1 690 ? -12.462 -17.807 -19.387 1.00 97.56 690 ARG A O 1
ATOM 5217 N N . VAL A 1 691 ? -11.880 -17.042 -17.353 1.00 98.50 691 VAL A N 1
ATOM 5218 C CA . VAL A 1 691 ? -10.641 -17.827 -17.237 1.00 98.50 691 VAL A CA 1
ATOM 5219 C C . VAL A 1 691 ? -10.938 -19.319 -17.213 1.00 98.50 691 VAL A C 1
ATOM 5221 O O . VAL A 1 691 ? -10.319 -20.071 -17.963 1.00 98.50 691 VAL A O 1
ATOM 5224 N N . LYS A 1 692 ? -11.955 -19.754 -16.467 1.00 98.19 692 LYS A N 1
ATOM 5225 C CA . LYS A 1 692 ? -12.370 -21.159 -16.427 1.00 98.19 692 LYS A CA 1
ATOM 5226 C C . LYS A 1 692 ? -12.755 -21.699 -17.803 1.00 98.19 692 LYS A C 1
ATOM 5228 O O . LYS A 1 692 ? -12.381 -22.816 -18.154 1.00 98.19 692 LYS A O 1
ATOM 5233 N N . LYS A 1 693 ? -13.468 -20.903 -18.613 1.00 98.31 693 LYS A N 1
ATOM 5234 C CA . LYS A 1 693 ? -13.814 -21.266 -20.001 1.00 98.31 693 LYS A CA 1
ATOM 5235 C C . LYS A 1 693 ? -12.568 -21.389 -20.879 1.00 98.31 693 LYS A C 1
ATOM 5237 O O . LYS A 1 693 ? -12.491 -22.327 -21.669 1.00 98.31 693 LYS A O 1
ATOM 5242 N N . LEU A 1 694 ? -11.600 -20.480 -20.732 1.00 98.31 694 LEU A N 1
ATOM 5243 C CA . LEU A 1 694 ? -10.324 -20.542 -21.453 1.00 98.31 694 LEU A CA 1
ATOM 5244 C C . LEU A 1 694 ? -9.520 -21.795 -21.079 1.00 98.31 694 LEU A C 1
ATOM 5246 O O . LEU A 1 694 ? -9.083 -22.527 -21.961 1.00 98.31 694 LEU A O 1
ATOM 5250 N N . VAL A 1 695 ? -9.380 -22.080 -19.785 1.00 98.38 695 VAL A N 1
ATOM 5251 C CA . VAL A 1 695 ? -8.652 -23.253 -19.275 1.00 98.38 695 VAL A CA 1
ATOM 5252 C C . VAL A 1 695 ? -9.311 -24.556 -19.724 1.00 98.38 695 VAL A C 1
ATOM 5254 O O . VAL A 1 695 ? -8.621 -25.457 -20.194 1.00 98.38 695 VAL A O 1
ATOM 5257 N N . ALA A 1 696 ? -10.645 -24.644 -19.662 1.00 98.44 696 ALA A N 1
ATOM 5258 C CA . ALA A 1 696 ? -11.388 -25.818 -20.120 1.00 98.44 696 ALA A CA 1
ATOM 5259 C C . ALA A 1 696 ? -11.242 -26.074 -21.631 1.00 98.44 696 ALA A C 1
ATOM 5261 O O . ALA A 1 696 ? -11.248 -27.227 -22.060 1.00 98.44 696 ALA A O 1
ATOM 5262 N N . ALA A 1 697 ? -11.116 -25.016 -22.438 1.00 98.19 697 ALA A N 1
ATOM 5263 C CA . ALA A 1 697 ? -10.850 -25.134 -23.871 1.00 98.19 697 ALA A CA 1
ATOM 5264 C C . ALA A 1 697 ? -9.387 -25.516 -24.173 1.00 98.19 697 ALA A C 1
ATOM 5266 O O . ALA A 1 697 ? -9.126 -26.175 -25.181 1.00 98.19 697 ALA A O 1
ATOM 5267 N N . GLY A 1 698 ? -8.452 -25.126 -23.302 1.00 97.88 698 GLY A N 1
ATOM 5268 C CA . GLY A 1 698 ? -7.013 -2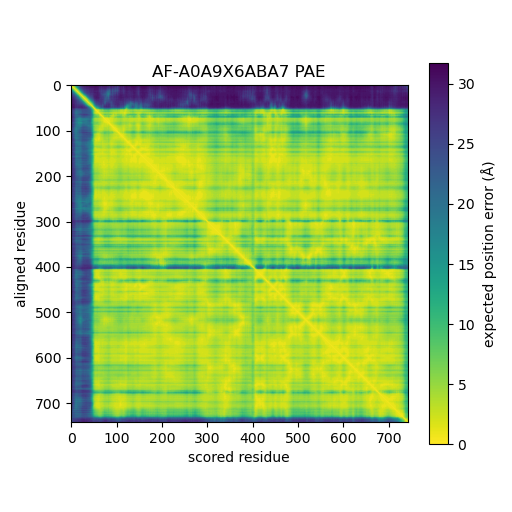5.273 -23.507 1.00 97.88 698 GLY A CA 1
ATOM 5269 C C . GLY A 1 698 ? -6.463 -24.330 -24.583 1.00 97.88 698 GLY A C 1
ATOM 5270 O O . GLY A 1 698 ? -7.197 -23.598 -25.248 1.00 97.88 698 GLY A O 1
ATOM 5271 N N . GLY A 1 699 ? -5.139 -24.332 -24.756 1.00 98.06 699 GLY A N 1
ATOM 5272 C CA . GLY A 1 699 ? -4.470 -23.466 -25.729 1.00 98.06 699 GLY A CA 1
ATOM 5273 C C . GLY A 1 699 ? -4.535 -21.978 -25.371 1.00 98.06 699 GLY A C 1
ATOM 5274 O O . GLY A 1 699 ? -4.565 -21.134 -26.266 1.00 98.06 699 GLY A O 1
ATOM 5275 N N . VAL A 1 700 ? -4.569 -21.644 -24.077 1.00 98.62 700 VAL A N 1
ATOM 5276 C CA . VAL A 1 700 ? -4.588 -20.256 -23.598 1.00 98.62 700 VAL A CA 1
ATOM 5277 C C . VAL A 1 700 ? -3.343 -19.517 -24.093 1.00 98.62 700 VAL A C 1
ATOM 5279 O O . VAL A 1 700 ? -2.215 -19.981 -23.936 1.00 98.62 700 VAL A O 1
ATOM 5282 N N . THR A 1 701 ? -3.547 -18.358 -24.708 1.00 97.75 701 THR A N 1
ATOM 5283 C CA . THR A 1 701 ? -2.491 -17.446 -25.172 1.00 97.75 701 THR A CA 1
ATOM 5284 C C . THR A 1 701 ? -2.437 -16.185 -24.314 1.00 97.75 701 THR A C 1
ATOM 5286 O O . THR A 1 701 ? -3.419 -15.866 -23.630 1.00 97.75 701 THR A O 1
ATOM 5289 N N . ARG A 1 702 ? -1.338 -15.415 -24.401 1.00 95.75 702 ARG A N 1
ATOM 5290 C CA . ARG A 1 702 ? -1.195 -14.140 -23.671 1.00 95.75 702 ARG A CA 1
ATOM 5291 C C . ARG A 1 702 ? -2.354 -13.206 -24.002 1.00 95.75 702 ARG A C 1
ATOM 5293 O O . ARG A 1 702 ? -3.059 -12.743 -23.112 1.00 95.75 702 ARG A O 1
ATOM 5300 N N . SER A 1 703 ? -2.637 -13.035 -25.292 1.00 95.94 703 SER A N 1
ATOM 5301 C CA . SER A 1 703 ? -3.752 -12.205 -25.751 1.00 95.94 703 SER A CA 1
ATOM 5302 C C . SER A 1 703 ? -5.122 -12.715 -25.310 1.00 95.94 703 SER A C 1
ATOM 5304 O O . SER A 1 703 ? -5.985 -11.896 -25.005 1.00 95.94 703 SER A O 1
ATOM 5306 N N . SER A 1 704 ? -5.358 -14.031 -25.254 1.00 97.50 704 SER A N 1
ATOM 5307 C CA . SER A 1 704 ? -6.650 -14.560 -24.795 1.00 97.50 704 SER A CA 1
ATOM 5308 C C . SER A 1 704 ? -6.900 -14.265 -23.312 1.00 97.50 704 SER A C 1
ATOM 5310 O O . SER A 1 704 ? -8.005 -13.851 -22.959 1.00 97.50 704 SER A O 1
ATOM 5312 N N . LEU A 1 705 ? -5.868 -14.376 -22.465 1.00 97.62 705 LEU A N 1
ATOM 5313 C CA . LEU A 1 705 ? -5.981 -14.075 -21.039 1.00 97.62 705 LEU A CA 1
ATOM 5314 C C . LEU A 1 705 ? -6.138 -12.567 -20.797 1.00 97.62 705 LEU A C 1
ATOM 5316 O O . LEU A 1 705 ? -6.996 -12.148 -20.023 1.00 97.62 705 LEU A O 1
ATOM 5320 N N . THR A 1 706 ? -5.395 -11.731 -21.531 1.00 96.12 706 THR A N 1
ATOM 5321 C CA . THR A 1 706 ? -5.569 -10.271 -21.483 1.00 96.12 706 THR A CA 1
ATOM 5322 C C . THR A 1 706 ? -6.967 -9.846 -21.944 1.00 96.12 706 THR A C 1
ATOM 5324 O O . THR A 1 706 ? -7.558 -8.944 -21.352 1.00 96.12 706 THR A O 1
ATOM 5327 N N . LYS A 1 707 ? -7.543 -10.507 -22.960 1.00 95.75 707 LYS A N 1
ATOM 5328 C CA . LYS A 1 707 ? -8.937 -10.271 -23.373 1.00 95.75 707 LYS A CA 1
ATOM 5329 C C . LYS A 1 707 ? -9.933 -10.638 -22.280 1.00 95.75 707 LYS A C 1
ATOM 5331 O O . LYS A 1 707 ? -10.886 -9.892 -22.099 1.00 95.75 707 LYS A O 1
ATOM 5336 N N . ALA A 1 708 ? -9.719 -11.737 -21.553 1.00 96.25 708 ALA A N 1
ATOM 5337 C CA . ALA A 1 708 ? -10.581 -12.107 -20.430 1.00 96.25 708 ALA A CA 1
ATOM 5338 C C . ALA A 1 708 ? -10.600 -11.014 -19.350 1.00 96.25 708 ALA A C 1
ATOM 5340 O O . ALA A 1 708 ? -11.675 -10.624 -18.899 1.00 96.25 708 ALA A O 1
ATOM 5341 N N . MET A 1 709 ? -9.431 -10.464 -19.003 1.00 95.56 709 MET A N 1
ATOM 5342 C CA . MET A 1 709 ? -9.331 -9.326 -18.084 1.00 95.56 709 MET A CA 1
ATOM 5343 C C . MET A 1 709 ? -10.041 -8.076 -18.635 1.00 95.56 709 MET A C 1
ATOM 5345 O O . MET A 1 709 ? -10.823 -7.447 -17.924 1.00 95.56 709 MET A O 1
ATOM 5349 N N . ALA A 1 710 ? -9.782 -7.705 -19.893 1.00 93.19 710 ALA A N 1
ATOM 5350 C CA . ALA A 1 710 ? -10.349 -6.498 -20.495 1.00 93.19 710 ALA A CA 1
ATOM 5351 C C . ALA A 1 710 ? -11.877 -6.573 -20.659 1.00 93.19 710 ALA A C 1
ATOM 5353 O O . ALA A 1 710 ? -12.567 -5.589 -20.411 1.00 93.19 710 ALA A O 1
ATOM 5354 N N . ASP A 1 711 ? -12.410 -7.736 -21.039 1.00 92.88 711 ASP A N 1
ATOM 5355 C CA . ASP A 1 711 ? -13.851 -7.959 -21.174 1.00 92.88 711 ASP A CA 1
ATOM 5356 C C . ASP A 1 711 ? -14.555 -7.893 -19.810 1.00 92.88 711 ASP A C 1
ATOM 5358 O O . ASP A 1 711 ? -15.559 -7.199 -19.670 1.00 92.88 711 ASP A O 1
ATOM 5362 N N . ALA A 1 712 ? -13.975 -8.512 -18.773 1.00 93.88 712 ALA A N 1
ATOM 5363 C CA . ALA A 1 712 ? -14.478 -8.396 -17.404 1.00 93.88 712 ALA A CA 1
ATOM 5364 C C . ALA A 1 712 ? -14.497 -6.941 -16.907 1.00 93.88 712 ALA A C 1
ATOM 5366 O O . ALA A 1 712 ? -15.447 -6.526 -16.249 1.00 93.88 712 ALA A O 1
ATOM 5367 N N . ALA A 1 713 ? -13.478 -6.145 -17.248 1.00 89.00 713 ALA A N 1
ATOM 5368 C CA . ALA A 1 713 ? -13.387 -4.740 -16.849 1.00 89.00 713 ALA A CA 1
ATOM 5369 C C . ALA A 1 713 ? -14.464 -3.834 -17.480 1.00 89.00 713 ALA A C 1
ATOM 5371 O O . ALA A 1 713 ? -14.678 -2.720 -17.001 1.00 89.00 713 ALA A O 1
ATOM 5372 N N . LEU A 1 714 ? -15.135 -4.293 -18.541 1.00 89.50 714 LEU A N 1
ATOM 5373 C CA . LEU A 1 714 ? -16.180 -3.556 -19.258 1.00 89.50 714 LEU A CA 1
ATOM 5374 C C . LEU A 1 714 ? -17.584 -4.152 -19.058 1.00 89.50 714 LEU A C 1
ATOM 5376 O O . LEU A 1 714 ? -18.556 -3.621 -19.601 1.00 89.50 714 LEU A O 1
ATOM 5380 N N . ALA A 1 715 ? -17.697 -5.232 -18.284 1.00 91.56 715 ALA A N 1
ATOM 5381 C CA . ALA A 1 715 ? -18.952 -5.906 -17.988 1.00 91.56 715 ALA A CA 1
ATOM 5382 C C . ALA A 1 715 ? -19.646 -5.323 -16.744 1.00 91.56 715 ALA A C 1
ATOM 5384 O O . ALA A 1 715 ? -19.006 -4.894 -15.784 1.00 91.56 715 ALA A O 1
ATOM 5385 N N . ASP A 1 716 ? -20.983 -5.338 -16.738 1.00 92.19 716 ASP A N 1
ATOM 5386 C CA . ASP A 1 716 ? -21.772 -5.029 -15.541 1.00 92.19 716 ASP A CA 1
ATOM 5387 C C . ASP A 1 716 ? -22.087 -6.331 -14.798 1.00 92.19 716 ASP A C 1
ATOM 5389 O O . ASP A 1 716 ? -22.903 -7.132 -15.259 1.00 92.19 716 ASP A O 1
ATOM 5393 N N . LEU A 1 717 ? -21.480 -6.510 -13.621 1.00 91.00 717 LEU A N 1
ATOM 5394 C CA . LEU A 1 717 ? -21.700 -7.665 -12.742 1.00 91.00 717 LEU A CA 1
ATOM 5395 C C . LEU A 1 717 ? -23.189 -7.956 -12.509 1.00 91.00 717 LEU A C 1
ATOM 5397 O O . LEU A 1 717 ? -23.617 -9.105 -12.496 1.00 91.00 717 LEU A O 1
ATOM 5401 N N . ARG A 1 718 ? -24.018 -6.917 -12.364 1.00 91.69 718 ARG A N 1
ATOM 5402 C CA . ARG A 1 718 ? -25.453 -7.087 -12.100 1.00 91.69 718 ARG A CA 1
ATOM 5403 C C . ARG A 1 718 ? -26.175 -7.640 -13.320 1.00 91.69 718 ARG A C 1
ATOM 5405 O O . ARG A 1 718 ? -27.154 -8.364 -13.165 1.00 91.69 718 ARG A O 1
ATOM 5412 N N . ALA A 1 719 ? -25.726 -7.285 -14.521 1.00 93.81 719 ALA A N 1
ATOM 5413 C CA . ALA A 1 719 ? -26.308 -7.796 -15.752 1.00 93.81 719 ALA A CA 1
ATOM 5414 C C . ALA A 1 719 ? -25.957 -9.274 -15.975 1.00 93.81 719 ALA A C 1
ATOM 5416 O O . ALA A 1 719 ? -26.814 -10.013 -16.460 1.00 93.81 719 ALA A O 1
ATOM 5417 N N . GLU A 1 720 ? -24.745 -9.702 -15.604 1.00 92.81 720 GLU A N 1
ATOM 5418 C CA . GLU A 1 720 ? -24.298 -11.096 -15.754 1.00 92.81 720 GLU A CA 1
ATOM 5419 C C . GLU A 1 720 ? -24.851 -12.008 -14.639 1.00 92.81 720 GLU A C 1
ATOM 5421 O O . GLU A 1 720 ? -25.495 -13.013 -14.947 1.00 92.81 720 GLU A O 1
ATOM 5426 N N . ASP A 1 721 ? -24.729 -11.625 -13.363 1.00 89.38 721 ASP A N 1
ATOM 5427 C CA . ASP A 1 721 ? -25.009 -12.539 -12.239 1.00 89.38 721 ASP A CA 1
ATOM 5428 C C . ASP A 1 721 ? -26.404 -12.381 -11.622 1.00 89.38 721 ASP A C 1
ATOM 5430 O O . ASP A 1 721 ? -27.004 -13.353 -11.142 1.00 89.38 721 ASP A O 1
ATOM 5434 N N . VAL A 1 722 ? -26.950 -11.160 -11.625 1.00 91.19 722 VAL A N 1
ATOM 5435 C CA . VAL A 1 722 ? -28.186 -10.834 -10.889 1.00 91.19 722 VAL A CA 1
ATOM 5436 C C . VAL A 1 722 ? -29.405 -10.829 -11.806 1.00 91.19 722 VAL A C 1
ATOM 5438 O O . VAL A 1 722 ? -30.412 -11.477 -11.510 1.00 91.19 722 VAL A O 1
ATOM 5441 N N . LEU A 1 723 ? -29.335 -10.125 -12.938 1.00 94.12 723 LEU A N 1
ATOM 5442 C CA . LEU A 1 723 ? -30.463 -9.923 -13.848 1.00 94.12 723 LEU A CA 1
ATOM 5443 C C . LEU A 1 723 ? -31.085 -11.242 -14.344 1.00 94.12 723 LEU A C 1
ATOM 5445 O O . LEU A 1 723 ? -32.315 -11.341 -14.317 1.00 94.12 723 LEU A O 1
ATOM 5449 N N . PRO A 1 724 ? -30.324 -12.288 -14.731 1.00 93.06 724 PRO A N 1
ATOM 5450 C CA . PRO A 1 724 ? -30.926 -13.547 -15.164 1.00 93.06 724 PRO A CA 1
ATOM 5451 C C . PRO A 1 724 ? -31.708 -14.244 -14.044 1.00 93.06 724 PRO A C 1
ATOM 5453 O O . PRO A 1 724 ? -32.769 -14.817 -14.298 1.00 93.06 724 PRO A O 1
ATOM 5456 N N . LYS A 1 725 ? -31.212 -14.182 -12.799 1.00 91.12 725 LYS A N 1
ATOM 5457 C CA . LYS A 1 725 ? -31.902 -14.729 -11.620 1.00 91.12 725 LYS A CA 1
ATOM 5458 C C . LYS A 1 725 ? -33.171 -13.921 -11.325 1.00 91.12 725 LYS A C 1
ATOM 5460 O O . LYS A 1 725 ? -34.239 -14.507 -11.159 1.00 91.12 725 LYS A O 1
ATOM 5465 N N . LEU A 1 726 ? -33.086 -12.590 -11.365 1.00 91.00 726 LEU A N 1
ATOM 5466 C CA . LEU A 1 726 ? -34.227 -11.693 -11.166 1.00 91.00 726 LEU A CA 1
ATOM 5467 C C . LEU A 1 726 ? -35.336 -11.931 -12.202 1.00 91.00 726 LEU A C 1
ATOM 5469 O O . LEU A 1 726 ? -36.501 -12.065 -11.836 1.00 91.00 726 LEU A O 1
ATOM 5473 N N . LEU A 1 727 ? -34.985 -12.051 -13.486 1.00 92.44 727 LEU A N 1
ATOM 5474 C CA . LEU A 1 727 ? -35.947 -12.342 -14.552 1.00 92.44 727 LEU A CA 1
ATOM 5475 C C . LEU A 1 727 ? -36.612 -13.711 -14.369 1.00 92.44 727 LEU A C 1
ATOM 5477 O O . LEU A 1 727 ? -37.800 -13.842 -14.657 1.00 92.44 727 LEU A O 1
ATOM 5481 N N . LYS A 1 728 ? -35.894 -14.726 -13.871 1.00 91.19 728 LYS A N 1
ATOM 5482 C CA . LYS A 1 728 ? -36.504 -16.023 -13.525 1.00 91.19 728 LYS A CA 1
ATOM 5483 C C . LYS A 1 728 ? -37.531 -15.878 -12.402 1.00 91.19 728 LYS A C 1
ATOM 5485 O O . LYS A 1 728 ? -38.607 -16.453 -12.514 1.00 91.19 728 LYS A O 1
ATOM 5490 N N . VAL A 1 729 ? -37.227 -15.100 -11.361 1.00 89.50 729 VAL A N 1
ATOM 5491 C CA . VAL A 1 729 ? -38.149 -14.861 -10.236 1.00 89.50 729 VAL A CA 1
ATOM 5492 C C . VAL A 1 729 ? -39.387 -14.092 -10.695 1.00 89.50 729 VAL A C 1
ATOM 5494 O O . VAL A 1 729 ? -40.501 -14.559 -10.472 1.00 89.50 729 VAL A O 1
ATOM 5497 N N . ILE A 1 730 ? -39.218 -12.966 -11.393 1.00 86.44 730 ILE A N 1
ATOM 5498 C CA . ILE A 1 730 ? -40.338 -12.129 -11.858 1.00 86.44 730 ILE A CA 1
ATOM 5499 C C . ILE A 1 730 ? -41.248 -12.895 -12.829 1.00 86.44 730 ILE A C 1
ATOM 5501 O O . ILE A 1 730 ? -42.462 -12.745 -12.777 1.00 86.44 730 ILE A O 1
ATOM 5505 N N . ASN A 1 731 ? -40.684 -13.758 -13.679 1.00 86.75 731 ASN A N 1
ATOM 5506 C CA . ASN A 1 731 ? -41.468 -14.561 -14.623 1.00 86.75 731 ASN A CA 1
ATOM 5507 C C . ASN A 1 731 ? -42.007 -15.875 -14.025 1.00 86.75 731 ASN A C 1
ATOM 5509 O O . ASN A 1 731 ? -42.681 -16.623 -14.732 1.00 86.75 731 ASN A O 1
ATOM 5513 N N . SER A 1 732 ? -41.714 -16.189 -12.756 1.00 87.06 732 SER A N 1
ATOM 5514 C CA . SER A 1 732 ? -42.145 -17.449 -12.124 1.00 87.06 732 SER A CA 1
ATOM 5515 C C . SER A 1 732 ? -43.615 -17.453 -11.693 1.00 87.06 732 SER A C 1
ATOM 5517 O O . SER A 1 732 ? -44.197 -18.521 -11.507 1.00 87.06 732 SER A O 1
ATOM 5519 N N . SER A 1 733 ? -44.231 -16.278 -11.547 1.00 80.44 733 SER A N 1
ATOM 5520 C CA . SER A 1 733 ? -45.647 -16.134 -11.209 1.00 80.44 733 SER A CA 1
ATOM 5521 C C . SER A 1 733 ? -46.211 -14.837 -11.784 1.00 80.44 733 SER A C 1
ATOM 5523 O O . SER A 1 733 ? -45.501 -13.844 -11.926 1.00 80.44 733 SER A O 1
ATOM 5525 N N . THR A 1 734 ? -47.496 -14.837 -12.136 1.00 77.12 734 THR A N 1
ATOM 5526 C CA . THR A 1 734 ? -48.185 -13.611 -12.551 1.00 77.12 734 THR A CA 1
ATOM 5527 C C . THR A 1 734 ? -48.220 -12.640 -11.373 1.00 77.12 734 THR A C 1
ATOM 5529 O O . THR A 1 734 ? -48.667 -13.019 -10.292 1.00 77.12 734 THR A O 1
ATOM 5532 N N . VAL A 1 735 ? -47.796 -11.388 -11.566 1.00 69.94 735 VAL A N 1
ATOM 5533 C CA . VAL A 1 735 ? -47.945 -10.343 -10.541 1.00 69.94 735 VAL A CA 1
ATOM 5534 C C . VAL A 1 735 ? -49.440 -10.074 -10.346 1.00 69.94 735 VAL A C 1
ATOM 5536 O O . VAL A 1 735 ? -50.086 -9.462 -11.192 1.00 69.94 735 VAL A O 1
ATOM 5539 N N . THR A 1 736 ? -50.013 -10.592 -9.258 1.00 75.00 736 THR A N 1
ATOM 5540 C CA . THR A 1 736 ? -51.449 -10.461 -8.949 1.00 75.00 736 THR A CA 1
ATOM 5541 C C . THR A 1 736 ? -51.789 -9.196 -8.164 1.00 75.00 736 THR A C 1
ATOM 5543 O O . THR A 1 736 ? -52.963 -8.862 -8.030 1.00 75.00 736 THR A O 1
ATOM 5546 N N . ASP A 1 737 ? -50.785 -8.500 -7.629 1.00 77.19 737 ASP A N 1
ATOM 5547 C CA . ASP A 1 737 ? -50.965 -7.211 -6.966 1.00 77.19 737 ASP A CA 1
ATOM 5548 C C . ASP A 1 737 ? -51.035 -6.097 -8.017 1.00 77.19 737 ASP A C 1
ATOM 5550 O O . ASP A 1 737 ? -50.043 -5.757 -8.661 1.00 77.19 737 ASP A O 1
ATOM 5554 N N . THR A 1 738 ? -52.221 -5.515 -8.182 1.00 70.19 738 THR A N 1
ATOM 5555 C CA . THR A 1 738 ? -52.487 -4.440 -9.145 1.00 70.19 738 THR A CA 1
ATOM 5556 C C . THR A 1 738 ? -51.736 -3.140 -8.847 1.00 70.19 738 THR A C 1
ATOM 5558 O O . THR A 1 738 ? -51.622 -2.309 -9.738 1.00 70.19 738 THR A O 1
ATOM 5561 N N . THR A 1 739 ? -51.236 -2.953 -7.622 1.00 71.50 739 THR A N 1
ATOM 5562 C CA . THR A 1 739 ? -50.425 -1.793 -7.210 1.00 71.50 739 THR A CA 1
ATOM 5563 C C . THR A 1 739 ? -48.953 -2.000 -7.544 1.00 71.50 739 THR A C 1
ATOM 5565 O O . THR A 1 739 ? -48.273 -1.047 -7.894 1.00 71.50 739 THR A O 1
ATOM 5568 N N . ALA A 1 740 ? -48.461 -3.239 -7.445 1.00 57.25 740 ALA A N 1
ATOM 5569 C CA . ALA A 1 740 ? -47.102 -3.597 -7.855 1.00 57.25 740 ALA A CA 1
ATOM 5570 C C . ALA A 1 740 ? -46.976 -3.800 -9.379 1.00 57.25 740 ALA A C 1
ATOM 5572 O O . ALA A 1 740 ? -45.876 -3.732 -9.921 1.00 57.25 740 ALA A O 1
ATOM 5573 N N . ALA A 1 741 ? -48.092 -4.082 -10.060 1.00 57.16 741 ALA A N 1
ATOM 5574 C CA . ALA A 1 741 ? -48.168 -4.239 -11.512 1.00 57.16 741 ALA A CA 1
ATOM 5575 C C . ALA A 1 741 ? -48.352 -2.915 -12.288 1.00 57.16 741 ALA A C 1
ATOM 5577 O O . ALA A 1 741 ? -48.175 -2.918 -13.508 1.00 57.16 741 ALA A O 1
ATOM 5578 N N . ALA A 1 742 ? -48.744 -1.828 -11.610 1.00 50.81 742 ALA A N 1
ATOM 5579 C CA . ALA A 1 742 ? -48.933 -0.483 -12.169 1.00 50.81 742 ALA A CA 1
ATOM 5580 C C . ALA A 1 742 ? -47.700 0.392 -11.919 1.00 50.81 742 ALA A C 1
ATOM 5582 O O . ALA A 1 742 ? -47.374 1.198 -12.822 1.00 50.81 742 ALA A O 1
#

pLDDT: mean 89.35, std 17.59, range [21.27, 98.94]

Secondary structure (DSSP, 8-state):
--------------PPP------S----------------------------TT---TT--EE-PPS-SS----HHHHHHHHHH-PPPTTSSTTHHHHHHHHHHGGG--GGGGGGTSEE--SS--GGGEEEEE-GGG-SSEEEEEETTT--EEEEESSHHHHHHHHHHHHHHHHHHHHHHHHHHTTT-HHHHH---HHHHHHHHHHHHH----HHHHHHHHHHHHHHHHHHHHHHHHHHHHHHHHHHHHHHHHHHHT-S-THHHHTTSB-TTT--B--PPP-HHHHHHHHHHHHHHHS-----HHHHHHHHHHHHHHH-HHHHHHHHHHHH-TT-TTS--S--SS-EEEESPPPSS--SB-PPPTT--EEPP-EEEEEEGGGSHHHHHHHHHHHHHHHHHHTT-EEEEEEE-GGGBSSSS-EEEEEEE--S-SS-SEEEEEEEETTEEEEEEEETT-TTS-SEEE-SSEEEEEEE--B--EEEEEEEB-SSTTEEEETTEEEEPEEEEEEEEE---SS--PPSEEEEEEEEEETTEEEEEEEEETTEEEEEEEEETTTT-TTTTHHHHHHHH-TTT--SHHHHHHHHTT--S-EEEEEEESS-EEEEEES--B-PPTT--TTS-EE-STTTSPTT-BTTTTB--B--GGGS-EEES-SEEEESS---SEEE-BSSS--SSS-HHHHHHHHHHHHHHH--B-HHHHHHHHHHHHHS-HIIIIIHHHHHHHHTTS----TTT--

Radius of gyration: 27.4 Å; Cα contacts (8 Å, |Δi|>4): 1553; chains: 1; bounding box: 84×72×79 Å